Protein AF-A0A423XD20-F1 (afdb_monomer)

Nearest PDB structures (foldseek):
  5c1c-assembly1_A  TM=8.821E-01  e=1.487E-12  Aspergillus niger ATCC 1015
  5c1e-assembly1_A  TM=8.858E-01  e=1.806E-12  Aspergillus niger ATCC 1015
  8tne-assembly3_C  TM=7.401E-01  e=1.393E-09  Butyrivibrio proteoclasticus
  3uw0-assembly1_A  TM=7.466E-01  e=2.561E-08  Yersinia enterocolitica subsp. enterocolitica 8081

InterPro domains:
  IPR000070 Pectinesterase, catalytic [PF01095] (293-476)
  IPR011050 Pectin lyase fold/virulence factor [SSF51126] (157-495)
  IPR012334 Pectin lyase fold [G3DSA:2.160.20.10] (116-481)
  IPR019194 Transcription elongation factor Eaf, N-terminal [PF09816] (19-104)

Organism: NCBI:txid1230097

Sequence (523 aa):
MAASSAVPGVVDSTKPKSYPVILSDALLGKAPKEAITAIRYNHRPTLSSDTAPNSAELKPTSSSDGSFDMSFYENGGKYAFNGTRSTKENQYVLLFDPERKAFMMMFGPTTALMGTALSMLSLTSAVLADAHTAAPHPATTFAECQKKTADPLQGCPEGTIYVSANDTRADFTKIQDAILYIGNDTEAHYILIGAGFYYEQLNVTRSGPLYLLGQSDLPSQNRTYAGRVGYNATARNDVQVRYDSANEANNKLADNVYTGVLTVGPTLDATLTGSGTTGYPVPAGTPFGSVDFRVYNVDFRNEFAPYSDGPAHALGVSRANAGFYGSGFYSWQDTVYIGKLGNAYFYDTVVAGETDFLYGFGTLYITKSTLSLRHCGGGITAWKGLNTTAFANKYGAYVDSSRVTADNSSTAAEVVGRCALGRPWNAQHRSVFMGSYLDASVRPGGYVDWSATERRVDSRTFMATWDNYGPGWNVTAERASNVTIVLDDEGVEPYRWPVDVFLTSTGEPNNTWWIDQSVLVPF

Foldseek 3Di:
DDDDDDDPQDDDPQDDDDADADAFPVVVVHDTPDAFGDDDDPDDDDDDDRDDPPDDDFDADDDDPFKGWDWDDDPNDIDIDIDGDDDDDPFKDWDADSVRRYITIHGDDDDPDDDDDDDDDDPPDPQVVCQQVDDAWFQQPQLQQLEDDPPNRGSPDPQEAEEDCPDPPHPYPAPQVVLPVVPADQDAYHYEYEQDEHADAHEHQHAHEYEYHYRDNQNVVRHFQQVQADQAGDGDFSAEQEYADACFVVPPDPFLLVLENYEFWNDSLQQGQADALPGRDDDPPRAQHYAFYEYERHEFDHANDVADRHRHESYTFGSYEYEYTSYEFDYEAQHYEYEYNGHYEAGSYEYEYAHQPAEYEAEYEHAQHEDEHQAHDAAPHEYNYDPDPQEDALGAAEAGHYEYYHRHPVRLVVQFQNHANHEYSAQQHAYEYENYEYERNAHALRHAARDPVHRRHDPNHHAEYENYDYNNYHPVNVVVNVRYHYDDPVRCVCPHDPQSRDAHPSGHTRSCPSYSPSSRSDD

pLDDT: mean 79.95, std 25.84, range [23.33, 98.94]

Secondary structure (DSSP, 8-state):
----PPPTT---TTS-----EE--GGGGTS--SS----------PPP-SS---S-------SSSTTEEEEEEEETTEEEEEEEE-S-----EEEEEETTTTEEEEEE--TTS-------S---SSSSHHHHHHSPP----TTHHHHS--SSTTTTPPTTPEEE-SS-TT-SBSSHHHHHHHT-S-SS-EEEEE-SEEEES-EEE--SS-EEEEE--STTTTT--SGGG-BTTB----SEEEE-----GGGTSSSSGGGG-SEEESSSTGGG---STTT-PPPPTTPPP--SSEEEESEEEE--SSSS--SB--SEEE-SSEEEEES-EEE-SBS-EEE-TT-EEEEES-EEEEEES-EEESSEEEEES-EEEEEEEES-SEEE-----SSS----EEEEES-EEEESSHHHHHH-TTTB-SB--SSTT-EEEEES-EE-TTB-TT----SBTTB----TT-EEEEES-BSTT--HHHHHHTSS-EE--HHHHGGGSSHHHH---TT--S---TTS-TTTSPP-

Structure (mmCIF, N/CA/C/O backbone):
data_AF-A0A423XD20-F1
#
_entry.id   AF-A0A423XD20-F1
#
loop_
_atom_site.group_PDB
_atom_site.id
_atom_site.type_symbol
_atom_site.label_atom_id
_atom_site.label_alt_id
_atom_site.label_comp_id
_atom_site.label_asym_id
_atom_site.label_entity_id
_atom_site.label_seq_id
_atom_site.pdbx_PDB_ins_code
_atom_site.Cartn_x
_atom_site.Cartn_y
_atom_site.Cartn_z
_atom_site.occupancy
_atom_site.B_iso_or_equiv
_atom_site.auth_seq_id
_atom_site.auth_comp_id
_atom_site.auth_asym_id
_atom_site.auth_atom_id
_atom_site.pdbx_PDB_model_num
ATOM 1 N N . MET A 1 1 ? 30.697 -23.277 46.496 1.00 35.56 1 MET A N 1
ATOM 2 C CA . MET A 1 1 ? 30.877 -23.970 45.204 1.00 35.56 1 MET A CA 1
ATOM 3 C C . MET A 1 1 ? 29.533 -23.966 44.507 1.00 35.56 1 MET A C 1
ATOM 5 O O . MET A 1 1 ? 28.636 -24.672 44.941 1.00 35.56 1 MET A O 1
ATOM 9 N N . ALA A 1 2 ? 29.353 -23.056 43.552 1.00 27.55 2 ALA A N 1
ATOM 10 C CA . ALA A 1 2 ? 28.093 -22.885 42.840 1.00 27.55 2 ALA A CA 1
ATOM 11 C C . ALA A 1 2 ? 28.018 -23.900 41.692 1.00 27.55 2 ALA A C 1
ATOM 13 O O . ALA A 1 2 ? 28.941 -23.989 40.883 1.00 27.55 2 ALA A O 1
ATOM 14 N N . ALA A 1 3 ? 26.936 -24.675 41.657 1.00 28.52 3 ALA A N 1
ATOM 15 C CA . ALA A 1 3 ? 26.595 -25.531 40.535 1.00 28.52 3 ALA A CA 1
ATOM 16 C C . ALA A 1 3 ? 26.108 -24.653 39.372 1.00 28.52 3 ALA A C 1
ATOM 18 O O . ALA A 1 3 ? 25.139 -23.911 39.514 1.00 28.52 3 ALA A O 1
ATOM 19 N N . SER A 1 4 ? 26.806 -24.731 38.240 1.00 31.14 4 SER A N 1
ATOM 20 C CA . SER A 1 4 ? 26.376 -24.164 36.962 1.00 31.14 4 SER A CA 1
ATOM 21 C C . SER A 1 4 ? 25.221 -25.005 36.414 1.00 31.14 4 SER A C 1
ATOM 23 O O . SER A 1 4 ? 25.391 -26.182 36.091 1.00 31.14 4 SER A O 1
ATOM 25 N N . SER A 1 5 ? 24.029 -24.413 36.362 1.00 32.16 5 SER A N 1
ATOM 26 C CA . SER A 1 5 ? 22.864 -24.949 35.665 1.00 32.16 5 SER A CA 1
ATOM 27 C C . SER A 1 5 ? 23.063 -24.790 34.157 1.00 32.16 5 SER A C 1
ATOM 29 O O . SER A 1 5 ? 23.152 -23.670 33.656 1.00 32.16 5 SER A O 1
ATOM 31 N N . ALA A 1 6 ? 23.135 -25.908 33.435 1.00 31.94 6 ALA A N 1
ATOM 32 C CA . ALA A 1 6 ? 23.222 -25.927 31.981 1.00 31.94 6 ALA A CA 1
ATOM 33 C C . ALA A 1 6 ? 21.971 -25.298 31.341 1.00 31.94 6 ALA A C 1
ATOM 35 O O . ALA A 1 6 ? 20.844 -25.658 31.680 1.00 31.94 6 ALA A O 1
ATOM 36 N N . VAL A 1 7 ? 22.188 -24.384 30.393 1.00 30.00 7 VAL A N 1
ATOM 37 C CA . VAL A 1 7 ? 21.147 -23.826 29.521 1.00 30.00 7 VAL A CA 1
ATOM 38 C C . VAL A 1 7 ? 20.629 -24.945 28.603 1.00 30.00 7 VAL A C 1
ATOM 40 O O . VAL A 1 7 ? 21.440 -25.589 27.928 1.00 30.00 7 VAL A O 1
ATOM 43 N N . PRO A 1 8 ? 19.313 -25.216 28.543 1.00 27.84 8 PRO A N 1
ATOM 44 C CA . PRO A 1 8 ? 18.765 -26.174 27.589 1.00 27.84 8 PRO A CA 1
ATOM 45 C C . PRO A 1 8 ? 18.974 -25.644 26.164 1.00 27.84 8 PRO A C 1
ATOM 47 O O . PRO A 1 8 ? 18.397 -24.627 25.799 1.00 27.84 8 PRO A O 1
ATOM 50 N N . GLY A 1 9 ? 19.820 -26.309 25.371 1.00 36.22 9 GLY A N 1
ATOM 51 C CA . GLY A 1 9 ? 20.039 -25.978 23.954 1.00 36.22 9 GLY A CA 1
ATOM 52 C C . GLY A 1 9 ? 21.499 -25.998 23.494 1.00 36.22 9 GLY A C 1
ATOM 53 O O . GLY A 1 9 ? 21.753 -26.200 22.312 1.00 36.22 9 GLY A O 1
ATOM 54 N N . VAL A 1 10 ? 22.472 -25.877 24.402 1.00 33.12 10 VAL A N 1
ATOM 55 C CA . VAL A 1 10 ? 23.896 -25.894 24.022 1.00 33.12 10 VAL A CA 1
ATOM 56 C C . VAL A 1 10 ? 24.424 -27.330 24.022 1.00 33.12 10 VAL A C 1
ATOM 58 O O . VAL A 1 10 ? 24.446 -28.006 25.053 1.00 33.12 10 VAL A O 1
ATOM 61 N N . VAL A 1 11 ? 24.834 -27.821 22.850 1.00 38.25 11 VAL A N 1
ATOM 62 C CA . VAL A 1 11 ? 25.497 -29.123 22.714 1.00 38.25 11 VAL A CA 1
ATOM 63 C C . VAL A 1 11 ? 26.941 -29.005 23.199 1.00 38.25 11 VAL A C 1
ATOM 65 O O . VAL A 1 11 ? 27.726 -28.223 22.676 1.00 38.25 11 VAL A O 1
ATOM 68 N N . ASP A 1 12 ? 27.290 -29.810 24.198 1.00 41.91 12 ASP A N 1
ATOM 69 C CA . ASP A 1 12 ? 28.638 -29.900 24.755 1.00 41.91 12 ASP A CA 1
ATOM 70 C C . ASP A 1 12 ? 29.527 -30.779 23.856 1.00 41.91 12 ASP A C 1
ATOM 72 O O . ASP A 1 12 ? 29.432 -32.010 23.886 1.00 41.91 12 ASP A O 1
ATOM 76 N N . SER A 1 13 ? 30.368 -30.145 23.034 1.00 36.97 13 SER A N 1
ATOM 77 C CA . SER A 1 13 ? 31.276 -30.810 22.088 1.00 36.97 13 SER A CA 1
ATOM 78 C C . SER A 1 13 ? 32.417 -31.583 22.757 1.00 36.97 13 SER A C 1
ATOM 80 O O . SER A 1 13 ? 33.141 -32.300 22.073 1.00 36.97 13 SER A O 1
ATOM 82 N N . THR A 1 14 ? 32.576 -31.467 24.080 1.00 37.50 14 THR A N 1
ATOM 83 C CA . THR A 1 14 ? 33.598 -32.191 24.851 1.00 37.50 14 THR A CA 1
ATOM 84 C C . THR A 1 14 ? 33.100 -33.534 25.387 1.00 37.50 14 THR A C 1
ATOM 86 O O . THR A 1 14 ? 33.876 -34.298 25.955 1.00 37.50 14 THR A O 1
ATOM 89 N N . LYS A 1 15 ? 31.812 -33.858 25.189 1.00 37.97 15 LYS A N 1
ATOM 90 C CA . LYS A 1 15 ? 31.201 -35.103 25.670 1.00 37.97 15 LYS A CA 1
ATOM 91 C C . LYS A 1 15 ? 30.962 -36.105 24.537 1.00 37.97 15 LYS A C 1
ATOM 93 O O . LYS A 1 15 ? 30.356 -35.745 23.525 1.00 37.97 15 LYS A O 1
ATOM 98 N N . PRO A 1 16 ? 31.341 -37.384 24.714 1.00 37.16 16 PRO A N 1
ATOM 99 C CA . PRO A 1 16 ? 31.160 -38.402 23.687 1.00 37.16 16 PRO A CA 1
ATOM 100 C C . PRO A 1 16 ? 29.670 -38.661 23.415 1.00 37.16 16 PRO A C 1
ATOM 102 O O . PRO A 1 16 ? 28.934 -39.161 24.266 1.00 37.16 16 PRO A O 1
ATOM 105 N N . LYS A 1 17 ? 29.220 -38.329 22.200 1.00 44.12 17 LYS A N 1
ATOM 106 C CA . LYS A 1 17 ? 27.883 -38.633 21.664 1.00 44.12 17 LYS A CA 1
ATOM 107 C C . LYS A 1 17 ? 27.986 -38.996 20.183 1.00 44.12 17 LYS A C 1
ATOM 109 O O . LYS A 1 17 ? 28.808 -38.448 19.456 1.00 44.12 17 LYS A O 1
ATOM 114 N N . SER A 1 18 ? 27.155 -39.935 19.733 1.00 40.62 18 SER A N 1
ATOM 115 C CA . SER A 1 18 ? 27.075 -40.322 18.320 1.00 40.62 18 SER A CA 1
ATOM 116 C C . SER A 1 18 ? 26.092 -39.419 17.580 1.00 40.62 18 SER A C 1
ATOM 118 O O . SER A 1 18 ? 24.920 -39.368 17.948 1.00 40.62 18 SER A O 1
ATOM 120 N N . TYR A 1 19 ? 26.561 -38.759 16.524 1.00 43.31 19 TYR A N 1
ATOM 121 C CA . TYR A 1 19 ? 25.754 -37.877 15.683 1.00 43.31 19 TYR A CA 1
ATOM 122 C C . TYR A 1 19 ? 25.736 -38.387 14.236 1.00 43.31 19 TYR A C 1
ATOM 124 O O . TYR A 1 19 ? 26.768 -38.866 13.754 1.00 43.31 19 TYR A O 1
ATOM 132 N N . PRO A 1 20 ? 24.589 -38.331 13.538 1.00 34.59 20 PRO A N 1
ATOM 133 C CA . PRO A 1 20 ? 24.533 -38.671 12.124 1.00 34.59 20 PRO A CA 1
ATOM 134 C C . PRO A 1 20 ? 25.335 -37.654 11.297 1.00 34.59 20 PRO A C 1
ATOM 136 O O . PRO A 1 20 ? 25.349 -36.463 11.598 1.00 34.59 20 PRO A O 1
ATOM 139 N N . VAL A 1 21 ? 25.997 -38.130 10.242 1.00 40.22 21 VAL A N 1
ATOM 140 C CA . VAL A 1 21 ? 26.643 -37.282 9.227 1.00 40.22 21 VAL A CA 1
ATOM 141 C C . VAL A 1 21 ? 25.754 -37.303 7.989 1.00 40.22 21 VAL A C 1
ATOM 143 O O . VAL A 1 21 ? 25.429 -38.381 7.488 1.00 40.22 21 VAL A O 1
ATOM 146 N N . ILE A 1 22 ? 25.328 -36.131 7.516 1.00 40.09 22 ILE A N 1
ATOM 147 C CA . ILE A 1 22 ? 24.371 -35.999 6.406 1.00 40.09 22 ILE A CA 1
ATOM 148 C C . ILE A 1 22 ? 25.122 -35.612 5.127 1.00 40.09 22 ILE A C 1
ATOM 150 O O . ILE A 1 22 ? 25.918 -34.675 5.143 1.00 40.09 22 ILE A O 1
ATOM 154 N N . LEU A 1 23 ? 24.878 -36.341 4.026 1.00 40.31 23 LEU A N 1
ATOM 155 C CA . LEU A 1 23 ? 25.537 -36.137 2.727 1.00 40.31 23 LEU A CA 1
ATOM 156 C C . LEU A 1 23 ? 24.557 -35.663 1.652 1.00 40.31 23 LEU A C 1
ATOM 158 O O . LEU A 1 23 ? 23.472 -36.221 1.537 1.00 40.31 23 LEU A O 1
ATOM 162 N N . SER A 1 24 ? 24.979 -34.711 0.813 1.00 41.66 24 SER A N 1
ATOM 163 C CA . SER A 1 24 ? 24.272 -34.319 -0.422 1.00 41.66 24 SER A CA 1
ATOM 164 C C . SER A 1 24 ? 23.908 -35.456 -1.355 1.00 41.66 24 SER A C 1
ATOM 166 O O . SER A 1 24 ? 24.705 -36.366 -1.600 1.00 41.66 24 SER A O 1
ATOM 168 N N . ASP A 1 25 ? 22.866 -35.160 -2.131 1.00 40.06 25 ASP A N 1
ATOM 169 C CA . ASP A 1 25 ? 22.497 -35.788 -3.399 1.00 40.06 25 ASP A CA 1
ATOM 170 C C . ASP A 1 25 ? 23.597 -35.800 -4.479 1.00 40.06 25 ASP A C 1
ATOM 172 O O . ASP A 1 25 ? 23.753 -36.808 -5.172 1.00 40.06 25 ASP A O 1
ATOM 176 N N . ALA A 1 26 ? 24.414 -34.746 -4.594 1.00 37.09 26 ALA A N 1
ATOM 177 C CA . ALA A 1 26 ? 25.548 -34.706 -5.527 1.00 37.09 26 ALA A CA 1
ATOM 178 C C . ALA A 1 26 ? 26.606 -35.796 -5.260 1.00 37.09 26 ALA A C 1
ATOM 180 O O . ALA A 1 26 ? 27.227 -36.286 -6.202 1.00 37.09 26 ALA A O 1
ATOM 181 N N . LEU A 1 27 ? 26.776 -36.252 -4.012 1.00 36.84 27 LEU A N 1
ATOM 182 C CA . LEU A 1 27 ? 27.660 -37.387 -3.694 1.00 36.84 27 LEU A CA 1
ATOM 183 C C . LEU A 1 27 ? 26.970 -38.753 -3.786 1.00 36.84 27 LEU A C 1
ATOM 185 O O . LEU A 1 27 ? 27.614 -39.787 -3.616 1.00 36.84 27 LEU A O 1
ATOM 189 N N . LEU A 1 28 ? 25.674 -38.775 -4.101 1.00 40.34 28 LEU A N 1
ATOM 190 C CA . LEU A 1 28 ? 24.895 -39.982 -4.380 1.00 40.34 28 LEU A CA 1
ATOM 191 C C . LEU A 1 28 ? 24.646 -40.189 -5.887 1.00 40.34 28 LEU A C 1
ATOM 193 O O . LEU A 1 28 ? 23.867 -41.066 -6.255 1.00 40.34 28 LEU A O 1
ATOM 197 N N . GLY A 1 29 ? 25.299 -39.404 -6.756 1.00 36.66 29 GLY A N 1
ATOM 198 C CA . GLY A 1 29 ? 25.170 -39.501 -8.216 1.00 36.66 29 GLY A CA 1
ATOM 199 C C . GLY A 1 29 ? 23.855 -38.947 -8.776 1.00 36.66 29 GLY A C 1
ATOM 200 O O . GLY A 1 29 ? 23.496 -39.261 -9.909 1.00 36.66 29 GLY A O 1
ATOM 201 N N . LYS A 1 30 ? 23.122 -38.146 -7.992 1.00 39.78 30 LYS A N 1
ATOM 202 C CA . LYS A 1 30 ? 21.884 -37.471 -8.407 1.00 39.78 30 LYS A CA 1
ATOM 203 C C . LYS A 1 30 ? 22.158 -35.988 -8.663 1.00 39.78 30 LYS A C 1
ATOM 205 O O . LYS A 1 30 ? 23.064 -35.415 -8.062 1.00 39.78 30 LYS A O 1
ATOM 210 N N . ALA A 1 31 ? 21.369 -35.361 -9.538 1.00 41.50 31 ALA A N 1
ATOM 211 C CA . ALA A 1 31 ? 21.433 -33.914 -9.737 1.00 41.50 31 ALA A CA 1
ATOM 212 C C . ALA A 1 31 ? 21.083 -33.207 -8.408 1.00 41.50 31 ALA A C 1
ATOM 214 O O . ALA A 1 31 ? 19.996 -33.461 -7.878 1.00 41.50 31 ALA A O 1
ATOM 215 N N . PRO A 1 32 ? 21.987 -32.392 -7.834 1.00 40.97 32 PRO A N 1
ATOM 216 C CA . PRO A 1 32 ? 21.767 -31.777 -6.531 1.00 40.97 32 PRO A CA 1
ATOM 217 C C . PRO A 1 32 ? 20.615 -30.778 -6.616 1.00 40.97 32 PRO A C 1
ATOM 219 O O . PRO A 1 32 ? 20.599 -29.936 -7.511 1.00 40.97 32 PRO A O 1
ATOM 222 N N . LYS A 1 33 ? 19.654 -30.872 -5.693 1.00 40.47 33 LYS A N 1
ATOM 223 C CA . LYS A 1 33 ? 18.598 -29.857 -5.558 1.00 40.47 33 LYS A CA 1
ATOM 224 C C . LYS A 1 33 ? 19.005 -28.704 -4.635 1.00 40.47 33 LYS A C 1
ATOM 226 O O . LYS A 1 33 ? 18.490 -27.613 -4.812 1.00 40.47 33 LYS A O 1
ATOM 231 N N . GLU A 1 34 ? 19.983 -28.931 -3.755 1.00 35.53 34 GLU A N 1
ATOM 232 C CA . GLU A 1 34 ? 20.690 -27.950 -2.915 1.00 35.53 34 GLU A CA 1
ATOM 233 C C . GLU A 1 34 ? 22.128 -28.476 -2.670 1.00 35.53 34 GLU A C 1
ATOM 235 O O . GLU A 1 34 ? 22.343 -29.692 -2.613 1.00 35.53 34 GLU A O 1
ATOM 240 N N . ALA A 1 35 ? 23.141 -27.603 -2.591 1.00 32.09 35 ALA A N 1
ATOM 241 C CA . ALA A 1 35 ? 24.562 -27.986 -2.574 1.00 32.09 35 ALA A CA 1
ATOM 242 C C . ALA A 1 35 ? 25.143 -28.093 -1.149 1.00 32.09 35 ALA A C 1
ATOM 244 O O . ALA A 1 35 ? 25.566 -27.094 -0.580 1.00 32.09 35 ALA A O 1
ATOM 245 N N . ILE A 1 36 ? 25.207 -29.304 -0.575 1.00 38.78 36 ILE A N 1
ATOM 246 C CA . ILE A 1 36 ? 25.798 -29.569 0.764 1.00 38.78 36 ILE A CA 1
ATOM 247 C C . ILE A 1 36 ? 26.356 -31.015 0.846 1.00 38.78 36 ILE A C 1
ATOM 249 O O . ILE A 1 36 ? 25.592 -31.931 1.146 1.00 38.78 36 ILE A O 1
ATOM 253 N N . THR A 1 37 ? 27.613 -31.323 0.482 1.00 34.25 37 THR A N 1
ATOM 254 C CA . THR A 1 37 ? 28.064 -32.715 0.164 1.00 34.25 37 THR A CA 1
ATOM 255 C C . THR A 1 37 ? 29.033 -33.398 1.160 1.00 34.25 37 THR A C 1
ATOM 257 O O . THR A 1 37 ? 30.067 -32.812 1.456 1.00 34.25 37 THR A O 1
ATOM 260 N N . ALA A 1 38 ? 28.790 -34.673 1.571 1.00 30.91 38 ALA A N 1
ATOM 261 C CA . ALA A 1 38 ? 29.583 -35.437 2.573 1.00 30.91 38 ALA A CA 1
ATOM 262 C C . ALA A 1 38 ? 30.068 -36.920 2.331 1.00 30.91 38 ALA A C 1
ATOM 264 O O . ALA A 1 38 ? 29.759 -37.575 1.343 1.00 30.91 38 ALA A O 1
ATOM 265 N N . ILE A 1 39 ? 30.836 -37.455 3.307 1.00 29.27 39 ILE A N 1
ATOM 266 C CA . ILE A 1 39 ? 31.614 -38.729 3.384 1.00 29.27 39 ILE A CA 1
ATOM 267 C C . ILE A 1 39 ? 30.824 -39.964 3.905 1.00 29.27 39 ILE A C 1
ATOM 269 O O . ILE A 1 39 ? 30.043 -39.845 4.844 1.00 29.27 39 ILE A O 1
ATOM 273 N N . ARG A 1 40 ? 31.098 -41.192 3.408 1.00 29.94 40 ARG A N 1
ATOM 274 C CA . ARG A 1 40 ? 30.545 -42.466 3.951 1.00 29.94 40 ARG A CA 1
ATOM 275 C C . ARG A 1 40 ? 31.462 -43.157 4.978 1.00 29.94 40 ARG A C 1
ATOM 277 O O . ARG A 1 40 ? 32.643 -43.356 4.722 1.00 29.94 40 ARG A O 1
ATOM 284 N N . TYR A 1 41 ? 30.877 -43.599 6.096 1.00 28.39 41 TYR A N 1
ATOM 285 C CA . TYR A 1 41 ? 31.536 -44.270 7.226 1.00 28.39 41 TYR A CA 1
ATOM 286 C C . TYR A 1 41 ? 31.198 -45.770 7.251 1.00 28.39 41 TYR A C 1
ATOM 288 O O . TYR A 1 41 ? 30.046 -46.132 7.473 1.00 28.39 41 TYR A O 1
ATOM 296 N N . ASN A 1 42 ? 32.192 -46.643 7.076 1.00 30.53 42 ASN A N 1
ATOM 297 C CA . ASN A 1 42 ? 32.061 -48.092 7.261 1.00 30.53 42 ASN A CA 1
ATOM 298 C C . ASN A 1 42 ? 33.161 -48.577 8.212 1.00 30.53 42 ASN A C 1
ATOM 300 O O . ASN A 1 42 ? 34.172 -49.061 7.729 1.00 30.53 42 ASN A O 1
ATOM 304 N N . HIS A 1 43 ? 32.985 -48.400 9.527 1.00 32.94 43 HIS A N 1
ATOM 305 C CA . HIS A 1 43 ? 33.443 -49.286 10.619 1.00 32.94 43 HIS A CA 1
ATOM 306 C C . HIS A 1 43 ? 33.376 -48.516 11.948 1.00 32.94 43 HIS A C 1
ATOM 308 O O . HIS A 1 43 ? 33.923 -47.425 12.024 1.00 32.94 43 HIS A O 1
ATOM 314 N N . ARG A 1 44 ? 32.728 -49.055 12.991 1.00 32.34 44 ARG A N 1
ATOM 315 C CA . ARG A 1 44 ? 32.735 -48.478 14.352 1.00 32.34 44 ARG A CA 1
ATOM 316 C C . ARG A 1 44 ? 33.844 -49.135 15.188 1.00 32.34 44 ARG A C 1
ATOM 318 O O . ARG A 1 44 ? 33.645 -50.285 15.576 1.00 32.34 44 ARG A O 1
ATOM 325 N N . PRO A 1 45 ? 34.941 -48.451 15.553 1.00 32.66 45 PRO A N 1
ATOM 326 C CA . PRO A 1 45 ? 35.738 -48.848 16.702 1.00 32.66 45 PRO A CA 1
ATOM 327 C C . PRO A 1 45 ? 35.176 -48.190 17.969 1.00 32.66 45 PRO A C 1
ATOM 329 O O . PRO A 1 45 ? 34.782 -47.022 17.967 1.00 32.66 45 PRO A O 1
ATOM 332 N N . THR A 1 46 ? 35.129 -48.942 19.062 1.00 34.06 46 THR A N 1
ATOM 333 C CA . THR A 1 46 ? 34.784 -48.424 20.389 1.00 34.06 46 THR A CA 1
ATOM 334 C C . THR A 1 46 ? 35.945 -47.564 20.897 1.00 34.06 46 THR A C 1
ATOM 336 O O . THR A 1 46 ? 37.042 -48.080 21.089 1.00 34.06 46 THR A O 1
ATOM 339 N N . LEU A 1 47 ? 35.720 -46.262 21.094 1.00 35.84 47 LEU A N 1
ATOM 340 C CA . LEU A 1 47 ? 36.716 -45.334 21.643 1.00 35.84 47 LEU A CA 1
ATOM 341 C C . LEU A 1 47 ? 36.803 -45.494 23.167 1.00 35.84 47 LEU A C 1
ATOM 343 O O . LEU A 1 47 ? 35.771 -45.545 23.839 1.00 35.84 47 LEU A O 1
ATOM 347 N N . SER A 1 48 ? 38.018 -45.545 23.718 1.00 34.84 48 SER A N 1
ATOM 348 C CA . SER A 1 48 ? 38.245 -45.467 25.162 1.00 34.84 48 SER A CA 1
ATOM 349 C C . SER A 1 48 ? 38.782 -44.085 25.552 1.00 34.84 48 SER A C 1
ATOM 351 O O . SER A 1 48 ? 39.920 -43.759 25.234 1.00 34.84 48 SER A O 1
ATOM 353 N N . SER A 1 49 ? 37.993 -43.360 26.347 1.00 40.62 49 SER A N 1
ATOM 354 C CA . SER A 1 49 ? 38.348 -42.182 27.163 1.00 40.62 49 SER A CA 1
ATOM 355 C C . SER A 1 49 ? 38.471 -40.794 26.503 1.00 40.62 49 SER A C 1
ATOM 357 O O . SER A 1 49 ? 38.596 -40.638 25.293 1.00 40.62 49 SER A O 1
ATOM 359 N N . ASP A 1 50 ? 38.340 -39.790 27.377 1.00 38.72 50 ASP A N 1
ATOM 360 C CA . ASP A 1 50 ? 37.819 -38.427 27.196 1.00 38.72 50 ASP A CA 1
ATOM 361 C C . ASP A 1 50 ? 38.759 -37.400 26.533 1.00 38.72 50 ASP A C 1
ATOM 363 O O . ASP A 1 50 ? 38.773 -36.228 26.911 1.00 38.72 50 ASP A O 1
ATOM 367 N N . THR A 1 51 ? 39.539 -37.786 25.526 1.00 40.53 51 THR A N 1
ATOM 368 C CA . THR A 1 51 ? 40.421 -36.835 24.824 1.00 40.53 51 THR A CA 1
ATOM 369 C C . THR A 1 51 ? 40.377 -37.008 23.312 1.00 40.53 51 THR A C 1
ATOM 371 O O . THR A 1 51 ? 41.310 -37.514 22.701 1.00 40.53 51 THR A O 1
ATOM 374 N N . ALA A 1 52 ? 39.304 -36.523 22.684 1.00 35.88 52 ALA A N 1
ATOM 375 C CA . ALA A 1 52 ? 39.321 -36.242 21.248 1.00 35.88 52 ALA A CA 1
ATOM 376 C C . ALA A 1 52 ? 40.044 -34.899 20.989 1.00 35.88 52 ALA A C 1
ATOM 378 O O . ALA A 1 52 ? 39.832 -33.948 21.745 1.00 35.88 52 ALA A O 1
ATOM 379 N N . PRO A 1 53 ? 40.890 -34.769 19.950 1.00 38.22 53 PRO A N 1
ATOM 380 C CA . PRO A 1 53 ? 41.549 -33.502 19.639 1.00 38.22 53 PRO A CA 1
ATOM 381 C C . PRO A 1 53 ? 40.556 -32.461 19.091 1.00 38.22 53 PRO A C 1
ATOM 383 O O . PRO A 1 53 ? 39.633 -32.797 18.352 1.00 38.22 53 PRO A O 1
ATOM 386 N N . ASN A 1 54 ? 40.789 -31.178 19.399 1.00 34.72 54 ASN A N 1
ATOM 387 C CA . ASN A 1 54 ? 39.934 -30.048 18.988 1.00 34.72 54 ASN A CA 1
ATOM 388 C C . ASN A 1 54 ? 39.881 -29.805 17.463 1.00 34.72 54 ASN A C 1
ATOM 390 O O . ASN A 1 54 ? 39.069 -29.010 17.000 1.00 34.72 54 ASN A O 1
ATOM 394 N N . SER A 1 55 ? 40.751 -30.446 16.677 1.00 33.44 55 SER A N 1
ATOM 395 C CA . SER A 1 55 ? 40.681 -30.480 15.210 1.00 33.44 55 SER A CA 1
ATOM 396 C C . SER A 1 55 ? 41.503 -31.650 14.652 1.00 33.44 55 SER A C 1
ATOM 398 O O . SER A 1 55 ? 42.470 -32.090 15.279 1.00 33.44 55 SER A O 1
ATOM 400 N N . ALA A 1 56 ? 41.119 -32.156 13.477 1.00 38.28 56 ALA A N 1
ATOM 401 C CA . ALA A 1 56 ? 41.869 -33.145 12.705 1.00 38.28 56 ALA A CA 1
ATOM 402 C C . ALA A 1 56 ? 41.900 -32.723 11.228 1.00 38.28 56 ALA A C 1
ATOM 404 O O . ALA A 1 56 ? 40.874 -32.337 10.671 1.00 38.28 56 ALA A O 1
ATOM 405 N N . GLU A 1 57 ? 43.073 -32.795 10.600 1.00 36.59 57 GLU A N 1
ATOM 406 C CA . GLU A 1 57 ? 43.296 -32.403 9.203 1.00 36.59 57 GLU A CA 1
ATOM 407 C C . GLU A 1 57 ? 43.438 -33.628 8.286 1.00 36.59 57 GLU A C 1
ATOM 409 O O . GLU A 1 57 ? 44.099 -34.612 8.628 1.00 36.59 57 GLU A O 1
ATOM 414 N N . LEU A 1 58 ? 42.860 -33.545 7.085 1.00 36.75 58 LEU A N 1
ATOM 415 C CA . LEU A 1 58 ? 42.999 -34.549 6.026 1.00 36.75 58 LEU A CA 1
ATOM 416 C C . LEU A 1 58 ? 44.347 -34.390 5.307 1.00 36.75 58 LEU A C 1
ATOM 418 O O . LEU A 1 58 ? 44.683 -33.296 4.856 1.00 36.75 58 LEU A O 1
ATOM 422 N N . LYS A 1 59 ? 45.098 -35.489 5.132 1.00 40.41 59 LYS A N 1
ATOM 423 C CA . LYS A 1 59 ? 46.334 -35.509 4.328 1.00 40.41 59 LYS A CA 1
ATOM 424 C C . LYS A 1 59 ? 46.231 -36.505 3.160 1.00 40.41 59 LYS A C 1
ATOM 426 O O . LYS A 1 59 ? 45.735 -37.611 3.364 1.00 40.41 59 LYS A O 1
ATOM 431 N N . PRO A 1 60 ? 46.704 -36.154 1.948 1.00 40.84 60 PRO A N 1
ATOM 432 C CA . PRO A 1 60 ? 46.777 -37.085 0.823 1.00 40.84 60 PRO A CA 1
ATOM 433 C C . PRO A 1 60 ? 47.795 -38.197 1.094 1.00 40.84 60 PRO A C 1
ATOM 435 O O . PRO A 1 60 ? 48.878 -37.935 1.618 1.00 40.84 60 PRO A O 1
ATOM 438 N N . THR A 1 61 ? 47.455 -39.438 0.739 1.00 46.09 61 THR A N 1
ATOM 439 C CA . THR A 1 61 ? 48.202 -40.613 1.215 1.00 46.09 61 THR A CA 1
ATOM 440 C C . THR A 1 61 ? 49.327 -41.075 0.297 1.00 46.09 61 THR A C 1
ATOM 442 O O . THR A 1 61 ? 50.227 -41.758 0.767 1.00 46.09 61 THR A O 1
ATOM 445 N N . SER A 1 62 ? 49.321 -40.729 -0.988 1.00 46.38 62 SER A N 1
ATOM 446 C CA . SER A 1 62 ? 50.457 -40.838 -1.924 1.00 46.38 62 SER A CA 1
ATOM 447 C C . SER A 1 62 ? 49.954 -40.630 -3.354 1.00 46.38 62 SER A C 1
ATOM 449 O O . SER A 1 62 ? 48.760 -40.482 -3.599 1.00 46.38 62 SER A O 1
ATOM 451 N N . SER A 1 63 ? 50.892 -40.560 -4.292 1.00 48.16 63 SER A N 1
ATOM 452 C CA . SER A 1 63 ? 50.782 -40.131 -5.689 1.00 48.16 63 SER A CA 1
ATOM 453 C C . SER A 1 63 ? 49.945 -41.015 -6.634 1.00 48.16 63 SER A C 1
ATOM 455 O O . SER A 1 63 ? 50.274 -41.096 -7.815 1.00 48.16 63 SER A O 1
ATOM 457 N N . SER A 1 64 ? 48.885 -41.681 -6.173 1.00 43.09 64 SER A N 1
ATOM 458 C CA . SER A 1 64 ? 47.961 -42.403 -7.059 1.00 43.09 64 SER A CA 1
ATOM 459 C C . SER A 1 64 ? 46.528 -41.917 -6.895 1.00 43.09 64 SER A C 1
ATOM 461 O O . SER A 1 64 ? 46.012 -41.781 -5.788 1.00 43.09 64 SER A O 1
ATOM 463 N N . ASP A 1 65 ? 45.916 -41.644 -8.042 1.00 47.44 65 ASP A N 1
ATOM 464 C CA . ASP A 1 65 ? 44.670 -40.911 -8.196 1.00 47.44 65 ASP A CA 1
ATOM 465 C C . ASP A 1 65 ? 43.485 -41.527 -7.434 1.00 47.44 65 ASP A C 1
ATOM 467 O O . ASP A 1 65 ? 43.068 -42.654 -7.689 1.00 47.44 65 ASP A O 1
ATOM 471 N N . GLY A 1 66 ? 42.883 -40.718 -6.558 1.00 45.00 66 GLY A N 1
ATOM 472 C CA . GLY A 1 66 ? 41.483 -40.872 -6.155 1.00 45.00 66 GLY A CA 1
ATOM 473 C C . GLY A 1 66 ? 41.194 -41.617 -4.850 1.00 45.00 66 GLY A C 1
ATOM 474 O O . GLY A 1 66 ? 40.019 -41.717 -4.506 1.00 45.00 66 GLY A O 1
ATOM 475 N N . SER A 1 67 ? 42.184 -42.090 -4.089 1.00 40.88 67 SER A N 1
ATOM 476 C CA . SER A 1 67 ? 41.964 -42.671 -2.749 1.00 40.88 67 SER A CA 1
ATOM 477 C C . SER A 1 67 ? 42.594 -41.820 -1.649 1.00 40.88 67 SER A C 1
ATOM 479 O O . SER A 1 67 ? 43.757 -41.436 -1.760 1.00 40.88 67 SER A O 1
ATOM 481 N N . PHE A 1 68 ? 41.845 -41.560 -0.577 1.00 42.03 68 PHE A N 1
ATOM 482 C CA . PHE A 1 68 ? 42.362 -40.909 0.626 1.00 42.03 68 PHE A CA 1
ATOM 483 C C . PHE A 1 68 ? 42.184 -41.844 1.822 1.00 42.03 68 PHE A C 1
ATOM 485 O O . PHE A 1 68 ? 41.064 -42.276 2.106 1.00 42.03 68 PHE A O 1
ATOM 492 N N . ASP A 1 69 ? 43.279 -42.093 2.537 1.00 40.75 69 ASP A N 1
ATOM 493 C CA . ASP A 1 69 ? 43.256 -42.684 3.871 1.00 40.75 69 ASP A CA 1
ATOM 494 C C . ASP A 1 69 ? 43.389 -41.584 4.924 1.00 40.75 69 ASP A C 1
ATOM 496 O O . ASP A 1 69 ? 44.312 -40.766 4.885 1.00 40.75 69 ASP A O 1
ATOM 500 N N . MET A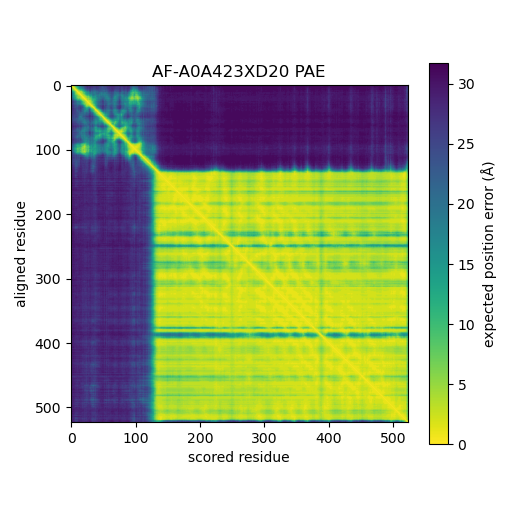 1 70 ? 42.495 -41.588 5.905 1.00 43.03 70 MET A N 1
ATOM 501 C CA . MET A 1 70 ? 42.612 -40.754 7.095 1.00 43.03 70 MET A CA 1
ATOM 502 C C . MET A 1 70 ? 42.980 -41.669 8.256 1.00 43.03 70 MET A C 1
ATOM 504 O O . MET A 1 70 ? 42.181 -42.515 8.655 1.00 43.03 70 MET A O 1
ATOM 508 N N . SER A 1 71 ? 44.200 -41.535 8.780 1.00 38.53 71 SER A N 1
ATOM 509 C CA . SER A 1 71 ? 44.646 -42.327 9.924 1.00 38.53 71 SER A CA 1
ATOM 510 C C . SER A 1 71 ? 45.187 -41.461 11.042 1.00 38.53 71 SER A C 1
ATOM 512 O O . SER A 1 71 ? 46.009 -40.581 10.791 1.00 38.53 71 SER A O 1
ATOM 514 N N . PHE A 1 72 ? 44.787 -41.764 12.269 1.00 40.25 72 PHE A N 1
ATOM 515 C CA . PHE A 1 72 ? 45.393 -41.199 13.466 1.00 40.25 72 PHE A CA 1
ATOM 516 C C . PHE A 1 72 ? 45.830 -42.324 14.404 1.00 40.25 72 PHE A C 1
ATOM 518 O O . PHE A 1 72 ? 45.349 -43.459 14.321 1.00 40.25 72 PHE A O 1
ATOM 525 N N . TYR A 1 73 ? 46.803 -42.007 15.252 1.00 37.81 73 TYR A N 1
ATOM 526 C CA . TYR A 1 73 ? 47.388 -42.940 16.204 1.00 37.81 73 TYR A CA 1
ATOM 527 C C . TYR A 1 73 ? 47.060 -42.472 17.610 1.00 37.81 73 TYR A C 1
ATOM 529 O O . TYR A 1 73 ? 47.263 -41.305 17.937 1.00 37.81 73 TYR A O 1
ATOM 537 N N . GLU A 1 74 ? 46.598 -43.395 18.440 1.00 38.50 74 GLU A N 1
ATOM 538 C CA . GLU A 1 74 ? 46.317 -43.136 19.846 1.00 38.50 74 GLU A CA 1
ATOM 539 C C . GLU A 1 74 ? 46.769 -44.349 20.663 1.00 38.50 74 GLU A C 1
ATOM 541 O O . GLU A 1 74 ? 46.433 -45.487 20.332 1.00 38.50 74 GLU A O 1
ATOM 546 N N . ASN A 1 75 ? 47.595 -44.117 21.689 1.00 32.34 75 ASN A N 1
ATOM 547 C CA . ASN A 1 75 ? 48.131 -45.145 22.596 1.00 32.34 75 ASN A CA 1
ATOM 548 C C . ASN A 1 75 ? 48.693 -46.404 21.902 1.00 32.34 75 ASN A C 1
ATOM 550 O O . ASN A 1 75 ? 48.491 -47.528 22.353 1.00 32.34 75 ASN A O 1
ATOM 554 N N . GLY A 1 76 ? 49.407 -46.224 20.787 1.00 43.25 76 GLY A N 1
ATOM 555 C CA . GLY A 1 76 ? 50.032 -47.321 20.035 1.00 43.25 76 GLY A CA 1
ATOM 556 C C . GLY A 1 76 ? 49.088 -48.100 19.108 1.00 43.25 76 GLY A C 1
ATOM 557 O O . GLY A 1 76 ? 49.557 -48.961 18.367 1.00 43.25 76 GLY A O 1
ATOM 558 N N . GLY A 1 77 ? 47.790 -47.780 19.090 1.00 36.88 77 GLY A N 1
ATOM 559 C CA . GLY A 1 77 ? 46.818 -48.297 18.127 1.00 36.88 77 GLY A CA 1
ATOM 560 C C . GLY A 1 77 ? 46.666 -47.375 16.915 1.00 36.88 77 GLY A C 1
ATOM 561 O O . GLY A 1 77 ? 46.610 -46.152 17.057 1.00 36.88 77 GLY A O 1
ATOM 562 N N . LYS A 1 78 ? 46.599 -47.960 15.713 1.00 42.47 78 LYS A N 1
ATOM 563 C CA . LYS A 1 78 ? 46.349 -47.242 14.454 1.00 42.47 78 LYS A CA 1
ATOM 564 C C . LYS A 1 78 ? 44.876 -47.354 14.072 1.00 42.47 78 LYS A C 1
ATOM 566 O O . LYS A 1 78 ? 44.378 -48.464 13.903 1.00 42.47 78 LYS A O 1
ATOM 571 N N . TYR A 1 79 ? 44.227 -46.219 13.840 1.00 40.31 79 TYR A N 1
ATOM 572 C CA . TYR A 1 79 ? 42.855 -46.150 13.337 1.00 40.31 79 TYR A CA 1
ATOM 573 C C . TYR A 1 79 ? 42.872 -45.577 11.923 1.00 40.31 79 TYR A C 1
ATOM 575 O O . TYR A 1 79 ? 43.587 -44.609 11.681 1.00 40.31 79 TYR A O 1
ATOM 583 N N . ALA A 1 80 ? 42.141 -46.184 10.984 1.00 38.75 80 ALA A N 1
ATOM 584 C CA . ALA A 1 80 ? 42.164 -45.805 9.571 1.00 38.75 80 ALA A CA 1
ATOM 585 C C . ALA A 1 80 ? 40.753 -45.760 8.963 1.00 38.75 80 ALA A C 1
ATOM 587 O O . ALA A 1 80 ? 39.940 -46.653 9.203 1.00 38.75 80 ALA A O 1
ATOM 588 N N . PHE A 1 81 ? 40.494 -44.728 8.160 1.00 40.47 81 PHE A N 1
ATOM 589 C CA . PHE A 1 81 ? 39.320 -44.573 7.302 1.00 40.47 81 PHE A CA 1
ATOM 590 C C . PHE A 1 81 ? 39.741 -44.596 5.842 1.00 40.47 81 PHE A C 1
ATOM 592 O O . PHE A 1 81 ? 40.621 -43.824 5.472 1.00 40.47 81 PHE A O 1
ATOM 599 N N . ASN A 1 82 ? 39.047 -45.392 5.026 1.00 39.09 82 ASN A N 1
ATOM 600 C CA . ASN A 1 82 ? 39.314 -45.499 3.593 1.00 39.09 82 ASN A CA 1
ATOM 601 C C . ASN A 1 82 ? 38.107 -45.008 2.787 1.00 39.09 82 ASN A C 1
ATOM 603 O O . ASN A 1 82 ? 36.977 -45.446 3.022 1.00 39.09 82 ASN A O 1
ATOM 607 N N . GLY A 1 83 ? 38.350 -44.143 1.801 1.00 41.62 83 GLY A N 1
ATOM 608 C CA . GLY A 1 83 ? 37.331 -43.692 0.854 1.00 41.62 83 GLY A CA 1
ATOM 609 C C . GLY A 1 83 ? 37.910 -43.266 -0.498 1.00 41.62 83 GLY A C 1
ATOM 610 O O . GLY A 1 83 ? 39.075 -42.885 -0.604 1.00 41.62 83 GLY A O 1
ATOM 611 N N . THR A 1 84 ? 37.080 -43.329 -1.542 1.00 38.47 84 THR A N 1
ATOM 612 C CA . THR A 1 84 ? 37.416 -42.896 -2.911 1.00 38.47 84 THR A CA 1
ATOM 613 C C . THR A 1 84 ? 36.749 -41.568 -3.271 1.00 38.47 84 THR A C 1
ATOM 615 O O . THR A 1 84 ? 35.590 -41.342 -2.921 1.00 38.47 84 THR A O 1
ATOM 618 N N . ARG A 1 85 ? 37.455 -40.713 -4.018 1.00 41.09 85 ARG A N 1
ATOM 619 C CA . ARG A 1 85 ? 37.002 -39.402 -4.507 1.00 41.09 85 ARG A CA 1
ATOM 620 C C . ARG A 1 85 ? 36.975 -39.364 -6.042 1.00 41.09 85 ARG A C 1
ATOM 622 O O . ARG A 1 85 ? 37.816 -39.980 -6.685 1.00 41.09 85 ARG A O 1
ATOM 629 N N . SER A 1 86 ? 36.044 -38.601 -6.625 1.00 36.56 86 SER A N 1
ATOM 630 C CA . SER A 1 86 ? 35.907 -38.414 -8.082 1.00 36.56 86 SER A CA 1
ATOM 631 C C . SER A 1 86 ? 36.548 -37.133 -8.650 1.00 36.56 86 SER A C 1
ATOM 633 O O . SER A 1 86 ? 36.582 -36.981 -9.867 1.00 36.56 86 SER A O 1
ATOM 635 N N . THR A 1 87 ? 37.075 -36.213 -7.827 1.00 38.88 87 THR A N 1
ATOM 636 C CA . THR A 1 87 ? 37.689 -34.940 -8.281 1.00 38.88 87 THR A CA 1
ATOM 637 C C . THR A 1 87 ? 38.920 -34.540 -7.445 1.00 38.88 87 THR A C 1
ATOM 639 O O . THR A 1 87 ? 39.079 -35.013 -6.324 1.00 38.88 87 THR A O 1
ATOM 642 N N . LYS A 1 88 ? 39.835 -33.716 -7.989 1.00 37.94 88 LYS A N 1
ATOM 643 C CA . LYS A 1 88 ? 41.218 -33.510 -7.482 1.00 37.94 88 LYS A CA 1
ATOM 644 C C . LYS A 1 88 ? 41.471 -32.249 -6.611 1.00 37.94 88 LYS A C 1
ATOM 646 O O . LYS A 1 88 ? 42.621 -31.999 -6.274 1.00 37.94 88 LYS A O 1
ATOM 651 N N . GLU A 1 89 ? 40.470 -31.460 -6.203 1.00 42.00 89 GLU A N 1
ATOM 652 C CA . GLU A 1 89 ? 40.710 -30.112 -5.612 1.00 42.00 89 GLU A CA 1
ATOM 653 C C . GLU A 1 89 ? 40.485 -30.011 -4.080 1.00 42.00 89 GLU A C 1
ATOM 655 O O . GLU A 1 89 ? 39.487 -30.499 -3.559 1.00 42.00 89 GLU A O 1
ATOM 660 N N . ASN A 1 90 ? 41.394 -29.402 -3.308 1.00 44.47 90 ASN A N 1
ATOM 661 C CA . ASN A 1 90 ? 41.312 -29.293 -1.832 1.00 44.47 90 ASN A CA 1
ATOM 662 C C . ASN A 1 90 ? 40.298 -28.229 -1.354 1.00 44.47 90 ASN A C 1
ATOM 664 O O . ASN A 1 90 ? 40.700 -27.170 -0.893 1.00 44.47 90 ASN A O 1
ATOM 668 N N . GLN A 1 91 ? 38.994 -28.486 -1.454 1.00 44.72 91 GLN A N 1
ATOM 669 C CA . GLN A 1 91 ? 37.965 -27.445 -1.276 1.00 44.72 91 GLN A CA 1
ATOM 670 C C . GLN A 1 91 ? 36.914 -27.748 -0.190 1.00 44.72 91 GLN A C 1
ATOM 672 O O . GLN A 1 91 ? 35.814 -27.223 -0.291 1.00 44.72 91 GLN A O 1
ATOM 677 N N . TYR A 1 92 ? 37.184 -28.578 0.835 1.00 45.62 92 TYR A N 1
ATOM 678 C CA . TYR A 1 92 ? 36.142 -28.965 1.813 1.00 45.62 92 TYR A CA 1
ATOM 679 C C . TYR A 1 92 ? 36.457 -28.669 3.287 1.00 45.62 92 TYR A C 1
ATOM 681 O O . TYR A 1 92 ? 37.581 -28.885 3.737 1.00 45.62 92 TYR A O 1
ATOM 689 N N . VAL A 1 93 ? 35.426 -28.264 4.046 1.00 40.69 93 VAL A N 1
ATOM 690 C CA . VAL A 1 93 ? 35.449 -27.998 5.503 1.00 40.69 93 VAL A CA 1
ATOM 691 C C . VAL A 1 93 ? 34.287 -28.731 6.197 1.00 40.69 93 VAL A C 1
ATOM 693 O O . VAL A 1 93 ? 33.198 -28.828 5.631 1.00 40.69 93 VAL A O 1
ATOM 696 N N . LEU A 1 94 ? 34.505 -29.256 7.412 1.00 41.84 94 LEU A N 1
ATOM 697 C CA . LEU A 1 94 ? 33.480 -29.894 8.254 1.00 41.84 94 LEU A CA 1
ATOM 698 C C . LEU A 1 94 ? 32.978 -28.908 9.330 1.00 41.84 94 LEU A C 1
ATOM 700 O O . LEU A 1 94 ? 33.784 -28.336 10.058 1.00 41.84 94 LEU A O 1
ATOM 704 N N . LEU A 1 95 ? 31.663 -28.734 9.450 1.00 40.09 95 LEU A N 1
ATOM 705 C CA . LEU A 1 95 ? 30.974 -27.815 10.364 1.00 40.09 95 LEU A CA 1
ATOM 706 C C . LEU A 1 95 ? 29.942 -28.577 11.208 1.00 40.09 95 LEU A C 1
ATOM 708 O O . LEU A 1 95 ? 29.369 -29.552 10.738 1.00 40.09 95 LEU A O 1
ATOM 712 N N . PHE A 1 96 ? 29.694 -28.168 12.452 1.00 43.34 96 PHE A N 1
ATOM 713 C CA . PHE A 1 96 ? 28.677 -28.787 13.316 1.00 43.34 96 PHE A CA 1
ATOM 714 C C . PHE A 1 96 ? 27.391 -27.955 13.322 1.00 43.34 96 PHE A C 1
ATOM 716 O O . PHE A 1 96 ? 27.438 -26.769 13.633 1.00 43.34 96 PHE A O 1
ATOM 723 N N . ASP A 1 97 ? 26.259 -28.589 13.021 1.00 43.12 97 ASP A N 1
ATOM 724 C CA . ASP A 1 97 ? 24.918 -28.013 13.109 1.00 43.12 97 ASP A CA 1
ATOM 725 C C . ASP A 1 97 ? 24.288 -28.385 14.469 1.00 43.12 97 ASP A C 1
ATOM 727 O O . ASP A 1 97 ? 23.998 -29.568 14.720 1.00 43.12 97 ASP A O 1
ATOM 731 N N . PRO A 1 98 ? 24.087 -27.404 15.369 1.00 38.47 98 PRO A N 1
ATOM 732 C CA . PRO A 1 98 ? 23.565 -27.650 16.707 1.00 38.47 98 PRO A CA 1
ATOM 733 C C . PRO A 1 98 ? 22.059 -27.943 16.737 1.00 38.47 98 PRO A C 1
ATOM 735 O O . PRO A 1 98 ? 21.617 -28.664 17.637 1.00 38.47 98 PRO A O 1
ATOM 738 N N . GLU A 1 99 ? 21.276 -27.455 15.770 1.00 40.66 99 GLU A N 1
ATOM 739 C CA . GLU A 1 99 ? 19.831 -27.705 15.701 1.00 40.66 99 GLU A CA 1
ATOM 740 C C . GLU A 1 99 ? 19.550 -29.141 15.266 1.00 40.66 99 GLU A C 1
ATOM 742 O O . GLU A 1 99 ? 18.762 -29.860 15.889 1.00 40.66 99 GLU A O 1
ATOM 747 N N . ARG A 1 100 ? 20.263 -29.598 14.233 1.00 43.22 100 ARG A N 1
ATOM 748 C CA . ARG A 1 100 ? 20.132 -30.961 13.700 1.00 43.22 100 ARG A CA 1
ATOM 749 C C . ARG A 1 100 ? 20.958 -31.982 14.471 1.00 43.22 100 ARG A C 1
ATOM 751 O O . ARG A 1 100 ? 20.774 -33.185 14.276 1.00 43.22 100 ARG A O 1
ATOM 758 N N . LYS A 1 101 ? 21.847 -31.516 15.356 1.00 44.25 101 LYS A N 1
ATOM 759 C CA . LYS A 1 101 ? 22.809 -32.335 16.107 1.00 44.25 101 LYS A CA 1
ATOM 760 C C . LYS A 1 101 ? 23.607 -33.230 15.153 1.00 44.25 101 LYS A C 1
ATOM 762 O O . LYS A 1 101 ? 23.648 -34.446 15.331 1.00 44.25 101 LYS A O 1
ATOM 767 N N . ALA A 1 102 ? 24.189 -32.640 14.112 1.00 42.28 102 ALA A N 1
ATOM 768 C CA . ALA A 1 102 ? 24.864 -33.358 13.029 1.00 42.28 102 ALA A CA 1
ATOM 769 C C . ALA A 1 102 ? 26.102 -32.594 12.533 1.00 42.28 102 ALA A C 1
ATOM 771 O O . ALA A 1 102 ? 26.133 -31.370 12.573 1.00 42.28 102 ALA A O 1
ATOM 772 N N . PHE A 1 103 ? 27.122 -33.304 12.038 1.00 44.12 103 PHE A N 1
ATOM 773 C CA . PHE A 1 103 ? 28.247 -32.675 11.330 1.00 44.12 103 PHE A CA 1
ATOM 774 C C . PHE A 1 103 ? 27.963 -32.631 9.821 1.00 44.12 103 PHE A C 1
ATOM 776 O O . PHE A 1 103 ? 27.548 -33.629 9.226 1.00 44.12 103 PHE A O 1
ATOM 783 N N . MET A 1 104 ? 28.207 -31.475 9.212 1.00 41.03 104 MET A N 1
ATOM 784 C CA . MET A 1 104 ? 27.961 -31.130 7.815 1.00 41.03 104 MET A CA 1
ATOM 785 C C . MET A 1 104 ? 29.286 -30.846 7.105 1.00 41.03 104 MET A C 1
ATOM 787 O O . MET A 1 104 ? 30.175 -30.225 7.674 1.00 41.03 104 MET A O 1
ATOM 791 N N . MET A 1 105 ? 29.440 -31.283 5.858 1.00 41.94 105 MET A N 1
ATOM 792 C CA . MET A 1 105 ? 30.636 -31.016 5.052 1.00 41.94 105 MET A CA 1
ATOM 793 C C . MET A 1 105 ? 30.281 -30.080 3.894 1.00 41.94 105 MET A C 1
ATOM 795 O O . MET A 1 105 ? 29.303 -30.326 3.188 1.00 41.94 105 MET A O 1
ATOM 799 N N . MET A 1 106 ? 31.052 -29.004 3.714 1.00 36.84 106 MET A N 1
ATOM 800 C CA . MET A 1 106 ? 30.783 -27.948 2.727 1.00 36.84 106 MET A CA 1
ATOM 801 C C . MET A 1 106 ? 31.963 -27.716 1.783 1.00 36.84 106 MET A C 1
ATOM 803 O O . MET A 1 106 ? 33.103 -27.992 2.149 1.00 36.84 106 MET A O 1
ATOM 807 N N . PHE A 1 107 ? 31.677 -27.190 0.586 1.00 38.22 107 PHE A N 1
ATOM 808 C CA . PHE A 1 107 ? 32.642 -26.841 -0.462 1.00 38.22 107 PHE A CA 1
ATOM 809 C C . PHE A 1 107 ? 32.938 -25.329 -0.495 1.00 38.22 107 PHE A C 1
ATOM 811 O O . PHE A 1 107 ? 31.997 -24.544 -0.418 1.00 38.22 107 PHE A O 1
ATOM 818 N N . GLY A 1 108 ? 34.197 -24.909 -0.678 1.00 41.91 108 GLY A N 1
ATOM 819 C CA . GLY A 1 108 ? 34.557 -23.498 -0.887 1.00 41.91 108 GLY A CA 1
ATOM 820 C C . GLY A 1 108 ? 35.964 -23.276 -1.482 1.00 41.91 108 GLY A C 1
ATOM 821 O O . GLY A 1 108 ? 36.858 -24.094 -1.255 1.00 41.91 108 GLY A O 1
ATOM 822 N N . PRO A 1 109 ? 36.185 -22.192 -2.259 1.00 32.16 109 PRO A N 1
ATOM 823 C CA . PRO A 1 109 ? 37.472 -21.888 -2.890 1.00 32.16 109 PRO A CA 1
ATOM 824 C C . PRO A 1 109 ? 38.540 -21.432 -1.878 1.00 32.16 109 PRO A C 1
ATOM 826 O O . PRO A 1 109 ? 38.289 -20.648 -0.967 1.00 32.16 109 PRO A O 1
ATOM 829 N N . THR A 1 110 ? 39.768 -21.905 -2.081 1.00 32.06 110 THR A N 1
ATOM 830 C CA . THR A 1 110 ? 40.925 -21.854 -1.166 1.00 32.06 110 THR A CA 1
ATOM 831 C C . THR A 1 110 ? 41.624 -20.496 -0.995 1.00 32.06 110 THR A C 1
ATOM 833 O O . THR A 1 110 ? 42.776 -20.469 -0.573 1.00 32.06 110 THR A O 1
ATOM 836 N N . THR A 1 111 ? 41.003 -19.355 -1.308 1.00 33.19 111 THR A N 1
ATOM 837 C CA . THR A 1 111 ? 41.722 -18.056 -1.309 1.00 33.19 111 THR A CA 1
ATOM 838 C C . THR A 1 111 ? 41.263 -17.022 -0.289 1.00 33.19 111 THR A C 1
ATOM 840 O O . THR A 1 111 ? 41.849 -15.946 -0.236 1.00 33.19 111 THR A O 1
ATOM 843 N N . ALA A 1 112 ? 40.298 -17.320 0.574 1.00 31.58 112 ALA A N 1
ATOM 844 C CA . ALA A 1 112 ? 39.915 -16.409 1.649 1.00 31.58 112 ALA A CA 1
ATOM 845 C C . ALA A 1 112 ? 40.136 -17.083 3.000 1.00 31.58 112 ALA A C 1
ATOM 847 O O . ALA A 1 112 ? 39.192 -17.642 3.531 1.00 31.58 112 ALA A O 1
ATOM 848 N N . LEU A 1 113 ? 41.379 -17.088 3.505 1.00 28.11 113 LEU A N 1
ATOM 849 C CA . LEU A 1 113 ? 41.723 -17.171 4.938 1.00 28.11 113 LEU A CA 1
ATOM 850 C C . LEU A 1 113 ? 43.236 -17.365 5.121 1.00 28.11 113 LEU A C 1
ATOM 852 O O . LEU A 1 113 ? 43.743 -18.481 5.087 1.00 28.11 113 LEU A O 1
ATOM 856 N N . MET A 1 114 ? 43.955 -16.278 5.397 1.00 24.34 114 MET A N 1
ATOM 857 C CA . MET A 1 114 ? 45.152 -16.321 6.240 1.00 24.34 114 MET A CA 1
ATOM 858 C C . MET A 1 114 ? 45.383 -14.940 6.867 1.00 24.34 114 MET A C 1
ATOM 860 O O . MET A 1 114 ? 45.656 -13.977 6.159 1.00 24.34 114 MET A O 1
ATOM 864 N N . GLY A 1 115 ? 45.311 -14.867 8.202 1.00 24.34 115 GLY A N 1
ATOM 865 C CA . GLY A 1 115 ? 46.090 -13.889 8.975 1.00 24.34 115 GLY A CA 1
ATOM 866 C C . GLY A 1 115 ? 45.373 -12.685 9.595 1.00 24.34 115 GLY A C 1
ATOM 867 O O . GLY A 1 115 ? 45.709 -11.553 9.286 1.00 24.34 115 GLY A O 1
ATOM 868 N N . THR A 1 116 ? 44.453 -12.944 10.526 1.00 26.06 116 THR A N 1
ATOM 869 C CA . THR A 1 116 ? 44.349 -12.299 11.859 1.00 26.06 116 THR A CA 1
ATOM 870 C C . THR A 1 116 ? 44.673 -10.801 12.038 1.00 26.06 116 THR A C 1
ATOM 872 O O . THR A 1 116 ? 45.834 -10.418 12.167 1.00 26.06 116 THR A O 1
ATOM 875 N N . ALA A 1 117 ? 43.626 -10.031 12.352 1.00 23.33 117 ALA A N 1
ATOM 876 C CA . ALA A 1 117 ? 43.585 -9.187 13.551 1.00 23.33 117 ALA A CA 1
ATOM 877 C C . ALA A 1 117 ? 42.161 -9.228 14.153 1.00 23.33 117 ALA A C 1
ATOM 879 O O . ALA A 1 117 ? 41.263 -8.518 13.714 1.00 23.33 117 ALA A O 1
ATOM 880 N N . LEU A 1 118 ? 41.962 -10.109 15.144 1.00 25.12 118 LEU A N 1
ATOM 881 C CA . LEU A 1 118 ? 40.940 -9.963 16.194 1.00 25.12 118 LEU A CA 1
ATOM 882 C C . LEU A 1 118 ? 41.195 -8.605 16.892 1.00 25.12 118 LEU A C 1
ATOM 884 O O . LEU A 1 118 ? 42.351 -8.256 17.098 1.00 25.12 118 LEU A O 1
ATOM 888 N N . SER A 1 119 ? 40.223 -7.793 17.302 1.00 25.98 119 SER A N 1
ATOM 889 C CA . SER A 1 119 ? 39.021 -8.143 18.055 1.00 25.98 119 SER A CA 1
ATOM 890 C C . SER A 1 119 ? 37.940 -7.060 17.948 1.00 25.98 119 SER A C 1
ATOM 892 O O . SER A 1 119 ? 38.271 -5.877 17.926 1.00 25.98 119 SER A O 1
ATOM 894 N N . MET A 1 120 ? 36.682 -7.493 18.088 1.00 25.06 120 MET A N 1
ATOM 895 C CA . MET A 1 120 ? 35.422 -6.728 18.072 1.00 25.06 120 MET A CA 1
ATOM 896 C C . MET A 1 120 ? 34.887 -6.443 16.660 1.00 25.06 120 MET A C 1
ATOM 898 O O . MET A 1 120 ? 35.624 -5.986 15.804 1.00 25.06 120 MET A O 1
ATOM 902 N N . LEU A 1 121 ? 33.588 -6.699 16.455 1.00 30.38 121 LEU A N 1
ATOM 903 C CA . LEU A 1 121 ? 32.822 -6.675 15.193 1.00 30.38 121 LEU A CA 1
ATOM 904 C C . LEU A 1 121 ? 32.890 -7.952 14.333 1.00 30.38 121 LEU A C 1
ATOM 906 O O . LEU A 1 121 ? 33.569 -8.023 13.317 1.00 30.38 121 LEU A O 1
ATOM 910 N N . SER A 1 122 ? 32.117 -8.969 14.714 1.00 26.69 122 SER A N 1
ATOM 911 C CA . SER A 1 122 ? 31.522 -9.926 13.763 1.00 26.69 122 SER A CA 1
ATOM 912 C C . SER A 1 122 ? 30.381 -10.683 14.444 1.00 26.69 122 SER A C 1
ATOM 914 O O . SER A 1 122 ? 30.567 -11.742 15.033 1.00 26.69 122 SER A O 1
ATOM 916 N N . LEU A 1 123 ? 29.187 -10.097 14.383 1.00 28.89 123 LEU A N 1
ATOM 917 C CA . LEU A 1 123 ? 27.918 -10.757 14.712 1.00 28.89 123 LEU A CA 1
ATOM 918 C C . LEU A 1 123 ? 26.846 -10.495 13.634 1.00 28.89 123 LEU A C 1
ATOM 920 O O . LEU A 1 123 ? 25.671 -10.691 13.890 1.00 28.89 123 LEU A O 1
ATOM 924 N N . THR A 1 124 ? 27.223 -10.070 12.422 1.00 31.47 124 THR A N 1
ATOM 925 C CA . THR A 1 124 ? 26.272 -9.470 11.462 1.00 31.47 124 THR A CA 1
ATOM 926 C C . THR A 1 124 ? 26.168 -10.172 10.104 1.00 31.47 124 THR A C 1
ATOM 928 O O . THR A 1 124 ? 25.763 -9.538 9.142 1.00 31.47 124 THR A O 1
ATOM 931 N N . SER A 1 125 ? 26.520 -11.457 9.955 1.00 34.31 125 SER A N 1
ATOM 932 C CA . SER A 1 125 ? 26.430 -12.101 8.619 1.00 34.31 125 SER A CA 1
ATOM 933 C C . SER A 1 125 ? 25.727 -13.458 8.557 1.00 34.31 125 SER A C 1
ATOM 935 O O . SER A 1 125 ? 25.355 -13.870 7.467 1.00 34.31 125 SER A O 1
ATOM 937 N N . ALA A 1 126 ? 25.480 -14.139 9.679 1.00 28.42 126 ALA A N 1
ATOM 938 C CA . ALA A 1 126 ? 24.720 -15.399 9.674 1.00 28.42 126 ALA A CA 1
ATOM 939 C C . ALA A 1 126 ? 23.214 -15.206 9.939 1.00 28.42 126 ALA A C 1
ATOM 941 O O . ALA A 1 126 ? 22.426 -16.059 9.562 1.00 28.42 126 ALA A O 1
ATOM 942 N N . VAL A 1 127 ? 22.809 -14.077 10.532 1.00 29.95 127 VAL A N 1
ATOM 943 C CA . VAL A 1 127 ? 21.398 -13.780 10.853 1.00 29.95 127 VAL A CA 1
ATOM 944 C C . VAL A 1 127 ? 20.619 -13.279 9.620 1.00 29.95 127 VAL A C 1
ATOM 946 O O . VAL A 1 127 ? 19.420 -13.505 9.500 1.00 29.95 127 VAL A O 1
ATOM 949 N N . LEU A 1 128 ? 21.303 -12.676 8.639 1.00 29.72 128 LEU A N 1
ATOM 950 C CA . LEU A 1 128 ? 20.666 -12.038 7.475 1.00 29.72 128 LEU A CA 1
ATOM 951 C C . LEU A 1 128 ? 20.126 -13.021 6.416 1.00 29.72 128 LEU A C 1
ATOM 953 O O . LEU A 1 128 ? 19.245 -12.651 5.641 1.00 29.72 128 LEU A O 1
ATOM 957 N N . ALA A 1 129 ? 20.617 -14.265 6.368 1.00 29.62 129 ALA A N 1
ATOM 958 C CA . ALA A 1 129 ? 20.150 -15.261 5.394 1.00 29.62 129 ALA A CA 1
ATOM 959 C C . ALA A 1 129 ? 18.793 -15.895 5.774 1.00 29.62 129 ALA A C 1
ATOM 961 O O . ALA A 1 129 ? 18.031 -16.300 4.892 1.00 29.62 129 ALA A O 1
ATOM 962 N N . ASP A 1 130 ? 18.457 -15.931 7.067 1.00 35.97 130 ASP A N 1
ATOM 963 C CA . ASP A 1 130 ? 17.234 -16.577 7.568 1.00 35.97 130 ASP A CA 1
ATOM 964 C C . ASP A 1 130 ? 15.988 -15.678 7.467 1.00 35.97 130 ASP A C 1
ATOM 966 O O . ASP A 1 130 ? 14.860 -16.169 7.405 1.00 35.97 130 ASP A O 1
ATOM 970 N N . ALA A 1 131 ? 16.159 -14.356 7.372 1.00 40.69 131 ALA A N 1
ATOM 971 C CA . ALA A 1 131 ? 15.042 -13.412 7.361 1.00 40.69 131 ALA A CA 1
ATOM 972 C C . ALA A 1 131 ? 14.229 -13.407 6.051 1.00 40.69 131 ALA A C 1
ATOM 974 O O . ALA A 1 131 ? 12.997 -13.393 6.079 1.00 40.69 131 ALA A O 1
ATOM 975 N N . HIS A 1 132 ? 14.891 -13.475 4.890 1.00 45.47 132 HIS A N 1
ATOM 976 C CA . HIS A 1 132 ? 14.198 -13.510 3.593 1.00 45.47 132 HIS A CA 1
ATOM 977 C C . HIS A 1 132 ? 13.490 -14.847 3.337 1.00 45.47 132 HIS A C 1
ATOM 979 O O . HIS A 1 132 ? 12.432 -14.879 2.704 1.00 45.47 132 HIS A O 1
ATOM 985 N N . THR A 1 133 ? 14.041 -15.953 3.840 1.00 55.50 133 THR A N 1
ATOM 986 C CA . THR A 1 133 ? 13.530 -17.312 3.601 1.00 55.50 133 THR A CA 1
ATOM 987 C C . THR A 1 133 ? 12.482 -17.753 4.622 1.00 55.50 133 THR A C 1
ATOM 989 O O . THR A 1 133 ? 11.759 -18.720 4.365 1.00 55.50 133 THR A O 1
ATOM 992 N N . ALA A 1 134 ? 12.334 -17.024 5.735 1.00 64.19 134 ALA A N 1
ATOM 993 C CA . ALA A 1 134 ? 11.315 -17.290 6.739 1.00 64.19 134 ALA A CA 1
ATOM 994 C C . ALA A 1 134 ? 9.915 -17.393 6.111 1.00 64.19 134 ALA A C 1
ATOM 996 O O . ALA A 1 134 ? 9.496 -16.567 5.281 1.00 64.19 134 ALA A O 1
ATOM 997 N N . ALA A 1 135 ? 9.191 -18.439 6.514 1.00 77.56 135 ALA A N 1
ATOM 998 C CA . ALA A 1 135 ? 7.817 -18.650 6.094 1.00 77.56 135 ALA A CA 1
ATOM 999 C C . ALA A 1 135 ? 6.941 -17.480 6.579 1.00 77.56 135 ALA A C 1
ATOM 1001 O O . ALA A 1 135 ? 7.110 -17.022 7.711 1.00 77.56 135 ALA A O 1
ATOM 1002 N N . PRO A 1 136 ? 6.003 -16.994 5.750 1.00 86.88 136 PRO A N 1
ATOM 1003 C CA . PRO A 1 136 ? 5.101 -15.930 6.165 1.00 86.88 136 PRO A CA 1
ATOM 1004 C C . PRO A 1 136 ? 4.223 -16.406 7.331 1.00 86.88 136 PRO A C 1
ATOM 1006 O O . PRO A 1 136 ? 3.721 -17.532 7.322 1.00 86.88 136 PRO A O 1
ATOM 1009 N N . HIS A 1 137 ? 4.013 -15.536 8.313 1.00 92.88 137 HIS A N 1
ATOM 1010 C CA . HIS A 1 137 ? 3.125 -15.742 9.460 1.00 92.88 137 HIS A CA 1
ATOM 1011 C C . HIS A 1 137 ? 2.245 -14.494 9.624 1.00 92.88 137 HIS A C 1
ATOM 1013 O O . HIS A 1 137 ? 2.566 -13.476 9.036 1.00 92.88 137 HIS A O 1
ATOM 1019 N N . PRO A 1 138 ? 1.123 -14.513 10.355 1.00 95.50 138 PRO A N 1
ATOM 1020 C CA . PRO A 1 138 ? 0.373 -13.288 10.636 1.00 95.50 138 PRO A CA 1
ATOM 1021 C C . PRO A 1 138 ? 1.095 -12.409 11.672 1.00 95.50 138 PRO A C 1
ATOM 1023 O O . PRO A 1 138 ? 1.865 -12.914 12.491 1.00 95.50 138 PRO A O 1
ATOM 1026 N N . ALA A 1 139 ? 0.813 -11.103 11.684 1.00 96.06 139 ALA A N 1
ATOM 1027 C CA . ALA A 1 139 ? 1.206 -10.230 12.794 1.00 96.06 139 ALA A CA 1
ATOM 1028 C C . ALA A 1 139 ? 0.493 -10.660 14.086 1.00 96.06 139 ALA A C 1
ATOM 1030 O O . ALA A 1 139 ? -0.714 -10.925 14.071 1.00 96.06 139 ALA A O 1
ATOM 1031 N N . THR A 1 140 ? 1.223 -10.736 15.200 1.00 95.88 140 THR A N 1
ATOM 1032 C CA . THR A 1 140 ? 0.724 -11.371 16.434 1.00 95.88 140 THR A CA 1
ATOM 1033 C C . THR A 1 140 ? 0.467 -10.404 17.586 1.00 95.88 140 THR A C 1
ATOM 1035 O O . THR A 1 140 ? -0.228 -10.781 18.528 1.00 95.88 140 THR A O 1
ATOM 1038 N N . THR A 1 141 ? 0.931 -9.151 17.499 1.00 97.19 141 THR A N 1
ATOM 1039 C CA . THR A 1 141 ? 0.850 -8.158 18.590 1.00 97.19 141 THR A CA 1
ATOM 1040 C C . THR A 1 141 ? -0.564 -7.977 19.148 1.00 97.19 141 THR A C 1
ATOM 1042 O O . THR A 1 141 ? -0.744 -7.941 20.362 1.00 97.19 141 THR A O 1
ATOM 1045 N N . PHE A 1 142 ? -1.580 -7.930 18.281 1.00 98.06 142 PHE A N 1
ATOM 1046 C CA . PHE A 1 142 ? -2.988 -7.786 18.681 1.00 98.06 142 PHE A CA 1
ATOM 1047 C C . PHE A 1 142 ? -3.829 -9.030 18.363 1.00 98.06 142 PHE A C 1
ATOM 1049 O O . PHE A 1 142 ? -5.032 -8.917 18.130 1.00 98.06 142 PHE A O 1
ATOM 1056 N N . ALA A 1 143 ? -3.219 -10.219 18.288 1.00 97.81 143 ALA A N 1
ATOM 1057 C CA . ALA A 1 143 ? -3.926 -11.444 17.901 1.00 97.81 143 ALA A CA 1
ATOM 1058 C C . ALA A 1 143 ? -5.073 -11.806 18.860 1.00 97.81 143 ALA A C 1
ATOM 1060 O O . ALA A 1 143 ? -6.136 -12.215 18.400 1.00 97.81 143 ALA A O 1
ATOM 1061 N N . GLU A 1 144 ? -4.881 -11.621 20.170 1.00 97.94 144 GLU A N 1
ATOM 1062 C CA . GLU A 1 144 ? -5.917 -11.926 21.166 1.00 97.94 144 GLU A CA 1
ATOM 1063 C C . GLU A 1 144 ? -7.098 -10.951 21.088 1.00 97.94 144 GLU A C 1
ATOM 1065 O O . GLU A 1 144 ? -8.235 -11.403 21.073 1.00 97.94 144 GLU A O 1
ATOM 1070 N N . CYS A 1 145 ? -6.845 -9.645 20.937 1.00 98.50 145 CYS A N 1
ATOM 1071 C CA . CYS A 1 145 ? -7.902 -8.635 20.787 1.00 98.50 145 CYS A CA 1
ATOM 1072 C C . CYS A 1 145 ? -8.755 -8.831 19.525 1.00 98.50 145 CYS A C 1
ATOM 1074 O O . CYS A 1 145 ? -9.950 -8.558 19.516 1.00 98.50 145 CYS A O 1
ATOM 1076 N N . GLN A 1 146 ? -8.144 -9.290 18.430 1.00 98.44 146 GLN A N 1
ATOM 1077 C CA . GLN A 1 146 ? -8.855 -9.496 17.165 1.00 98.44 146 GLN A CA 1
ATOM 1078 C C . GLN A 1 146 ? -9.728 -10.755 17.172 1.00 98.44 146 GLN A C 1
ATOM 1080 O O . GLN A 1 146 ? -10.614 -10.892 16.328 1.00 98.44 146 GLN A O 1
ATOM 1085 N N . LYS A 1 147 ? -9.483 -11.689 18.092 1.00 97.81 147 LYS A N 1
ATOM 1086 C CA . LYS A 1 147 ? -10.168 -12.979 18.132 1.00 97.81 147 LYS A CA 1
ATOM 1087 C C . LYS A 1 147 ? -11.666 -12.800 18.363 1.00 97.81 147 LYS A C 1
ATOM 1089 O O . LYS A 1 147 ? -12.095 -12.003 19.191 1.00 97.81 147 LYS A O 1
ATOM 1094 N N . LYS A 1 148 ? -12.486 -13.597 17.677 1.00 96.50 148 LYS A N 1
ATOM 1095 C CA . LYS A 1 148 ? -13.939 -13.554 17.876 1.00 96.50 148 LYS A CA 1
ATOM 1096 C C . LYS A 1 148 ? -14.314 -14.328 19.136 1.00 96.50 148 LYS A C 1
ATOM 1098 O O . LYS A 1 148 ? -14.212 -15.554 19.199 1.00 96.50 148 LYS A O 1
ATOM 1103 N N . THR A 1 149 ? -14.773 -13.605 20.144 1.00 96.38 149 THR A N 1
ATOM 1104 C CA . THR A 1 149 ? -15.113 -14.118 21.478 1.00 96.38 149 THR A CA 1
ATOM 1105 C C . THR A 1 149 ? -16.528 -13.700 21.879 1.00 96.38 149 THR A C 1
ATOM 1107 O O . THR A 1 149 ? -17.181 -12.889 21.221 1.00 96.38 149 THR A O 1
ATOM 1110 N N . ALA A 1 150 ? -17.038 -14.281 22.971 1.00 95.44 150 ALA A N 1
ATOM 1111 C CA . ALA A 1 150 ? -18.337 -13.888 23.514 1.00 95.44 150 ALA A CA 1
ATOM 1112 C C . ALA A 1 150 ? -18.321 -12.444 24.038 1.00 95.44 150 ALA A C 1
ATOM 1114 O O . ALA A 1 150 ? -19.306 -11.738 23.853 1.00 95.44 150 ALA A O 1
ATOM 1115 N N . ASP A 1 151 ? -17.221 -12.012 24.657 1.00 96.69 151 ASP A N 1
ATOM 1116 C CA . ASP A 1 151 ? -16.938 -10.615 24.998 1.00 96.69 151 ASP A CA 1
ATOM 1117 C C . ASP A 1 151 ? -16.005 -10.014 23.932 1.00 96.69 151 ASP A C 1
ATOM 1119 O O . ASP A 1 151 ? -14.836 -10.399 23.914 1.00 96.69 151 ASP A O 1
ATOM 1123 N N . PRO A 1 152 ? -16.484 -9.111 23.052 1.00 96.12 152 PRO A N 1
ATOM 1124 C CA . PRO A 1 152 ? -15.710 -8.593 21.927 1.00 96.12 152 PRO A CA 1
ATOM 1125 C C . PRO A 1 152 ? -14.381 -7.952 22.322 1.00 96.12 152 PRO A C 1
ATOM 1127 O O . PRO A 1 152 ? -13.439 -8.036 21.549 1.00 96.12 152 PRO A O 1
ATOM 1130 N N . LEU A 1 153 ? -14.296 -7.331 23.502 1.00 98.25 153 LEU A N 1
ATOM 1131 C CA . LEU A 1 153 ? -13.095 -6.626 23.960 1.00 98.25 153 LEU A CA 1
ATOM 1132 C C . LEU A 1 153 ? -12.123 -7.532 24.730 1.00 98.25 153 LEU A C 1
ATOM 1134 O O . LEU A 1 153 ? -11.108 -7.068 25.257 1.00 98.25 153 LEU A O 1
ATOM 1138 N N . GLN A 1 154 ? -12.404 -8.834 24.808 1.00 98.00 154 GLN A N 1
ATOM 1139 C CA . GLN A 1 154 ? -11.527 -9.786 25.473 1.00 98.00 154 GLN A CA 1
ATOM 1140 C C . GLN A 1 154 ? -10.137 -9.801 24.816 1.00 98.00 154 GLN A C 1
ATOM 1142 O O . GLN A 1 154 ? -9.998 -10.077 23.632 1.00 98.00 154 GLN A O 1
ATOM 1147 N N . GLY A 1 155 ? -9.090 -9.556 25.610 1.00 97.44 155 GLY A N 1
ATOM 1148 C CA . GLY A 1 155 ? -7.707 -9.531 25.118 1.00 97.44 155 GLY A CA 1
ATOM 1149 C C . GLY A 1 155 ? -7.303 -8.217 24.442 1.00 97.44 155 GLY A C 1
ATOM 1150 O O . GLY A 1 155 ? -6.182 -8.120 23.941 1.00 97.44 155 GLY A O 1
ATOM 1151 N N . CYS A 1 156 ? -8.180 -7.210 24.441 1.00 98.44 156 CYS A N 1
ATOM 1152 C CA . CYS A 1 156 ? -7.870 -5.880 23.939 1.00 98.44 156 CYS A CA 1
ATOM 1153 C C . CYS A 1 156 ? -7.129 -5.010 24.959 1.00 98.44 156 CYS A C 1
ATOM 1155 O O . CYS A 1 156 ? -7.315 -5.180 26.168 1.00 98.44 156 CYS A O 1
ATOM 1157 N N . PRO A 1 157 ? -6.297 -4.059 24.489 1.00 98.38 157 PRO A N 1
ATOM 1158 C CA . PRO A 1 157 ? -5.752 -3.009 25.340 1.00 98.38 157 PRO A CA 1
ATOM 1159 C C . PRO A 1 157 ? -6.852 -2.260 26.102 1.00 98.38 157 PRO A C 1
ATOM 1161 O O . PRO A 1 157 ? -7.966 -2.076 25.600 1.00 98.38 157 PRO A O 1
ATOM 1164 N N . GLU A 1 158 ? -6.538 -1.805 27.312 1.00 97.06 158 GLU A N 1
ATOM 1165 C CA . GLU A 1 158 ? -7.464 -1.001 28.110 1.00 97.06 158 GLU A CA 1
ATOM 1166 C C . GLU A 1 158 ? -7.862 0.280 27.357 1.00 97.06 158 GLU A C 1
ATOM 1168 O O . GLU A 1 158 ? -7.033 0.910 26.702 1.00 97.06 158 GLU A O 1
ATOM 1173 N N . GLY A 1 159 ? -9.145 0.648 27.423 1.00 96.81 159 GLY A N 1
ATOM 1174 C CA . GLY A 1 159 ? -9.678 1.816 26.715 1.00 96.81 159 GLY A CA 1
ATOM 1175 C C . GLY A 1 159 ? -9.951 1.603 25.221 1.00 96.81 159 GLY A C 1
ATOM 1176 O O . GLY A 1 159 ? -10.238 2.574 24.525 1.00 96.81 159 GLY A O 1
ATOM 1177 N N . THR A 1 160 ? -9.884 0.364 24.715 1.00 98.75 160 THR A N 1
ATOM 1178 C CA . THR A 1 160 ? -10.266 0.053 23.327 1.00 98.75 160 THR A CA 1
ATOM 1179 C C . THR A 1 160 ? -11.739 0.380 23.075 1.00 98.75 160 THR A C 1
ATOM 1181 O O . THR A 1 160 ? -12.613 -0.099 23.795 1.00 98.75 160 THR A O 1
ATOM 1184 N N . ILE A 1 161 ? -12.004 1.149 22.018 1.00 98.81 161 ILE A N 1
ATOM 1185 C CA . ILE A 1 161 ? -13.353 1.461 21.533 1.00 98.81 161 ILE A CA 1
ATOM 1186 C C . ILE A 1 161 ? -13.830 0.319 20.638 1.00 98.81 161 ILE A C 1
ATOM 1188 O O . ILE A 1 161 ? -13.108 -0.092 19.726 1.00 98.81 161 ILE A O 1
ATOM 1192 N N . TYR A 1 162 ? -15.050 -0.170 20.852 1.00 98.81 162 TYR A N 1
ATOM 1193 C CA . TYR A 1 162 ? -15.651 -1.196 20.006 1.00 98.81 162 TYR A CA 1
ATOM 1194 C C . TYR A 1 162 ? -16.628 -0.585 18.999 1.00 98.81 162 TYR A C 1
ATOM 1196 O O . TYR A 1 162 ? -17.585 0.097 19.361 1.00 98.81 162 TYR A O 1
ATOM 1204 N N . VAL A 1 163 ? -16.415 -0.868 17.714 1.00 98.88 163 VAL A N 1
ATOM 1205 C CA . VAL A 1 163 ? -17.267 -0.418 16.609 1.00 98.88 163 VAL A CA 1
ATOM 1206 C C . VAL A 1 163 ? -17.927 -1.617 15.953 1.00 98.88 163 VAL A C 1
ATOM 1208 O O . VAL A 1 163 ? -17.247 -2.509 15.456 1.00 98.88 163 VAL A O 1
ATOM 1211 N N . SER A 1 164 ? -19.252 -1.633 15.859 1.00 98.38 164 SER A N 1
ATOM 1212 C CA . SER A 1 164 ? -19.986 -2.689 15.160 1.00 98.38 164 SER A CA 1
ATOM 1213 C C . SER A 1 164 ? -21.271 -2.160 14.553 1.00 98.38 164 SER A C 1
ATOM 1215 O O . SER A 1 164 ? -22.057 -1.501 15.227 1.00 98.38 164 SER A O 1
ATOM 1217 N N . ALA A 1 165 ? -21.527 -2.502 13.291 1.00 94.00 165 ALA A N 1
ATOM 1218 C CA . ALA A 1 165 ? -22.780 -2.139 12.632 1.00 94.00 165 ALA A CA 1
ATOM 1219 C C . ALA A 1 165 ? -24.003 -2.860 13.238 1.00 94.00 165 ALA A C 1
ATOM 1221 O O . ALA A 1 165 ? -25.118 -2.352 13.147 1.00 94.00 165 ALA A O 1
ATOM 1222 N N . ASN A 1 166 ? -23.798 -4.038 13.848 1.00 93.62 166 ASN A N 1
ATOM 1223 C CA . ASN A 1 166 ? -24.881 -4.959 14.219 1.00 93.62 166 ASN A CA 1
ATOM 1224 C C . ASN A 1 166 ? -24.862 -5.410 15.692 1.00 93.62 166 ASN A C 1
ATOM 1226 O O . ASN A 1 166 ? -25.788 -6.099 16.121 1.00 93.62 166 ASN A O 1
ATOM 1230 N N . ASP A 1 167 ? -23.826 -5.076 16.465 1.00 96.19 167 ASP A N 1
ATOM 1231 C CA . ASP A 1 167 ? -23.710 -5.466 17.875 1.00 96.19 167 ASP A CA 1
ATOM 1232 C C . ASP A 1 167 ? -24.143 -4.316 18.789 1.00 96.19 167 ASP A C 1
ATOM 1234 O O . ASP A 1 167 ? -23.538 -3.247 18.788 1.00 96.19 167 ASP A O 1
ATOM 1238 N N . THR A 1 168 ? -25.167 -4.540 19.613 1.00 96.19 168 THR A N 1
ATOM 1239 C CA . THR A 1 168 ? -25.710 -3.522 20.528 1.00 96.19 168 THR A CA 1
ATOM 1240 C C . THR A 1 168 ? -24.756 -3.133 21.657 1.00 96.19 168 THR A C 1
ATOM 1242 O O . THR A 1 168 ? -25.055 -2.209 22.406 1.00 96.19 168 THR A O 1
ATOM 1245 N N . ARG A 1 169 ? -23.651 -3.866 21.831 1.00 96.69 169 ARG A N 1
ATOM 1246 C CA . ARG A 1 169 ? -22.599 -3.559 22.810 1.00 96.69 169 ARG A CA 1
ATOM 1247 C C . ARG A 1 169 ? -21.545 -2.594 22.269 1.00 96.69 169 ARG A C 1
ATOM 1249 O O . ARG A 1 169 ? -20.674 -2.204 23.033 1.00 96.69 169 ARG A O 1
ATOM 1256 N N . ALA A 1 170 ? -21.576 -2.276 20.974 1.00 98.12 170 ALA A N 1
ATOM 1257 C CA . ALA A 1 170 ? -20.621 -1.358 20.372 1.00 98.12 170 ALA A CA 1
ATOM 1258 C C . ALA A 1 170 ? -20.867 0.090 20.805 1.00 98.12 170 ALA A C 1
ATOM 1260 O O . ALA A 1 170 ? -22.010 0.532 20.921 1.00 98.12 170 ALA A O 1
ATOM 1261 N N . ASP A 1 171 ? -19.775 0.827 20.978 1.00 98.50 171 ASP A N 1
ATOM 1262 C CA . ASP A 1 171 ? -19.780 2.254 21.292 1.00 98.50 171 ASP A CA 1
ATOM 1263 C C . ASP A 1 171 ? -20.232 3.081 20.079 1.00 98.50 171 ASP A C 1
ATOM 1265 O O . ASP A 1 171 ? -20.926 4.089 20.220 1.00 98.50 171 ASP A O 1
ATOM 1269 N N . PHE A 1 172 ? -19.873 2.628 18.872 1.00 98.62 172 PHE A N 1
ATOM 1270 C CA . PHE A 1 172 ? -20.249 3.259 17.607 1.00 98.62 172 PHE A CA 1
ATOM 1271 C C . PHE A 1 172 ? -20.689 2.231 16.565 1.00 98.62 172 PHE A C 1
ATOM 1273 O O . PHE A 1 172 ? -20.225 1.091 16.534 1.00 98.62 172 PHE A O 1
ATOM 1280 N N . THR A 1 173 ? -21.548 2.669 15.645 1.00 98.19 173 THR A N 1
ATOM 1281 C CA . THR A 1 173 ? -21.961 1.873 14.475 1.00 98.19 173 THR A CA 1
ATOM 1282 C C . THR A 1 173 ? -21.119 2.155 13.231 1.00 98.19 173 THR A C 1
ATOM 1284 O O . THR A 1 173 ? -21.127 1.361 12.291 1.00 98.19 173 THR A O 1
ATOM 1287 N N . LYS A 1 174 ? -20.372 3.264 13.239 1.00 98.50 174 LYS A N 1
ATOM 1288 C CA . LYS A 1 174 ? -19.496 3.732 12.162 1.00 98.50 174 LYS A CA 1
ATOM 1289 C C . LYS A 1 174 ? -18.071 3.885 12.662 1.00 98.50 174 LYS A C 1
ATOM 1291 O O . LYS A 1 174 ? -17.850 4.397 13.760 1.00 98.50 174 LYS A O 1
ATOM 1296 N N . ILE A 1 175 ? -17.107 3.485 11.842 1.00 98.75 175 ILE A N 1
ATOM 1297 C CA . ILE A 1 175 ? -15.684 3.570 12.176 1.00 98.75 175 ILE A CA 1
ATOM 1298 C C . ILE A 1 175 ? -15.250 5.035 12.168 1.00 98.75 175 ILE A C 1
ATOM 1300 O O . ILE A 1 175 ? -14.514 5.461 13.058 1.00 98.75 175 ILE A O 1
ATOM 1304 N N . GLN A 1 176 ? -15.747 5.833 11.215 1.00 98.50 176 GLN A N 1
ATOM 1305 C CA . GLN A 1 176 ? -15.379 7.246 11.142 1.00 98.50 176 GLN A CA 1
ATOM 1306 C C . GLN A 1 176 ? -15.860 8.039 12.365 1.00 98.50 176 GLN A C 1
ATOM 1308 O O . GLN A 1 176 ? -15.144 8.927 12.824 1.00 98.50 176 GLN A O 1
ATOM 1313 N N . ASP A 1 177 ? -17.018 7.702 12.938 1.00 98.69 177 ASP A N 1
ATOM 1314 C CA . ASP A 1 177 ? -17.516 8.367 14.150 1.00 98.69 177 ASP A CA 1
ATOM 1315 C C . ASP A 1 177 ? -16.592 8.096 15.352 1.00 98.69 177 ASP A C 1
ATOM 1317 O O . ASP A 1 177 ? -16.287 9.018 16.110 1.00 98.69 177 ASP A O 1
ATOM 1321 N N . ALA A 1 178 ? -16.059 6.874 15.478 1.00 98.69 178 ALA A N 1
ATOM 1322 C CA . ALA A 1 178 ? -15.065 6.537 16.499 1.00 98.69 178 ALA A CA 1
ATOM 1323 C C . ALA A 1 178 ? -13.729 7.277 16.285 1.00 98.69 178 ALA A C 1
ATOM 1325 O O . ALA A 1 178 ? -13.141 7.779 17.243 1.00 98.69 178 ALA A O 1
ATOM 1326 N N . ILE A 1 179 ? -13.275 7.412 15.031 1.00 98.44 179 ILE A N 1
ATOM 1327 C CA . ILE A 1 179 ? -12.078 8.199 14.674 1.00 98.44 179 ILE A CA 1
ATOM 1328 C C . ILE A 1 179 ? -12.263 9.684 15.030 1.00 98.44 179 ILE A C 1
ATOM 1330 O O . ILE A 1 179 ? -11.329 10.329 15.504 1.00 98.44 179 ILE A O 1
ATOM 1334 N N . LEU A 1 180 ? -13.458 10.241 14.818 1.00 98.06 180 LEU A N 1
ATOM 1335 C CA . LEU A 1 180 ? -13.764 11.624 15.193 1.00 98.06 180 LEU A CA 1
ATOM 1336 C C . LEU A 1 180 ? -13.851 11.799 16.713 1.00 98.06 180 LEU A C 1
ATOM 1338 O O . LEU A 1 180 ? -13.403 12.822 17.229 1.00 98.06 180 LEU A O 1
ATOM 1342 N N . TYR A 1 181 ? -14.393 10.807 17.425 1.00 97.88 181 TYR A N 1
ATOM 1343 C CA . TYR A 1 181 ? -14.552 10.840 18.878 1.00 97.88 181 TYR A CA 1
ATOM 1344 C C . TYR A 1 181 ? -13.217 10.928 19.626 1.00 97.88 181 TYR A C 1
ATOM 1346 O O . TYR A 1 181 ? -13.085 11.746 20.535 1.00 97.88 181 TYR A O 1
ATOM 1354 N N . ILE A 1 182 ? -12.211 10.144 19.222 1.00 96.88 182 ILE A N 1
ATOM 1355 C CA . ILE A 1 182 ? -10.875 10.170 19.848 1.00 96.88 182 ILE A CA 1
ATOM 1356 C C . ILE A 1 182 ? -10.112 11.481 19.601 1.00 96.88 182 ILE A C 1
ATOM 1358 O O . ILE A 1 182 ? -9.109 11.745 20.258 1.00 96.88 182 ILE A O 1
ATOM 1362 N N . GLY A 1 183 ? -10.556 12.301 18.644 1.00 94.31 183 GLY A N 1
ATOM 1363 C CA . GLY A 1 183 ? -9.955 13.595 18.341 1.00 94.31 183 GLY A CA 1
ATOM 1364 C C . GLY A 1 183 ? -8.499 13.525 17.860 1.00 94.31 183 GLY A C 1
ATOM 1365 O O . GLY A 1 183 ? -8.010 12.504 17.366 1.00 94.31 183 GLY A O 1
ATOM 1366 N N . ASN A 1 184 ? -7.810 14.664 17.973 1.00 94.06 184 ASN A N 1
ATOM 1367 C CA . ASN A 1 184 ? -6.405 14.823 17.606 1.00 94.06 184 ASN A CA 1
ATOM 1368 C C . ASN A 1 184 ? -5.573 15.143 18.853 1.00 94.06 184 ASN A C 1
ATOM 1370 O O . ASN A 1 184 ? -5.398 16.308 19.211 1.00 94.06 184 ASN A O 1
ATOM 1374 N N . ASP A 1 185 ? -5.088 14.092 19.503 1.00 93.94 185 ASP A N 1
ATOM 1375 C CA . ASP A 1 185 ? -4.155 14.152 20.623 1.00 93.94 185 ASP A CA 1
ATOM 1376 C C . ASP A 1 185 ? -2.877 13.348 20.307 1.00 93.94 185 ASP A C 1
ATOM 1378 O O . ASP A 1 185 ? -2.687 12.845 19.194 1.00 93.94 185 ASP A O 1
ATOM 1382 N N . THR A 1 186 ? -1.974 13.268 21.283 1.00 93.62 186 THR A N 1
ATOM 1383 C CA . THR A 1 186 ? -0.715 12.514 21.190 1.00 93.62 186 THR A CA 1
ATOM 1384 C C . THR A 1 186 ? -0.800 11.113 21.790 1.00 93.62 186 THR A C 1
ATOM 1386 O O . THR A 1 186 ? 0.176 10.369 21.708 1.00 93.62 186 THR A O 1
ATOM 1389 N N . GLU A 1 187 ? -1.930 10.758 22.401 1.00 95.75 187 GLU A N 1
ATOM 1390 C CA . GLU A 1 187 ? -2.109 9.480 23.082 1.00 95.75 187 GLU A CA 1
ATOM 1391 C C . GLU A 1 187 ? -2.351 8.350 22.075 1.00 95.75 187 GLU A C 1
ATOM 1393 O O . GLU A 1 187 ? -2.707 8.569 20.912 1.00 95.75 187 GLU A O 1
ATOM 1398 N N . ALA A 1 188 ? -2.125 7.118 22.520 1.00 97.56 188 ALA A N 1
ATOM 1399 C CA . ALA A 1 188 ? -2.395 5.925 21.731 1.00 97.56 188 ALA A CA 1
ATOM 1400 C C . ALA A 1 188 ? -3.866 5.516 21.869 1.00 97.56 188 ALA A C 1
ATOM 1402 O O . ALA A 1 188 ? -4.348 5.326 22.984 1.00 97.56 188 ALA A O 1
ATOM 1403 N N . HIS A 1 189 ? -4.559 5.322 20.743 1.00 98.56 189 HIS A N 1
ATOM 1404 C CA . HIS A 1 189 ? -5.958 4.874 20.730 1.00 98.56 189 HIS A CA 1
ATOM 1405 C C . HIS A 1 189 ? -6.137 3.583 19.936 1.00 98.56 189 HIS A C 1
ATOM 1407 O O . HIS A 1 189 ? -5.517 3.391 18.888 1.00 98.56 189 HIS A O 1
ATOM 1413 N N . TYR A 1 190 ? -7.028 2.721 20.419 1.00 98.81 190 TYR A N 1
ATOM 1414 C CA . TYR A 1 190 ? -7.324 1.414 19.838 1.00 98.81 190 TYR A CA 1
ATOM 1415 C C . TYR A 1 190 ? -8.806 1.344 19.480 1.00 98.81 190 TYR A C 1
ATOM 1417 O O . TYR A 1 190 ? -9.663 1.650 20.310 1.00 98.81 190 TYR A O 1
ATOM 1425 N N . ILE A 1 191 ? -9.107 0.931 18.251 1.00 98.88 191 ILE A N 1
ATOM 1426 C CA . ILE A 1 191 ? -10.475 0.731 17.773 1.00 98.88 191 ILE A CA 1
ATOM 1427 C C . ILE A 1 191 ? -10.597 -0.712 17.290 1.00 98.88 191 ILE A C 1
ATOM 1429 O O . ILE A 1 191 ? -10.018 -1.069 16.263 1.00 98.88 191 ILE A O 1
ATOM 1433 N N . LEU A 1 192 ? -11.358 -1.534 18.013 1.00 98.94 192 LEU A N 1
ATOM 1434 C CA . LEU A 1 192 ? -11.761 -2.857 17.549 1.00 98.94 192 LEU A CA 1
ATOM 1435 C C . LEU A 1 192 ? -12.983 -2.718 16.640 1.00 98.94 192 LEU A C 1
ATOM 1437 O O . LEU A 1 192 ? -14.014 -2.185 17.045 1.00 98.94 192 LEU A O 1
ATOM 1441 N N . ILE A 1 193 ? -12.885 -3.240 15.424 1.00 98.94 193 ILE A N 1
ATOM 1442 C CA . ILE A 1 193 ? -13.937 -3.203 14.416 1.00 98.94 193 ILE A CA 1
ATOM 1443 C C . ILE A 1 193 ? -14.529 -4.606 14.295 1.00 98.94 193 ILE A C 1
ATOM 1445 O O . ILE A 1 193 ? -13.844 -5.566 13.937 1.00 98.94 193 ILE A O 1
ATOM 1449 N N . GLY A 1 194 ? -15.813 -4.720 14.615 1.00 98.62 194 GLY A N 1
ATOM 1450 C CA . GLY A 1 194 ? -16.581 -5.947 14.503 1.00 98.62 194 GLY A CA 1
ATOM 1451 C C . GLY A 1 194 ? -16.679 -6.449 13.064 1.00 98.62 194 GLY A C 1
ATOM 1452 O O . GLY A 1 194 ? -16.648 -5.673 12.110 1.00 98.62 194 GLY A O 1
ATOM 1453 N N . ALA A 1 195 ? -16.821 -7.764 12.895 1.00 98.06 195 ALA A N 1
ATOM 1454 C CA . ALA A 1 195 ? -17.065 -8.355 11.579 1.00 98.06 195 ALA A CA 1
ATOM 1455 C C . ALA A 1 195 ? -18.307 -7.727 10.914 1.00 98.06 195 ALA A C 1
ATOM 1457 O O . ALA A 1 195 ? -19.387 -7.682 11.510 1.00 98.06 195 ALA A O 1
ATOM 1458 N N . GLY A 1 196 ? -18.175 -7.267 9.669 1.00 97.75 196 GLY A N 1
ATOM 1459 C CA . GLY A 1 196 ? -19.253 -6.551 8.996 1.00 97.75 196 GLY A CA 1
ATOM 1460 C C . GLY A 1 196 ? -18.834 -5.770 7.754 1.00 97.75 196 GLY A C 1
ATOM 1461 O O . GLY A 1 196 ? -17.661 -5.703 7.385 1.00 97.75 196 GLY A O 1
ATOM 1462 N N . PHE A 1 197 ? -19.845 -5.177 7.116 1.00 97.75 197 PHE A N 1
ATOM 1463 C CA . PHE A 1 197 ? -19.706 -4.282 5.970 1.00 97.75 197 PHE A CA 1
ATOM 1464 C C . PHE A 1 197 ? -19.967 -2.845 6.400 1.00 97.75 197 PHE A C 1
ATOM 1466 O O . PHE A 1 197 ? -21.045 -2.535 6.903 1.00 97.75 197 PHE A O 1
ATOM 1473 N N . TYR A 1 198 ? -18.997 -1.980 6.144 1.00 98.50 198 TYR A N 1
ATOM 1474 C CA . TYR A 1 198 ? -19.012 -0.570 6.495 1.00 98.50 198 TYR A CA 1
ATOM 1475 C C . TYR A 1 198 ? -18.942 0.241 5.205 1.00 98.50 198 TYR A C 1
ATOM 1477 O O . TYR A 1 198 ? -17.954 0.174 4.480 1.00 98.50 198 TYR A O 1
ATOM 1485 N N . TYR A 1 199 ? -20.015 0.967 4.890 1.00 97.75 199 TYR A N 1
ATOM 1486 C CA . TYR A 1 199 ? -20.108 1.785 3.680 1.00 97.75 199 TYR A CA 1
ATOM 1487 C C . TYR A 1 199 ? -19.825 3.247 4.019 1.00 97.75 199 TYR A C 1
ATOM 1489 O O . TYR A 1 199 ? -20.745 4.021 4.289 1.00 97.75 199 TYR A O 1
ATOM 1497 N N . GLU A 1 200 ? -18.547 3.604 4.078 1.00 97.75 200 GLU A N 1
ATOM 1498 C CA . GLU A 1 200 ? -18.085 4.916 4.527 1.00 97.75 200 GLU A CA 1
ATOM 1499 C C . GLU A 1 200 ? -16.662 5.219 4.043 1.00 97.75 200 GLU A C 1
ATOM 1501 O O . GLU A 1 200 ? -15.920 4.323 3.643 1.00 97.75 200 GLU A O 1
ATOM 1506 N N . GLN A 1 201 ? -16.291 6.499 4.101 1.00 97.50 201 GLN A N 1
ATOM 1507 C CA . GLN A 1 201 ? -14.909 6.951 3.957 1.00 97.50 201 GLN A CA 1
ATOM 1508 C C . GLN A 1 201 ? -14.307 7.170 5.339 1.00 97.50 201 GLN A C 1
ATOM 1510 O O . GLN A 1 201 ? -14.938 7.778 6.206 1.00 97.50 201 GLN A O 1
ATOM 1515 N N . LEU A 1 202 ? -13.068 6.728 5.515 1.00 98.56 202 LEU A N 1
ATOM 1516 C CA . LEU A 1 202 ? -12.288 6.935 6.720 1.00 98.56 202 LEU A CA 1
ATOM 1517 C C . LEU A 1 202 ? -11.235 8.008 6.469 1.00 98.56 202 LEU A C 1
ATOM 1519 O O . LEU A 1 202 ? -10.397 7.869 5.580 1.00 98.56 202 LEU A O 1
ATOM 1523 N N . ASN A 1 203 ? -11.249 9.061 7.278 1.00 97.81 203 ASN A N 1
ATOM 1524 C CA . ASN A 1 203 ? -10.266 10.132 7.223 1.00 97.81 203 ASN A CA 1
ATOM 1525 C C . ASN A 1 203 ? -9.603 10.309 8.589 1.00 97.81 203 ASN A C 1
ATOM 1527 O O . ASN A 1 203 ? -10.234 10.752 9.552 1.00 97.81 203 ASN A O 1
ATOM 1531 N N . VAL A 1 204 ? -8.317 9.968 8.653 1.00 98.19 204 VAL A N 1
ATOM 1532 C CA . VAL A 1 204 ? -7.490 10.001 9.857 1.00 98.19 204 VAL A CA 1
ATOM 1533 C C . VAL A 1 204 ? -6.562 11.207 9.788 1.00 98.19 204 VAL A C 1
ATOM 1535 O O . VAL A 1 204 ? -5.542 11.178 9.096 1.00 98.19 204 VAL A O 1
ATOM 1538 N N . THR A 1 205 ? -6.905 12.255 10.545 1.00 97.00 205 THR A N 1
ATOM 1539 C CA . THR A 1 205 ? -6.152 13.524 10.590 1.00 97.00 205 THR A CA 1
ATOM 1540 C C . THR A 1 205 ? -5.429 13.805 11.904 1.00 97.00 205 THR A C 1
ATOM 1542 O O . THR A 1 205 ? -5.078 14.947 12.196 1.00 97.00 205 THR A O 1
ATOM 1545 N N . ARG A 1 206 ? -5.224 12.770 12.722 1.00 94.88 206 ARG A N 1
ATOM 1546 C CA . ARG A 1 206 ? -4.548 12.874 14.022 1.00 94.88 206 ARG A CA 1
ATOM 1547 C C . ARG A 1 206 ? -3.041 12.641 13.925 1.00 94.88 206 ARG A C 1
ATOM 1549 O O . ARG A 1 206 ? -2.583 11.956 13.011 1.00 94.88 206 ARG A O 1
ATOM 1556 N N . SER A 1 207 ? -2.280 13.198 14.867 1.00 95.38 207 SER A N 1
ATOM 1557 C CA . SER A 1 207 ? -0.819 13.036 14.948 1.00 95.38 207 SER A CA 1
ATOM 1558 C C . SER A 1 207 ? -0.373 11.879 15.849 1.00 95.38 207 SER A C 1
ATOM 1560 O O . SER A 1 207 ? 0.647 11.250 15.566 1.00 95.38 207 SER A O 1
ATOM 1562 N N . GLY A 1 208 ? -1.122 11.576 16.914 1.00 96.50 208 GLY A N 1
ATOM 1563 C CA . GLY A 1 208 ? -0.827 10.461 17.814 1.00 96.50 208 GLY A CA 1
ATOM 1564 C C . GLY A 1 208 ? -1.079 9.078 17.194 1.00 96.50 208 GLY A C 1
ATOM 1565 O O . GLY A 1 208 ? -1.717 8.981 16.132 1.00 96.50 208 GLY A O 1
ATOM 1566 N N . PRO A 1 209 ? -0.606 8.002 17.852 1.00 98.38 209 PRO A N 1
ATOM 1567 C CA . PRO A 1 209 ? -0.825 6.634 17.398 1.00 98.38 209 PRO A CA 1
ATOM 1568 C C . PRO A 1 209 ? -2.308 6.256 17.319 1.00 98.38 209 PRO A C 1
ATOM 1570 O O . PRO A 1 209 ? -3.110 6.653 18.168 1.00 98.38 209 PRO A O 1
ATOM 1573 N N . LEU A 1 210 ? -2.668 5.463 16.312 1.00 98.75 210 LEU A N 1
ATOM 1574 C CA . LEU A 1 210 ? -4.010 4.898 16.161 1.00 98.75 210 LEU A CA 1
ATOM 1575 C C . LEU A 1 210 ? -3.930 3.494 15.565 1.00 98.75 210 LEU A C 1
ATOM 1577 O O . LEU A 1 210 ? -3.349 3.297 14.498 1.00 98.75 210 LEU A O 1
ATOM 1581 N N . TYR A 1 211 ? -4.578 2.543 16.233 1.00 98.88 211 TYR A N 1
ATOM 1582 C CA . TYR A 1 211 ? -4.625 1.140 15.842 1.00 98.88 211 TYR A CA 1
ATOM 1583 C C . TYR A 1 211 ? -6.063 0.740 15.493 1.00 98.88 211 TYR A C 1
ATOM 1585 O O . TYR A 1 211 ? -6.928 0.701 16.369 1.00 98.88 211 TYR A O 1
ATOM 1593 N N . LEU A 1 212 ? -6.321 0.433 14.220 1.00 98.94 212 LEU A N 1
ATOM 1594 C CA . LEU A 1 212 ? -7.582 -0.152 13.759 1.00 98.94 212 LEU A CA 1
ATOM 1595 C C . LEU A 1 212 ? -7.442 -1.677 13.718 1.00 98.94 212 LEU A C 1
ATOM 1597 O O . LEU A 1 212 ? -6.643 -2.219 12.952 1.00 98.94 212 LEU A O 1
ATOM 1601 N N . LEU A 1 213 ? -8.205 -2.370 14.554 1.00 98.88 213 LEU A N 1
ATOM 1602 C CA . LEU A 1 213 ? -8.112 -3.812 14.762 1.00 98.88 213 LEU A CA 1
ATOM 1603 C C . LEU A 1 213 ? -9.372 -4.468 14.194 1.00 98.88 213 LEU A C 1
ATOM 1605 O O . LEU A 1 213 ? -10.440 -4.355 14.780 1.00 98.88 213 LEU A O 1
ATOM 1609 N N . GLY A 1 214 ? -9.285 -5.134 13.047 1.00 98.81 214 GLY A N 1
ATOM 1610 C CA . GLY A 1 214 ? -10.408 -5.890 12.500 1.00 98.81 214 GLY A CA 1
ATOM 1611 C C . GLY A 1 214 ? -10.579 -7.226 13.219 1.00 98.81 214 GLY A C 1
ATOM 1612 O O . GLY A 1 214 ? -9.610 -7.966 13.388 1.00 98.81 214 GLY A O 1
ATOM 1613 N N . GLN A 1 215 ? -11.804 -7.571 13.621 1.00 98.38 215 GLN A N 1
ATOM 1614 C CA . GLN A 1 215 ? -12.083 -8.900 14.166 1.00 98.38 215 GLN A CA 1
ATOM 1615 C C . GLN A 1 215 ? -11.716 -9.995 13.155 1.00 98.38 215 GLN A C 1
ATOM 1617 O O . GLN A 1 215 ? -12.238 -10.037 12.040 1.00 98.38 215 GLN A O 1
ATOM 1622 N N . SER A 1 216 ? -10.837 -10.908 13.560 1.00 97.75 216 SER A N 1
ATOM 1623 C CA . SER A 1 216 ? -10.287 -11.977 12.735 1.00 97.75 216 SER A CA 1
ATOM 1624 C C . SER A 1 216 ? -9.737 -13.104 13.605 1.00 97.75 216 SER A C 1
ATOM 1626 O O . SER A 1 216 ? -8.983 -12.879 14.550 1.00 97.75 216 SER A O 1
ATOM 1628 N N . ASP A 1 217 ? -10.045 -14.347 13.233 1.00 97.25 217 ASP A N 1
ATOM 1629 C CA . ASP A 1 217 ? -9.460 -15.528 13.879 1.00 97.25 217 ASP A CA 1
ATOM 1630 C C . ASP A 1 217 ? -8.141 -15.965 13.222 1.00 97.25 217 ASP A C 1
ATOM 1632 O O . ASP A 1 217 ? -7.493 -16.894 13.701 1.00 97.25 217 ASP A O 1
ATOM 1636 N N . LEU A 1 218 ? -7.720 -15.323 12.125 1.00 96.19 218 LEU A N 1
ATOM 1637 C CA . LEU A 1 218 ? -6.539 -15.751 11.367 1.00 96.19 218 LEU A CA 1
ATOM 1638 C C . LEU A 1 218 ? -5.251 -15.685 12.191 1.00 96.19 218 LEU A C 1
ATOM 1640 O O . LEU A 1 218 ? -4.549 -16.702 12.219 1.00 96.19 218 LEU A O 1
ATOM 1644 N N . PRO A 1 219 ? -4.955 -14.586 12.919 1.00 96.50 219 PRO A N 1
ATOM 1645 C CA . PRO A 1 219 ? -3.738 -14.514 13.719 1.00 96.50 219 PRO A CA 1
ATOM 1646 C C . PRO A 1 219 ? -3.680 -15.598 14.800 1.00 96.50 219 PRO A C 1
ATOM 1648 O O . PRO A 1 219 ? -2.677 -16.298 14.915 1.00 96.50 219 PRO A O 1
ATOM 1651 N N . SER A 1 220 ? -4.782 -15.814 15.530 1.00 95.25 220 SER A N 1
ATOM 1652 C CA . SER A 1 220 ? -4.850 -16.830 16.596 1.00 95.25 220 SER A CA 1
ATOM 1653 C C . SER A 1 220 ? -4.790 -18.275 16.076 1.00 95.25 220 SER A C 1
ATOM 1655 O O . SER A 1 220 ? -4.418 -19.187 16.812 1.00 95.25 220 SER A O 1
ATOM 1657 N N . GLN A 1 221 ? -5.109 -18.493 14.796 1.00 95.44 221 GLN A N 1
ATOM 1658 C CA . GLN A 1 221 ? -4.959 -19.777 14.103 1.00 95.44 221 GLN A CA 1
ATOM 1659 C C . GLN A 1 221 ? -3.607 -19.923 13.385 1.00 95.44 221 GLN A C 1
ATOM 1661 O O . GLN A 1 221 ? -3.399 -20.927 12.703 1.00 95.44 221 GLN A O 1
ATOM 1666 N N . ASN A 1 222 ? -2.705 -18.941 13.508 1.00 94.50 222 ASN A N 1
ATOM 1667 C CA . ASN A 1 222 ? -1.443 -18.864 12.769 1.00 94.50 222 ASN A CA 1
ATOM 1668 C C . ASN A 1 222 ? -1.637 -18.989 11.243 1.00 94.50 222 ASN A C 1
ATOM 1670 O O . ASN A 1 222 ? -0.938 -19.738 10.558 1.00 94.50 222 ASN A O 1
ATOM 1674 N N . ARG A 1 223 ? -2.649 -18.299 10.706 1.00 95.00 223 ARG A N 1
ATOM 1675 C CA . ARG A 1 223 ? -2.984 -18.300 9.277 1.00 95.00 223 ARG A CA 1
ATOM 1676 C C . ARG A 1 223 ? -2.727 -16.931 8.675 1.00 95.00 223 ARG A C 1
ATOM 1678 O O . ARG A 1 223 ? -3.150 -15.923 9.227 1.00 95.00 223 ARG A O 1
ATOM 1685 N N . THR A 1 224 ? -2.095 -16.924 7.511 1.00 95.12 224 THR A N 1
ATOM 1686 C CA . THR A 1 224 ? -1.836 -15.709 6.740 1.00 95.12 224 THR A CA 1
ATOM 1687 C C . THR A 1 224 ? -3.051 -15.298 5.914 1.00 95.12 224 THR A C 1
ATOM 1689 O O . THR A 1 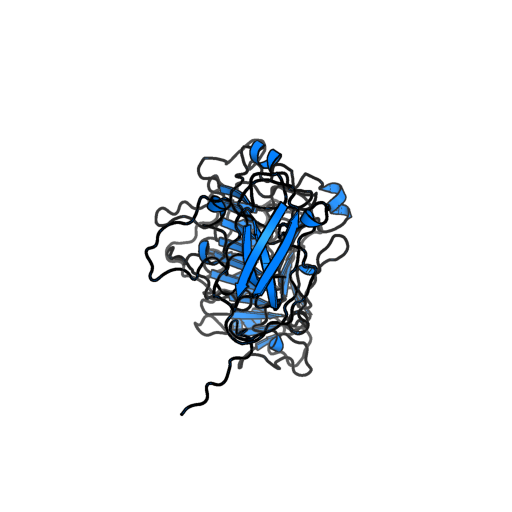224 ? -3.874 -16.125 5.495 1.00 95.12 224 THR A O 1
ATOM 1692 N N . TYR A 1 225 ? -3.176 -13.999 5.679 1.00 96.81 225 TYR A N 1
ATOM 1693 C CA . TYR A 1 225 ? -4.208 -13.400 4.855 1.00 96.81 225 TYR A CA 1
ATOM 1694 C C . TYR A 1 225 ? -3.889 -13.565 3.366 1.00 96.81 225 TYR A C 1
ATOM 1696 O O . TYR A 1 225 ? -4.658 -14.214 2.647 1.00 96.81 225 TYR A O 1
ATOM 1704 N N . ALA A 1 226 ? -2.741 -13.047 2.922 1.00 94.38 226 ALA A N 1
ATOM 1705 C CA . ALA A 1 226 ? -2.325 -12.981 1.523 1.00 94.38 226 ALA A CA 1
ATOM 1706 C C . ALA A 1 226 ? -2.062 -14.361 0.914 1.00 94.38 226 ALA A C 1
ATOM 1708 O O . ALA A 1 226 ? -2.329 -14.591 -0.266 1.00 94.38 226 ALA A O 1
ATOM 1709 N N . GLY A 1 227 ? -1.619 -15.321 1.733 1.00 87.69 227 GLY A N 1
ATOM 1710 C CA . GLY A 1 227 ? -1.407 -16.711 1.317 1.00 87.69 227 GLY A CA 1
ATOM 1711 C C . GLY A 1 227 ? -2.670 -17.420 0.806 1.00 87.69 227 GLY A C 1
ATOM 1712 O O . GLY A 1 227 ? -2.573 -18.489 0.209 1.00 87.69 227 GLY A O 1
ATOM 1713 N N . ARG A 1 228 ? -3.857 -16.832 1.013 1.00 88.31 228 ARG A N 1
ATOM 1714 C CA . ARG A 1 228 ? -5.151 -17.379 0.576 1.00 88.31 228 ARG A CA 1
ATOM 1715 C C . ARG A 1 228 ? -5.570 -16.924 -0.826 1.00 88.31 228 ARG A C 1
ATOM 1717 O O . ARG A 1 228 ? -6.616 -17.364 -1.296 1.00 88.31 228 ARG A O 1
ATOM 1724 N N . VAL A 1 229 ? -4.776 -16.078 -1.489 1.00 87.75 229 VAL A N 1
ATOM 1725 C CA . VAL A 1 229 ? -5.009 -15.666 -2.881 1.00 87.75 229 VAL A CA 1
ATOM 1726 C C . VAL A 1 229 ? -4.409 -16.674 -3.865 1.00 87.75 229 VAL A C 1
ATOM 1728 O O . VAL A 1 229 ? -3.249 -17.096 -3.751 1.00 87.75 229 VAL A O 1
ATOM 1731 N N . GLY A 1 230 ? -5.201 -17.028 -4.875 1.00 82.31 230 GLY A N 1
ATOM 1732 C CA . GLY A 1 230 ? -4.774 -17.776 -6.053 1.00 82.31 230 GLY A CA 1
ATOM 1733 C C . GLY A 1 230 ? -5.816 -17.695 -7.168 1.00 82.31 230 GLY A C 1
ATOM 1734 O O . GLY A 1 230 ? -6.897 -17.160 -6.968 1.00 82.31 230 GLY A O 1
ATOM 1735 N N . TYR A 1 231 ? -5.543 -18.297 -8.328 1.00 82.44 231 TYR A N 1
ATOM 1736 C CA . TYR A 1 231 ? -6.405 -18.159 -9.517 1.00 82.44 231 TYR A CA 1
ATOM 1737 C C . TYR A 1 231 ? -7.875 -18.580 -9.343 1.00 82.44 231 TYR A C 1
ATOM 1739 O O . TYR A 1 231 ? -8.712 -18.226 -10.170 1.00 82.44 231 TYR A O 1
ATOM 1747 N N . ASN A 1 232 ? -8.178 -19.358 -8.300 1.00 83.88 232 ASN A N 1
ATOM 1748 C CA . ASN A 1 232 ? -9.524 -19.830 -7.968 1.00 83.88 232 ASN A CA 1
ATOM 1749 C C . ASN A 1 232 ? -9.950 -19.435 -6.541 1.00 83.88 232 ASN A C 1
ATOM 1751 O O . ASN A 1 232 ? -10.890 -20.016 -6.002 1.00 83.88 232 ASN A O 1
ATOM 1755 N N . ALA A 1 233 ? -9.229 -18.517 -5.892 1.00 85.56 233 ALA A N 1
ATOM 1756 C CA . ALA A 1 233 ? -9.466 -18.137 -4.505 1.00 85.56 233 ALA A CA 1
ATOM 1757 C C . ALA A 1 233 ? -9.142 -16.657 -4.277 1.00 85.56 233 ALA A C 1
ATOM 1759 O O . ALA A 1 233 ? -8.015 -16.215 -4.481 1.00 85.56 233 ALA A O 1
ATOM 1760 N N . THR A 1 234 ? -10.123 -15.907 -3.784 1.00 83.69 234 THR A N 1
ATOM 1761 C CA . THR A 1 234 ? -9.947 -14.517 -3.353 1.00 83.69 234 THR A CA 1
ATOM 1762 C C . THR A 1 234 ? -9.833 -14.465 -1.835 1.00 83.69 234 THR A C 1
ATOM 1764 O O . THR A 1 234 ? -10.665 -15.049 -1.133 1.00 83.69 234 THR A O 1
ATOM 1767 N N . ALA A 1 235 ? -8.849 -13.736 -1.311 1.00 89.19 235 ALA A N 1
ATOM 1768 C CA . ALA A 1 235 ? -8.810 -13.435 0.113 1.00 89.19 235 ALA A CA 1
ATOM 1769 C C . ALA A 1 235 ? -9.914 -12.431 0.473 1.00 89.19 235 ALA A C 1
ATOM 1771 O O . ALA A 1 235 ? -10.304 -11.576 -0.326 1.00 89.19 235 ALA A O 1
ATOM 1772 N N . ARG A 1 236 ? -10.452 -12.576 1.683 1.00 95.06 236 ARG A N 1
ATOM 1773 C CA . ARG A 1 236 ? -11.487 -11.694 2.209 1.00 95.06 236 ARG A CA 1
ATOM 1774 C C . ARG A 1 236 ? -11.399 -11.661 3.727 1.00 95.06 236 ARG A C 1
ATOM 1776 O O . ARG A 1 236 ? -11.454 -12.721 4.354 1.00 95.06 236 ARG A O 1
ATOM 1783 N N . ASN A 1 237 ? -11.238 -10.473 4.301 1.00 97.81 237 ASN A N 1
ATOM 1784 C CA . ASN A 1 237 ? -11.361 -10.292 5.746 1.00 97.81 237 ASN A CA 1
ATOM 1785 C C . ASN A 1 237 ? -12.829 -10.197 6.157 1.00 97.81 237 ASN A C 1
ATOM 1787 O O . ASN A 1 237 ? -13.702 -9.888 5.343 1.00 97.81 237 ASN A O 1
ATOM 1791 N N . ASP A 1 238 ? -13.100 -10.468 7.429 1.00 97.50 238 ASP A N 1
ATOM 1792 C CA . ASP A 1 238 ? -14.446 -10.355 7.989 1.00 97.50 238 ASP A CA 1
ATOM 1793 C C . ASP A 1 238 ? -14.896 -8.895 8.139 1.00 97.50 238 ASP A C 1
ATOM 1795 O O . ASP A 1 238 ? -16.094 -8.616 8.117 1.00 97.50 238 ASP A O 1
ATOM 1799 N N . VAL A 1 239 ? -13.942 -7.966 8.255 1.00 98.69 239 VAL A N 1
ATOM 1800 C CA . VAL A 1 239 ? -14.183 -6.522 8.267 1.00 98.69 239 VAL A CA 1
ATOM 1801 C C . VAL A 1 239 ? -13.918 -5.946 6.883 1.00 98.69 239 VAL A C 1
ATOM 1803 O O . VAL A 1 239 ? -12.826 -6.087 6.329 1.00 98.69 239 VAL A O 1
ATOM 1806 N N . GLN A 1 240 ? -14.937 -5.301 6.325 1.00 98.38 240 GLN A N 1
ATOM 1807 C CA . GLN A 1 240 ? -14.948 -4.774 4.967 1.00 98.38 240 GLN A CA 1
ATOM 1808 C C . GLN A 1 240 ? -15.393 -3.318 4.989 1.00 98.38 240 GLN A C 1
ATOM 1810 O O . GLN A 1 240 ? -16.559 -3.043 5.265 1.00 98.38 240 GLN A O 1
ATOM 1815 N N . VAL A 1 241 ? -14.494 -2.397 4.663 1.00 98.75 241 VAL A N 1
ATOM 1816 C CA . VAL A 1 241 ? -14.800 -0.975 4.490 1.00 98.75 241 VAL A CA 1
ATOM 1817 C C . VAL A 1 241 ? -14.860 -0.679 3.000 1.00 98.75 241 VAL A C 1
ATOM 1819 O O . VAL A 1 241 ? -13.932 -0.997 2.255 1.00 98.75 241 VAL A O 1
ATOM 1822 N N . ARG A 1 242 ? -15.971 -0.108 2.545 1.00 97.62 242 ARG A N 1
ATOM 1823 C CA . ARG A 1 242 ? -16.251 0.098 1.129 1.00 97.62 242 ARG A CA 1
ATOM 1824 C C . ARG A 1 242 ? -16.744 1.509 0.862 1.00 97.62 242 ARG A C 1
ATOM 1826 O O . ARG A 1 242 ? -17.676 1.983 1.504 1.00 97.62 242 ARG A O 1
ATOM 1833 N N . TYR A 1 243 ? -16.172 2.133 -0.155 1.00 97.38 243 TYR A N 1
ATOM 1834 C CA . TYR A 1 243 ? -16.671 3.379 -0.712 1.00 97.38 243 TYR A CA 1
ATOM 1835 C C . TYR A 1 243 ? -16.455 3.360 -2.220 1.00 97.38 243 TYR A C 1
ATOM 1837 O O . TYR A 1 243 ? -15.322 3.333 -2.688 1.00 97.38 243 TYR A O 1
ATOM 1845 N N . ASP A 1 244 ? -17.552 3.322 -2.968 1.00 94.75 244 ASP A N 1
ATOM 1846 C CA . ASP A 1 244 ? -17.532 3.166 -4.419 1.00 94.75 244 ASP A CA 1
ATOM 1847 C C . ASP A 1 244 ? -17.618 4.536 -5.084 1.00 94.75 244 ASP A C 1
ATOM 1849 O O . ASP A 1 244 ? -18.694 5.130 -5.184 1.00 94.75 244 ASP A O 1
ATOM 1853 N N . SER A 1 245 ? -16.477 5.052 -5.528 1.00 95.00 245 SER A N 1
ATOM 1854 C CA . SER A 1 245 ? -16.391 6.352 -6.192 1.00 95.00 245 SER A CA 1
ATOM 1855 C C . SER A 1 245 ? -15.174 6.398 -7.106 1.00 95.00 245 SER A C 1
ATOM 1857 O O . SER A 1 245 ? -14.115 5.893 -6.743 1.00 95.00 245 SER A O 1
ATOM 1859 N N . ALA A 1 246 ? -15.300 7.029 -8.270 1.00 94.75 246 ALA A N 1
ATOM 1860 C CA . ALA A 1 246 ? -14.199 7.204 -9.209 1.00 94.75 246 ALA A CA 1
ATOM 1861 C C . ALA A 1 246 ? -14.144 8.640 -9.739 1.00 94.75 246 ALA A C 1
ATOM 1863 O O . ALA A 1 246 ? -15.167 9.308 -9.909 1.00 94.75 246 ALA A O 1
ATOM 1864 N N . ASN A 1 247 ? -12.936 9.113 -10.047 1.00 92.50 247 ASN A N 1
ATOM 1865 C CA . ASN A 1 247 ? -12.737 10.346 -10.800 1.00 92.50 247 ASN A CA 1
ATOM 1866 C C . ASN A 1 247 ? -12.751 10.028 -12.301 1.00 92.50 247 ASN A C 1
ATOM 1868 O O . ASN A 1 247 ? -11.726 10.115 -12.979 1.00 92.50 247 ASN A O 1
ATOM 1872 N N . GLU A 1 248 ? -13.907 9.589 -12.804 1.00 87.94 248 GLU A N 1
ATOM 1873 C CA . GLU A 1 248 ? -14.083 9.156 -14.197 1.00 87.94 248 GLU A CA 1
ATOM 1874 C C . GLU A 1 248 ? -13.494 10.184 -15.175 1.00 87.94 248 GLU A C 1
ATOM 1876 O O . GLU A 1 248 ? -13.671 11.395 -15.017 1.00 87.94 248 GLU A O 1
ATOM 1881 N N . ALA A 1 249 ? -12.745 9.699 -16.168 1.00 77.25 249 ALA A N 1
ATOM 1882 C CA . ALA A 1 249 ? -12.018 10.520 -17.143 1.00 77.25 249 ALA A CA 1
ATOM 1883 C C . ALA A 1 249 ? -11.130 11.643 -16.542 1.00 77.25 249 ALA A C 1
ATOM 1885 O O . ALA A 1 249 ? -10.754 12.571 -17.260 1.00 77.25 249 ALA A O 1
ATOM 1886 N N . ASN A 1 250 ? -10.768 11.559 -15.255 1.00 76.50 250 ASN A N 1
ATOM 1887 C CA . ASN A 1 250 ? -10.031 12.577 -14.497 1.00 76.50 250 ASN A CA 1
ATOM 1888 C C . ASN A 1 250 ? -10.689 13.970 -14.492 1.00 76.50 250 ASN A C 1
ATOM 1890 O O . ASN A 1 250 ? -9.983 14.980 -14.467 1.00 76.50 250 ASN A O 1
ATOM 1894 N N . ASN A 1 251 ? -12.021 14.054 -14.575 1.00 83.31 251 ASN A N 1
ATOM 1895 C CA . ASN A 1 251 ? -12.707 15.343 -14.724 1.00 83.31 251 ASN A CA 1
ATOM 1896 C C . ASN A 1 251 ? -13.937 15.549 -13.828 1.00 83.31 251 ASN A C 1
ATOM 1898 O O . ASN A 1 251 ? -14.478 16.657 -13.815 1.00 83.31 251 ASN A O 1
ATOM 1902 N N . LYS A 1 252 ? -14.384 14.526 -13.089 1.00 87.62 252 LYS A N 1
ATOM 1903 C CA . LYS A 1 252 ? -15.576 14.626 -12.233 1.00 87.62 252 LYS A CA 1
ATOM 1904 C C . LYS A 1 252 ? -15.286 15.272 -10.886 1.00 87.62 252 LYS A C 1
ATOM 1906 O O . LYS A 1 252 ? -16.141 15.969 -10.344 1.00 87.62 252 LYS A O 1
ATOM 1911 N N . LEU A 1 253 ? -14.096 15.032 -10.347 1.00 90.94 253 LEU A N 1
ATOM 1912 C CA . LEU A 1 253 ? -13.665 15.509 -9.040 1.00 90.94 253 LEU A CA 1
ATOM 1913 C C . LEU A 1 253 ? -12.419 16.378 -9.187 1.00 90.94 253 LEU A C 1
ATOM 1915 O O . LEU A 1 253 ? -11.595 16.170 -10.077 1.00 90.94 253 LEU A O 1
ATOM 1919 N N . ALA A 1 254 ? -12.279 17.347 -8.282 1.00 91.62 254 ALA A N 1
ATOM 1920 C CA . ALA A 1 254 ? -11.126 18.246 -8.268 1.00 91.62 254 ALA A CA 1
ATOM 1921 C C . ALA A 1 254 ? -9.802 17.500 -8.024 1.00 91.62 254 ALA A C 1
ATOM 1923 O O . ALA A 1 254 ? -8.756 17.936 -8.498 1.00 91.62 254 ALA A O 1
ATOM 1924 N N . ASP A 1 255 ? -9.857 16.381 -7.300 1.00 94.38 255 ASP A N 1
ATOM 1925 C CA . ASP A 1 255 ? -8.729 15.488 -7.073 1.00 94.38 255 ASP A CA 1
ATOM 1926 C C . ASP A 1 255 ? -9.220 14.063 -6.805 1.00 94.38 255 ASP A C 1
ATOM 1928 O O . ASP A 1 255 ? -10.348 13.825 -6.365 1.00 94.38 255 ASP A O 1
ATOM 1932 N N . ASN A 1 256 ? -8.333 13.113 -7.038 1.00 93.25 256 ASN A N 1
ATOM 1933 C CA . ASN A 1 256 ? -8.560 11.704 -6.813 1.00 93.25 256 ASN A CA 1
ATOM 1934 C C . ASN A 1 256 ? -8.774 11.336 -5.332 1.00 93.25 256 ASN A C 1
ATOM 1936 O O . ASN A 1 256 ? -9.480 10.365 -5.051 1.00 93.25 256 ASN A O 1
ATOM 1940 N N . VAL A 1 257 ? -8.241 12.115 -4.381 1.00 94.25 257 VAL A N 1
ATOM 1941 C CA . VAL A 1 257 ? -8.369 11.843 -2.934 1.00 94.25 257 VAL A CA 1
ATOM 1942 C C . VAL A 1 257 ? -9.823 11.679 -2.472 1.00 94.25 257 VAL A C 1
ATOM 1944 O O . VAL A 1 257 ? -10.106 10.886 -1.578 1.00 94.25 257 VAL A O 1
ATOM 1947 N N . TYR A 1 258 ? -10.769 12.375 -3.113 1.00 95.31 258 TYR A N 1
ATOM 1948 C CA . TYR A 1 258 ? -12.191 12.341 -2.751 1.00 95.31 258 TYR A CA 1
ATOM 1949 C C . TYR A 1 258 ? -12.865 10.993 -3.044 1.00 95.31 258 TYR A C 1
ATOM 1951 O O . TYR A 1 258 ? -13.983 10.750 -2.594 1.00 95.31 258 TYR A O 1
ATOM 1959 N N . THR A 1 259 ? -12.179 10.106 -3.766 1.00 95.56 259 THR A N 1
ATOM 1960 C CA . THR A 1 259 ? -12.604 8.720 -4.001 1.00 95.56 259 THR A CA 1
ATOM 1961 C C . THR A 1 259 ? -12.101 7.748 -2.928 1.00 95.56 259 THR A C 1
ATOM 1963 O O . THR A 1 259 ? -12.505 6.593 -2.929 1.00 95.56 259 THR A O 1
ATOM 1966 N N . GLY A 1 260 ? -11.219 8.182 -2.019 1.00 95.50 260 GLY A N 1
ATOM 1967 C CA . GLY A 1 260 ? -10.524 7.312 -1.067 1.00 95.50 260 GLY A CA 1
ATOM 1968 C C . GLY A 1 260 ? -11.433 6.641 -0.049 1.00 95.50 260 GLY A C 1
ATOM 1969 O O . GLY A 1 260 ? -12.240 7.312 0.591 1.00 95.50 260 GLY A O 1
ATOM 1970 N N . VAL A 1 261 ? -11.250 5.331 0.146 1.00 98.69 261 VAL A N 1
ATOM 1971 C CA . VAL A 1 261 ? -11.861 4.598 1.270 1.00 98.69 261 VAL A CA 1
ATOM 1972 C C . VAL A 1 261 ? -11.163 4.945 2.581 1.00 98.69 261 VAL A C 1
ATOM 1974 O O . VAL A 1 261 ? -11.838 5.213 3.565 1.00 98.69 261 VAL A O 1
ATOM 1977 N N . LEU A 1 262 ? -9.826 4.963 2.604 1.00 98.81 262 LEU A N 1
ATOM 1978 C CA . LEU A 1 262 ? -9.032 5.371 3.764 1.00 98.81 262 LEU A CA 1
ATOM 1979 C C . LEU A 1 262 ? -8.001 6.431 3.368 1.00 98.81 262 LEU A C 1
ATOM 1981 O O . LEU A 1 262 ? -7.172 6.198 2.488 1.00 98.81 262 LEU A O 1
ATOM 1985 N N . THR A 1 263 ? -8.005 7.566 4.065 1.00 98.44 263 THR A N 1
ATOM 1986 C CA . THR A 1 263 ? -6.979 8.609 3.961 1.00 98.44 263 THR A CA 1
ATOM 1987 C C . THR A 1 263 ? -6.309 8.855 5.307 1.00 98.44 263 THR A C 1
ATOM 1989 O O . THR A 1 263 ? -6.977 9.046 6.322 1.00 98.44 263 THR A O 1
ATOM 1992 N N . VAL A 1 264 ? -4.976 8.873 5.314 1.00 98.62 264 VAL A N 1
ATOM 1993 C CA . VAL A 1 264 ? -4.147 9.111 6.500 1.00 98.62 264 VAL A CA 1
ATOM 1994 C C . VAL A 1 264 ? -3.168 10.237 6.203 1.00 98.62 264 VAL A C 1
ATOM 1996 O O . VAL A 1 264 ? -2.305 10.126 5.331 1.00 98.62 264 VAL A O 1
ATOM 1999 N N . GLY A 1 265 ? -3.280 11.330 6.944 1.00 97.38 265 GLY A N 1
ATOM 2000 C CA . GLY A 1 265 ? -2.374 12.465 6.830 1.00 97.38 265 GLY A CA 1
ATOM 2001 C C . GLY A 1 265 ? -2.785 13.595 7.761 1.00 97.38 265 GLY A C 1
ATOM 2002 O O . GLY A 1 265 ? -3.873 13.558 8.305 1.00 97.38 265 GLY A O 1
ATOM 2003 N N . PRO A 1 266 ? -1.957 14.626 7.970 1.00 96.06 266 PRO A N 1
ATOM 2004 C CA . PRO A 1 266 ? -2.253 15.705 8.924 1.00 96.06 266 PRO A CA 1
ATOM 2005 C C . PRO A 1 266 ? -3.534 16.484 8.582 1.00 96.06 266 PRO A C 1
ATOM 2007 O O . PRO A 1 266 ? -4.161 17.071 9.458 1.00 96.06 266 PRO A O 1
ATOM 2010 N N . THR A 1 267 ? -3.909 16.501 7.304 1.00 95.31 267 THR A N 1
ATOM 2011 C CA . THR A 1 267 ? -5.167 17.020 6.765 1.00 95.31 267 THR A CA 1
ATOM 2012 C C . THR A 1 267 ? -5.516 16.232 5.502 1.00 95.31 267 THR A C 1
ATOM 2014 O O . THR A 1 267 ? -4.633 15.621 4.892 1.00 95.31 267 THR A O 1
ATOM 2017 N N . LEU A 1 268 ? -6.774 16.303 5.056 1.00 93.25 268 LEU A N 1
ATOM 2018 C CA . LEU A 1 268 ? -7.169 15.747 3.757 1.00 93.25 268 LEU A CA 1
ATOM 2019 C C . LEU A 1 268 ? -6.386 16.409 2.607 1.00 93.25 268 LEU A C 1
ATOM 2021 O O . LEU A 1 268 ? -5.870 15.721 1.732 1.00 93.25 268 LEU A O 1
ATOM 2025 N N . ASP A 1 269 ? -6.198 17.730 2.653 1.00 94.31 269 ASP A N 1
ATOM 2026 C CA . ASP A 1 269 ? -5.460 18.473 1.621 1.00 94.31 269 ASP A CA 1
ATOM 2027 C C . ASP A 1 269 ? -4.000 18.016 1.481 1.00 94.31 269 ASP A C 1
ATOM 2029 O O . ASP A 1 269 ? -3.442 18.000 0.385 1.00 94.31 269 ASP A O 1
ATOM 2033 N N . ALA A 1 270 ? -3.365 17.592 2.578 1.00 94.50 270 ALA A N 1
ATOM 2034 C CA . ALA A 1 270 ? -2.013 17.041 2.531 1.00 94.50 270 ALA A CA 1
ATOM 2035 C C . ALA A 1 270 ? -1.946 15.691 1.795 1.00 94.50 270 ALA A C 1
ATOM 2037 O O . ALA A 1 270 ? -0.861 15.284 1.371 1.00 94.50 270 ALA A O 1
ATOM 2038 N N . THR A 1 271 ? -3.084 15.008 1.642 1.00 95.38 271 THR A N 1
ATOM 2039 C CA . THR A 1 271 ? -3.233 13.740 0.914 1.00 95.38 271 THR A CA 1
ATOM 2040 C C . THR A 1 271 ? -3.709 13.919 -0.531 1.00 95.38 271 THR A C 1
ATOM 2042 O O . THR A 1 271 ? -3.861 12.924 -1.234 1.00 95.38 271 THR A O 1
ATOM 2045 N N . LEU A 1 272 ? -3.875 15.160 -1.011 1.00 95.19 272 LEU A N 1
ATOM 2046 C CA . LEU A 1 272 ? -4.160 15.429 -2.422 1.00 95.19 272 LEU A CA 1
ATOM 2047 C C . LEU A 1 272 ? -3.060 14.855 -3.326 1.00 95.19 272 LEU A C 1
ATOM 2049 O O . LEU A 1 272 ? -1.858 14.902 -3.029 1.00 95.19 272 LEU A O 1
ATOM 2053 N N . THR A 1 273 ? -3.493 14.304 -4.451 1.00 93.19 273 THR A N 1
ATOM 2054 C CA . THR A 1 273 ? -2.647 13.548 -5.382 1.00 93.19 273 THR A CA 1
ATOM 2055 C C . THR A 1 273 ? -2.039 14.480 -6.433 1.00 93.19 273 THR A C 1
ATOM 2057 O O . THR A 1 273 ? -0.822 14.503 -6.676 1.00 93.19 273 THR A O 1
ATOM 2060 N N . GLY A 1 274 ? -2.887 15.345 -6.989 1.00 90.50 274 GLY A N 1
ATOM 2061 C CA . GLY A 1 274 ? -2.641 16.213 -8.124 1.00 90.50 274 GLY A CA 1
ATOM 2062 C C . GLY A 1 274 ? -2.295 15.462 -9.407 1.00 90.50 274 GLY A C 1
ATOM 2063 O O . GLY A 1 274 ? -2.066 14.255 -9.447 1.00 90.50 274 GLY A O 1
ATOM 2064 N N . SER A 1 275 ? -2.178 16.220 -10.490 1.00 86.94 275 SER A N 1
ATOM 2065 C CA . SER A 1 275 ? -1.894 15.697 -11.826 1.00 86.94 275 SER A CA 1
ATOM 2066 C C . SER A 1 275 ? -0.477 16.047 -12.303 1.00 86.94 275 SER A C 1
ATOM 2068 O O . SER A 1 275 ? 0.335 16.631 -11.576 1.00 86.94 275 SER A O 1
ATOM 2070 N N . GLY A 1 276 ? -0.137 15.631 -13.527 1.00 87.25 276 GLY A N 1
ATOM 2071 C CA . GLY A 1 276 ? 1.158 15.926 -14.149 1.00 87.25 276 GLY A CA 1
ATOM 2072 C C . GLY A 1 276 ? 2.342 15.268 -13.438 1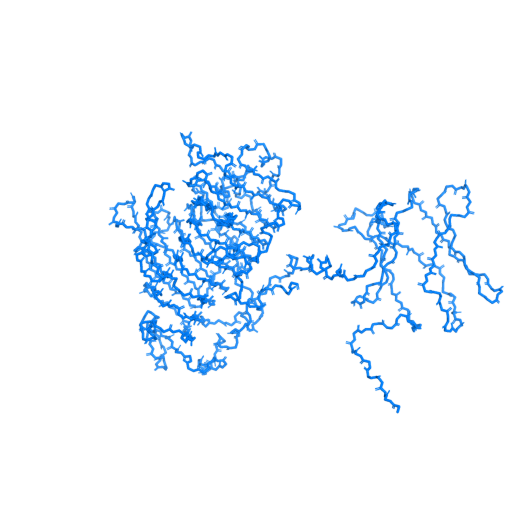.00 87.25 276 GLY A C 1
ATOM 2073 O O . GLY A 1 276 ? 2.162 14.371 -12.624 1.00 87.25 276 GLY A O 1
ATOM 2074 N N . THR A 1 277 ? 3.566 15.706 -13.737 1.00 87.06 277 THR A N 1
ATOM 2075 C CA . THR A 1 277 ? 4.819 15.109 -13.227 1.00 87.06 277 THR A CA 1
ATOM 2076 C C . THR A 1 277 ? 5.228 15.598 -11.830 1.00 87.06 277 THR A C 1
ATOM 2078 O O . THR A 1 277 ? 6.149 15.040 -11.231 1.00 87.06 277 THR A O 1
ATOM 2081 N N . THR A 1 278 ? 4.532 16.603 -11.286 1.00 88.31 278 THR A N 1
ATOM 2082 C CA . THR A 1 278 ? 4.818 17.246 -9.987 1.00 88.31 278 THR A CA 1
ATOM 2083 C C . THR A 1 278 ? 3.778 16.944 -8.901 1.00 88.31 278 THR A C 1
ATOM 2085 O O . THR A 1 278 ? 4.106 17.028 -7.713 1.00 88.31 278 THR A O 1
ATOM 2088 N N . GLY A 1 279 ? 2.548 16.577 -9.298 1.00 90.25 279 GLY A N 1
ATOM 2089 C CA . GLY A 1 279 ? 1.381 16.377 -8.425 1.00 90.25 279 GLY A CA 1
ATOM 2090 C C . GLY A 1 279 ? 1.039 17.587 -7.561 1.00 90.25 279 GLY A C 1
ATOM 2091 O O . GLY A 1 279 ? 1.487 18.703 -7.830 1.00 90.25 279 GLY A O 1
ATOM 2092 N N . TYR A 1 280 ? 0.240 17.369 -6.518 1.00 90.94 280 TYR A N 1
ATOM 2093 C CA . TYR A 1 280 ? -0.266 18.469 -5.701 1.00 90.94 280 TYR A CA 1
ATOM 2094 C C . TYR A 1 280 ? 0.829 19.025 -4.770 1.00 90.94 280 TYR A C 1
ATOM 2096 O O . TYR A 1 280 ? 1.510 18.254 -4.077 1.00 90.94 280 TYR A O 1
ATOM 2104 N N . PRO A 1 281 ? 1.087 20.345 -4.750 1.00 90.56 281 PRO A N 1
ATOM 2105 C CA . PRO A 1 281 ? 2.029 20.936 -3.808 1.00 90.56 281 PRO A CA 1
ATOM 2106 C C . PRO A 1 281 ? 1.455 20.897 -2.387 1.00 90.56 281 PRO A C 1
ATOM 2108 O O . PRO A 1 281 ? 0.344 21.349 -2.142 1.00 90.56 281 PRO A O 1
ATOM 2111 N N . VAL A 1 282 ? 2.238 20.397 -1.432 1.00 88.06 282 VAL A N 1
ATOM 2112 C CA . VAL A 1 282 ? 1.874 20.459 -0.012 1.00 88.06 282 VAL A CA 1
ATOM 2113 C C . VAL A 1 282 ? 2.441 21.761 0.562 1.00 88.06 282 VAL A C 1
ATOM 2115 O O . VAL A 1 282 ? 3.646 21.987 0.397 1.00 88.06 282 VAL A O 1
ATOM 2118 N N . PRO A 1 283 ? 1.632 22.617 1.216 1.00 91.00 283 PRO A N 1
ATOM 2119 C CA . PRO A 1 283 ? 2.110 23.878 1.775 1.00 91.00 283 PRO A CA 1
ATOM 2120 C C . PRO A 1 283 ? 3.309 23.696 2.712 1.00 91.00 283 PRO A C 1
ATOM 2122 O O . PRO A 1 283 ? 3.354 22.766 3.527 1.00 91.00 283 PRO A O 1
ATOM 2125 N N . ALA A 1 284 ? 4.279 24.607 2.619 1.00 88.44 284 ALA A N 1
ATOM 2126 C CA . ALA A 1 284 ? 5.398 24.648 3.553 1.00 88.44 284 ALA A CA 1
ATOM 2127 C C . ALA A 1 284 ? 4.879 24.836 4.989 1.00 88.44 284 ALA A C 1
ATOM 2129 O O . ALA A 1 284 ? 3.950 25.604 5.221 1.00 88.44 284 ALA A O 1
ATOM 2130 N N . GLY A 1 285 ? 5.463 24.115 5.948 1.00 88.31 285 GLY A N 1
ATOM 2131 C CA . GLY A 1 285 ? 5.019 24.140 7.346 1.00 88.31 285 GLY A CA 1
ATOM 2132 C C . GLY A 1 285 ? 3.834 23.224 7.675 1.00 88.31 285 GLY A C 1
ATOM 2133 O O . GLY A 1 285 ? 3.476 23.133 8.845 1.00 88.31 285 GLY A O 1
ATOM 2134 N N . THR A 1 286 ? 3.259 22.503 6.699 1.00 93.50 286 THR A N 1
ATOM 2135 C CA . THR A 1 286 ? 2.282 21.436 6.993 1.00 93.50 286 THR A CA 1
ATOM 2136 C C . THR A 1 286 ? 2.909 20.436 7.979 1.00 93.50 286 THR A C 1
ATOM 2138 O O . THR A 1 286 ? 4.012 19.948 7.697 1.00 93.50 286 THR A O 1
ATOM 2141 N N . PRO A 1 287 ? 2.258 20.125 9.117 1.00 93.38 287 PRO A N 1
ATOM 2142 C CA . PRO A 1 287 ? 2.832 19.245 10.131 1.00 93.38 287 PRO A CA 1
ATOM 2143 C C . PRO A 1 287 ? 2.969 17.805 9.621 1.00 93.38 287 PRO A C 1
ATOM 2145 O O . PRO A 1 287 ? 2.526 17.454 8.525 1.00 93.38 287 PRO A O 1
ATOM 2148 N N . PHE A 1 288 ? 3.639 16.958 10.394 1.00 94.75 288 PHE A N 1
ATOM 2149 C CA . PHE A 1 288 ? 3.535 15.514 10.200 1.00 94.75 288 PHE A CA 1
ATOM 2150 C C . PHE A 1 288 ? 2.220 15.036 10.838 1.00 94.75 288 PHE A C 1
ATOM 2152 O O . PHE A 1 288 ? 1.826 15.549 11.884 1.00 94.75 288 PHE A O 1
ATOM 2159 N N . GLY A 1 289 ? 1.513 14.137 10.157 1.00 95.94 289 GLY A N 1
ATOM 2160 C CA . GLY A 1 289 ? 0.314 13.461 10.643 1.00 95.94 289 GLY A CA 1
ATOM 2161 C C . GLY A 1 289 ? 0.680 12.329 11.595 1.00 95.94 289 GLY A C 1
ATOM 2162 O O . GLY A 1 289 ? 1.632 12.456 12.365 1.00 95.94 289 GLY A O 1
ATOM 2163 N N . SER A 1 290 ? -0.074 11.228 11.549 1.00 96.88 290 SER A N 1
ATOM 2164 C CA . SER A 1 290 ? 0.131 10.124 12.487 1.00 96.88 290 SER A CA 1
ATOM 2165 C C . SER A 1 290 ? 1.547 9.557 12.392 1.00 96.88 290 SER A C 1
ATOM 2167 O O . SER A 1 290 ? 2.018 9.187 11.312 1.00 96.88 290 SER A O 1
ATOM 2169 N N . VAL A 1 291 ? 2.233 9.515 13.533 1.00 96.56 291 VAL A N 1
ATOM 2170 C CA . VA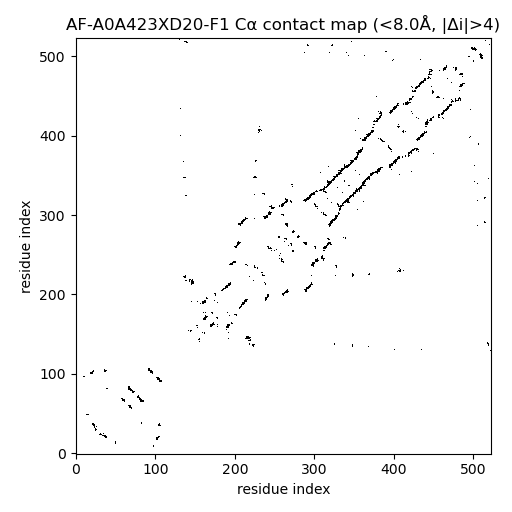L A 1 291 ? 3.588 8.957 13.646 1.00 96.56 291 VAL A CA 1
ATOM 2171 C C . VAL A 1 291 ? 3.596 7.433 13.758 1.00 96.56 291 VAL A C 1
ATOM 2173 O O . VAL A 1 291 ? 4.651 6.835 13.555 1.00 96.56 291 VAL A O 1
ATOM 2176 N N . ASP A 1 292 ? 2.441 6.830 14.059 1.00 98.06 292 ASP A N 1
ATOM 2177 C CA . ASP A 1 292 ? 2.250 5.387 14.226 1.00 98.06 292 ASP A CA 1
ATOM 2178 C C . ASP A 1 292 ? 0.775 4.998 13.997 1.00 98.06 292 ASP A C 1
ATOM 2180 O O . ASP A 1 292 ? 0.000 4.783 14.933 1.00 98.06 292 ASP A O 1
ATOM 2184 N N . PHE A 1 293 ? 0.356 4.972 12.733 1.00 98.88 293 PHE A N 1
ATOM 2185 C CA . PHE A 1 293 ? -0.956 4.458 12.347 1.00 98.88 293 PHE A CA 1
ATOM 2186 C C . PHE A 1 293 ? -0.836 2.989 11.944 1.00 98.88 293 PHE A C 1
ATOM 2188 O O . PHE A 1 293 ? 0.009 2.651 11.115 1.00 98.88 293 PHE A O 1
ATOM 2195 N N . ARG A 1 294 ? -1.684 2.104 12.476 1.00 98.81 294 ARG A N 1
ATOM 2196 C CA . ARG A 1 294 ? -1.667 0.682 12.104 1.00 98.81 294 ARG A CA 1
ATOM 2197 C C . ARG A 1 294 ? -3.057 0.121 11.872 1.00 98.81 294 ARG A C 1
ATOM 2199 O O . ARG A 1 294 ? -3.986 0.424 12.614 1.00 98.81 294 ARG A O 1
ATOM 2206 N N . VAL A 1 295 ? -3.174 -0.761 10.885 1.00 98.94 295 VAL A N 1
ATOM 2207 C CA . VAL A 1 295 ? -4.412 -1.489 10.591 1.00 98.94 295 VAL A CA 1
ATOM 2208 C C . VAL A 1 295 ? -4.148 -2.981 10.490 1.00 98.94 295 VAL A C 1
ATOM 2210 O O . VAL A 1 295 ? -3.230 -3.402 9.783 1.00 98.94 295 VAL A O 1
ATOM 2213 N N . TYR A 1 296 ? -4.997 -3.775 11.137 1.00 98.88 296 TYR A N 1
ATOM 2214 C CA . TYR A 1 296 ? -4.902 -5.229 11.147 1.00 98.88 296 TYR A CA 1
ATOM 2215 C C . TYR A 1 296 ? -6.189 -5.867 10.630 1.00 98.88 296 TYR A C 1
ATOM 2217 O O . TYR A 1 296 ? -7.265 -5.546 11.125 1.00 98.88 296 TYR A O 1
ATOM 2225 N N . ASN A 1 297 ? -6.075 -6.791 9.673 1.00 98.81 297 ASN A N 1
ATOM 2226 C CA . ASN A 1 297 ? -7.174 -7.636 9.183 1.00 98.81 297 ASN A CA 1
ATOM 2227 C C . ASN A 1 297 ? -8.443 -6.871 8.738 1.00 98.81 297 ASN A C 1
ATOM 2229 O O . ASN A 1 297 ? -9.567 -7.309 8.996 1.00 98.81 297 ASN A O 1
ATOM 2233 N N . VAL A 1 298 ? -8.270 -5.746 8.036 1.00 98.88 298 VAL A N 1
ATOM 2234 C CA . VAL A 1 298 ? -9.367 -4.978 7.418 1.00 98.88 298 VAL A CA 1
ATOM 2235 C C . VAL A 1 298 ? -9.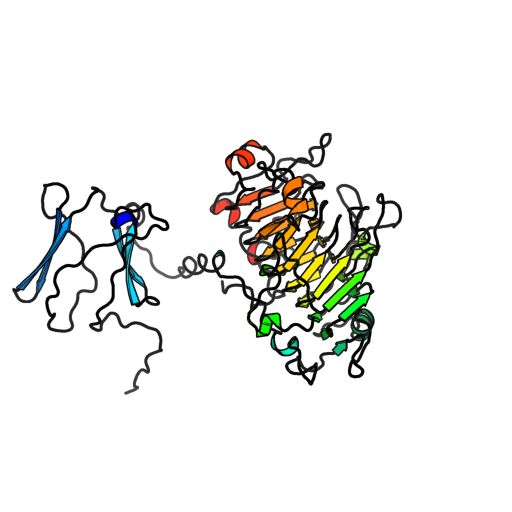172 -4.919 5.906 1.00 98.88 298 VAL A C 1
ATOM 2237 O O . VAL A 1 298 ? -8.064 -4.704 5.416 1.00 98.88 298 VAL A O 1
ATOM 2240 N N . ASP A 1 299 ? -10.253 -5.094 5.153 1.00 98.88 299 ASP A N 1
ATOM 2241 C CA . ASP A 1 299 ? -10.263 -4.868 3.708 1.00 98.88 299 ASP A CA 1
ATOM 2242 C C . ASP A 1 299 ? -10.843 -3.486 3.383 1.00 98.88 299 ASP A C 1
ATOM 2244 O O . ASP A 1 299 ? -11.945 -3.160 3.820 1.00 98.88 299 ASP A O 1
ATOM 2248 N N . PHE A 1 300 ? -10.142 -2.716 2.554 1.00 98.81 300 PHE A N 1
ATOM 2249 C CA . PHE A 1 300 ? -10.578 -1.440 1.990 1.00 98.81 300 PHE A CA 1
ATOM 2250 C C . PHE A 1 300 ? -10.880 -1.613 0.502 1.00 98.81 300 PHE A C 1
ATOM 2252 O O . PHE A 1 300 ? -10.014 -2.017 -0.280 1.00 98.81 300 PHE A O 1
ATOM 2259 N N . ARG A 1 301 ? -12.121 -1.336 0.102 1.00 98.31 301 ARG A N 1
ATOM 2260 C CA . ARG A 1 301 ? -12.627 -1.628 -1.244 1.00 98.31 301 ARG A CA 1
ATOM 2261 C C . ARG A 1 301 ? -13.210 -0.389 -1.904 1.00 98.31 301 ARG A C 1
ATOM 2263 O O . ARG A 1 301 ? -14.187 0.169 -1.413 1.00 98.31 301 ARG A O 1
ATOM 2270 N N . ASN A 1 302 ? -12.643 -0.015 -3.040 1.00 97.88 302 ASN A N 1
ATOM 2271 C CA . ASN A 1 302 ? -13.262 0.908 -3.976 1.00 97.88 302 ASN A CA 1
ATOM 2272 C C . ASN A 1 302 ? -13.433 0.179 -5.305 1.00 97.88 302 ASN A C 1
ATOM 2274 O O . ASN A 1 302 ? -12.574 0.206 -6.179 1.00 97.88 302 ASN A O 1
ATOM 2278 N N . GLU A 1 303 ? -14.539 -0.546 -5.424 1.00 93.88 303 GLU A N 1
ATOM 2279 C CA . GLU A 1 303 ? -14.844 -1.362 -6.598 1.00 93.88 303 GLU A CA 1
ATOM 2280 C C . GLU A 1 303 ? -15.986 -0.702 -7.374 1.00 93.88 303 GLU A C 1
ATOM 2282 O O . GLU A 1 303 ? -16.972 -1.358 -7.715 1.00 93.88 303 GLU A O 1
ATOM 2287 N N . PHE A 1 304 ? -15.845 0.615 -7.602 1.00 93.69 304 PHE A N 1
ATOM 2288 C CA . PHE A 1 304 ? -16.832 1.496 -8.238 1.00 93.69 304 PHE A CA 1
ATOM 2289 C C . PHE A 1 304 ? -17.505 0.869 -9.463 1.00 93.69 304 PHE A C 1
ATOM 2291 O O . PHE A 1 304 ? -18.729 0.897 -9.591 1.00 93.69 304 PHE A O 1
ATOM 2298 N N . ALA A 1 305 ? -16.701 0.248 -10.323 1.00 92.06 305 ALA A N 1
ATOM 2299 C CA . ALA A 1 305 ? -17.141 -0.541 -11.460 1.00 92.06 305 ALA A CA 1
ATOM 2300 C C . ALA A 1 305 ? -16.447 -1.918 -11.447 1.00 92.06 305 ALA A C 1
ATOM 2302 O O . ALA A 1 305 ? -15.406 -2.084 -10.804 1.00 92.06 305 ALA A O 1
ATOM 2303 N N . PRO A 1 306 ? -16.977 -2.927 -12.166 1.00 89.81 306 PRO A N 1
ATOM 2304 C CA . PRO A 1 306 ? -16.317 -4.223 -12.338 1.00 89.81 306 PRO A CA 1
ATOM 2305 C C . PRO A 1 306 ? -15.188 -4.190 -13.390 1.00 89.81 306 PRO A C 1
ATOM 2307 O O . PRO A 1 306 ? -14.799 -5.238 -13.896 1.00 89.81 306 PRO A O 1
ATOM 2310 N N . TYR A 1 307 ? -14.701 -3.000 -13.747 1.00 91.12 307 TYR A N 1
ATOM 2311 C CA . TYR A 1 307 ? -13.592 -2.729 -14.662 1.00 91.12 307 TYR A CA 1
ATOM 2312 C C . TYR A 1 307 ? -12.959 -1.372 -14.296 1.00 91.12 307 TYR A C 1
ATOM 2314 O O . TYR A 1 307 ? -13.534 -0.614 -13.512 1.00 91.12 307 TYR A O 1
ATOM 2322 N N . SER A 1 308 ? -11.793 -1.046 -14.863 1.00 91.38 308 SER A N 1
ATOM 2323 C CA . SER A 1 308 ? -11.176 0.276 -14.692 1.00 91.38 308 SER A CA 1
ATOM 2324 C C . SER A 1 308 ? -11.981 1.377 -15.393 1.00 91.38 308 SER A C 1
ATOM 2326 O O . SER A 1 308 ? -12.018 1.438 -16.621 1.00 91.38 308 SER A O 1
ATOM 2328 N N . ASP A 1 309 ? -12.607 2.258 -14.606 1.00 92.00 309 ASP A N 1
ATOM 2329 C CA . ASP A 1 309 ? -13.415 3.398 -15.074 1.00 92.00 309 ASP A CA 1
ATOM 2330 C C . ASP A 1 309 ? -12.874 4.739 -14.537 1.00 92.00 309 ASP A C 1
ATOM 2332 O O . ASP A 1 309 ? -13.593 5.612 -14.052 1.00 92.00 309 ASP A O 1
ATOM 2336 N N . GLY A 1 310 ? -11.548 4.883 -14.572 1.00 91.56 310 GLY A N 1
ATOM 2337 C CA . GLY A 1 310 ? -10.820 6.011 -13.991 1.00 91.56 310 GLY A CA 1
ATOM 2338 C C . GLY A 1 310 ? -10.328 5.756 -12.558 1.00 91.56 310 GLY A C 1
ATOM 2339 O O . GLY A 1 310 ? -10.608 4.704 -11.978 1.00 91.56 310 GLY A O 1
ATOM 2340 N N . PRO A 1 311 ? -9.566 6.703 -11.977 1.00 94.31 311 PRO A N 1
ATOM 2341 C CA . PRO A 1 311 ? -8.978 6.550 -10.648 1.00 94.31 311 PRO A CA 1
ATOM 2342 C C . PRO A 1 311 ? -10.001 6.338 -9.536 1.00 94.31 311 PRO A C 1
ATOM 2344 O O . PRO A 1 311 ? -10.937 7.127 -9.392 1.00 94.31 311 PRO A O 1
ATOM 2347 N N . ALA A 1 312 ? -9.761 5.324 -8.708 1.00 94.75 312 ALA A N 1
ATOM 2348 C CA . ALA A 1 312 ? -10.624 4.923 -7.606 1.00 94.75 312 ALA A CA 1
ATOM 2349 C C . ALA A 1 312 ? -9.759 4.491 -6.406 1.00 94.75 312 ALA A C 1
ATOM 2351 O O . ALA A 1 312 ? -9.183 3.407 -6.380 1.00 94.75 312 ALA A O 1
ATOM 2352 N N . HIS A 1 313 ? -9.624 5.347 -5.398 1.00 92.94 313 HIS A N 1
ATOM 2353 C CA . HIS A 1 313 ? -8.676 5.129 -4.301 1.00 92.94 313 HIS A CA 1
ATOM 2354 C C . HIS A 1 313 ? -9.195 4.131 -3.276 1.00 92.94 313 HIS A C 1
ATOM 2356 O O . HIS A 1 313 ? -10.261 4.338 -2.700 1.00 92.94 313 HIS A O 1
ATOM 2362 N N . ALA A 1 314 ? -8.395 3.115 -2.950 1.00 98.12 314 ALA A N 1
ATOM 2363 C CA . ALA A 1 314 ? -8.593 2.334 -1.731 1.00 98.12 314 ALA A CA 1
ATOM 2364 C C . ALA A 1 314 ? -7.844 2.968 -0.547 1.00 98.12 314 ALA A C 1
ATOM 2366 O O . ALA A 1 314 ? -8.395 3.058 0.549 1.00 98.12 314 ALA A O 1
ATOM 2367 N N . LEU A 1 315 ? -6.617 3.456 -0.772 1.00 98.69 315 LEU A N 1
ATOM 2368 C CA . LEU A 1 315 ? -5.770 4.045 0.268 1.00 98.69 315 LEU A CA 1
ATOM 2369 C C . LEU A 1 315 ? -5.049 5.311 -0.207 1.00 98.69 315 LEU A C 1
ATOM 2371 O O . LEU A 1 315 ? -4.471 5.329 -1.293 1.00 98.69 315 LEU A O 1
ATOM 2375 N N . GLY A 1 316 ? -4.990 6.320 0.663 1.00 98.44 316 GLY A N 1
ATOM 2376 C CA . GLY A 1 316 ? -4.064 7.448 0.578 1.00 98.44 316 GLY A CA 1
ATOM 2377 C C . GLY A 1 316 ? -3.295 7.653 1.885 1.00 98.44 316 GLY A C 1
ATOM 2378 O O . GLY A 1 316 ? -3.909 7.830 2.932 1.00 98.44 316 GLY A O 1
ATOM 2379 N N . VAL A 1 317 ? -1.961 7.680 1.844 1.00 98.56 317 VAL A N 1
ATOM 2380 C CA . VAL A 1 317 ? -1.108 7.999 3.008 1.00 98.56 317 VAL A CA 1
ATOM 2381 C C . VAL A 1 317 ? -0.168 9.138 2.649 1.00 98.56 317 VAL A C 1
ATOM 2383 O O . VAL A 1 317 ? 0.597 9.015 1.702 1.00 98.56 317 VAL A O 1
ATOM 2386 N N . SER A 1 318 ? -0.166 10.239 3.396 1.00 97.31 318 SER A N 1
ATOM 2387 C CA . SER A 1 318 ? 0.738 11.371 3.150 1.00 97.31 318 SER A CA 1
ATOM 2388 C C . SER A 1 318 ? 1.192 12.006 4.456 1.00 97.31 318 SER A C 1
ATOM 2390 O O . SER A 1 318 ? 0.390 12.201 5.366 1.00 97.31 318 SER A O 1
ATOM 2392 N N . ARG A 1 319 ? 2.480 12.360 4.546 1.00 96.56 319 ARG A N 1
ATOM 2393 C CA . ARG A 1 319 ? 3.114 12.909 5.759 1.00 96.56 319 ARG A CA 1
ATOM 2394 C C . ARG A 1 319 ? 2.778 12.118 7.031 1.00 96.56 319 ARG A C 1
ATOM 2396 O O . ARG A 1 319 ? 2.506 12.726 8.058 1.00 96.56 319 ARG A O 1
ATOM 2403 N N . ALA A 1 320 ? 2.742 10.797 6.951 1.00 98.06 320 ALA A N 1
ATOM 2404 C CA . ALA A 1 320 ? 2.382 9.913 8.052 1.00 98.06 320 ALA A CA 1
ATOM 2405 C C . ALA A 1 320 ? 3.156 8.598 7.931 1.00 98.06 320 ALA A C 1
ATOM 2407 O O . ALA A 1 320 ? 3.615 8.249 6.841 1.00 98.06 320 ALA A O 1
ATOM 2408 N N . ASN A 1 321 ? 3.267 7.879 9.040 1.00 98.69 321 ASN A N 1
ATOM 2409 C CA . ASN A 1 321 ? 3.781 6.518 9.100 1.00 98.69 321 ASN A CA 1
ATOM 2410 C C . ASN A 1 321 ? 2.596 5.556 9.274 1.00 98.69 321 ASN A C 1
ATOM 2412 O O . ASN A 1 321 ? 1.849 5.683 10.246 1.00 98.69 321 ASN A O 1
ATOM 2416 N N . ALA A 1 322 ? 2.410 4.623 8.340 1.00 98.88 322 ALA A N 1
ATOM 2417 C CA . ALA A 1 322 ? 1.238 3.753 8.292 1.00 98.88 322 ALA A CA 1
ATOM 2418 C C . ALA A 1 322 ? 1.604 2.278 8.034 1.00 98.88 322 ALA A C 1
ATOM 2420 O O . ALA A 1 322 ? 2.130 1.932 6.978 1.00 98.88 322 ALA A O 1
ATOM 2421 N N . GLY A 1 323 ? 1.315 1.394 8.989 1.00 98.81 323 GLY A N 1
ATOM 2422 C CA . GLY A 1 323 ? 1.523 -0.052 8.883 1.00 98.81 323 GLY A CA 1
ATOM 2423 C C . GLY A 1 323 ? 0.225 -0.816 8.611 1.00 98.81 323 GLY A C 1
ATOM 2424 O O . GLY A 1 323 ? -0.801 -0.542 9.230 1.00 98.81 323 GLY A O 1
ATOM 2425 N N . PHE A 1 324 ? 0.262 -1.805 7.724 1.00 98.94 324 PHE A N 1
ATOM 2426 C CA . PHE A 1 324 ? -0.906 -2.607 7.358 1.00 98.94 324 PHE A CA 1
ATOM 2427 C C . PHE A 1 324 ? -0.561 -4.095 7.382 1.00 98.94 324 PHE A C 1
ATOM 2429 O O . PHE A 1 324 ? 0.348 -4.533 6.677 1.00 98.94 324 PHE A O 1
ATOM 2436 N N . TYR A 1 325 ? -1.305 -4.864 8.180 1.00 98.75 325 TYR A N 1
ATOM 2437 C CA . TYR A 1 325 ? -0.988 -6.257 8.500 1.00 98.75 325 TYR A CA 1
ATOM 2438 C C . TYR A 1 325 ? -2.197 -7.154 8.257 1.00 98.75 325 TYR A C 1
ATOM 2440 O O . TYR A 1 325 ? -3.248 -6.965 8.870 1.00 98.75 325 TYR A O 1
ATOM 2448 N N . GLY A 1 326 ? -2.081 -8.130 7.358 1.00 98.44 326 GLY A N 1
ATOM 2449 C CA . GLY A 1 326 ? -3.222 -8.995 7.041 1.00 98.44 326 GLY A CA 1
ATOM 2450 C C . GLY A 1 326 ? -4.376 -8.262 6.342 1.00 98.44 326 GLY A C 1
ATOM 2451 O O . GLY A 1 326 ? -5.502 -8.745 6.364 1.00 98.44 326 GLY A O 1
ATOM 2452 N N . SER A 1 327 ? -4.131 -7.072 5.786 1.00 98.75 327 SER A N 1
ATOM 2453 C CA . SER A 1 327 ? -5.158 -6.170 5.243 1.00 98.75 327 SER A CA 1
ATOM 2454 C C . SER A 1 327 ? -5.249 -6.250 3.718 1.00 98.75 327 SER A C 1
ATOM 2456 O O . SER A 1 327 ? -4.290 -6.624 3.038 1.00 98.75 327 SER A O 1
ATOM 2458 N N . GLY A 1 328 ? -6.406 -5.889 3.167 1.00 98.69 328 GLY A N 1
ATOM 2459 C CA . GLY A 1 328 ? -6.656 -5.909 1.726 1.00 98.69 328 GLY A CA 1
ATOM 2460 C C . GLY A 1 328 ? -6.977 -4.529 1.155 1.00 98.69 328 GLY A C 1
ATOM 2461 O O . GLY A 1 328 ? -7.689 -3.755 1.785 1.00 98.69 328 GLY A O 1
ATOM 2462 N N . PHE A 1 329 ? -6.509 -4.238 -0.056 1.00 98.81 329 PHE A N 1
ATOM 2463 C CA . PHE A 1 329 ? -6.822 -3.027 -0.816 1.00 98.81 329 PHE A CA 1
ATOM 2464 C C . PHE A 1 329 ? -7.285 -3.424 -2.210 1.00 98.81 329 PHE A C 1
ATOM 2466 O O . PHE A 1 329 ? -6.517 -4.015 -2.966 1.00 98.81 329 PHE A O 1
ATOM 2473 N N . TYR A 1 330 ? -8.534 -3.125 -2.550 1.00 98.25 330 TYR A N 1
ATOM 2474 C CA . TYR A 1 330 ? -9.145 -3.593 -3.791 1.00 98.25 330 TYR A CA 1
ATOM 2475 C C . TYR A 1 330 ? -9.708 -2.421 -4.582 1.00 98.25 330 TYR A C 1
ATOM 2477 O O . TYR A 1 330 ? -10.628 -1.750 -4.115 1.00 98.25 330 TYR A O 1
ATOM 2485 N N . SER A 1 331 ? -9.160 -2.194 -5.773 1.00 97.69 331 SER A N 1
ATOM 2486 C CA . SER A 1 331 ? -9.681 -1.249 -6.762 1.00 97.69 331 SER A CA 1
ATOM 2487 C C . SER A 1 331 ? -9.177 -1.637 -8.164 1.00 97.69 331 SER A C 1
ATOM 2489 O O . SER A 1 331 ? -8.925 -2.813 -8.419 1.00 97.69 331 SER A O 1
ATOM 2491 N N . TRP A 1 332 ? -9.076 -0.683 -9.089 1.00 96.06 332 TRP A N 1
ATOM 2492 C CA . TRP A 1 332 ? -8.652 -0.859 -10.475 1.00 96.06 332 TRP A CA 1
ATOM 2493 C C . TRP A 1 332 ? -7.528 0.111 -10.829 1.00 96.06 332 TRP A C 1
ATOM 2495 O O . TRP A 1 332 ? -6.364 -0.282 -10.856 1.00 96.06 332 TRP A O 1
ATOM 2505 N N . GLN A 1 333 ? -7.851 1.377 -11.080 1.00 96.62 333 GLN A N 1
ATOM 2506 C CA . GLN A 1 333 ? -6.859 2.416 -11.323 1.00 96.62 333 GLN A CA 1
ATOM 2507 C C . GLN A 1 333 ? -6.558 3.181 -10.030 1.00 96.62 333 GLN A C 1
ATOM 2509 O O . GLN A 1 333 ? -7.483 3.526 -9.295 1.00 96.62 333 GLN A O 1
ATOM 2514 N N . ASP A 1 334 ? -5.277 3.467 -9.777 1.00 96.44 334 ASP A N 1
ATOM 2515 C CA . ASP A 1 334 ? -4.810 4.307 -8.663 1.00 96.44 334 ASP A CA 1
ATOM 2516 C C . ASP A 1 334 ? -5.250 3.776 -7.272 1.00 96.44 334 ASP A C 1
ATOM 2518 O O . ASP A 1 334 ? -5.754 4.508 -6.423 1.00 96.44 334 ASP A O 1
ATOM 2522 N N . THR A 1 335 ? -5.083 2.471 -7.019 1.00 98.38 335 THR A N 1
ATOM 2523 C CA . THR A 1 335 ? -5.571 1.810 -5.786 1.00 98.38 335 THR A CA 1
ATOM 2524 C C . THR A 1 335 ? -4.903 2.329 -4.507 1.00 98.38 335 THR A C 1
ATOM 2526 O O . THR A 1 335 ? -5.597 2.614 -3.527 1.00 98.38 335 THR A O 1
ATOM 2529 N N . VAL A 1 336 ? -3.572 2.439 -4.496 1.00 98.75 336 VAL A N 1
ATOM 2530 C CA . VAL A 1 336 ? -2.770 2.850 -3.334 1.00 98.75 336 VAL A CA 1
ATOM 2531 C C . VAL A 1 336 ? -1.927 4.068 -3.687 1.00 98.75 336 VAL A C 1
ATOM 2533 O O . VAL A 1 336 ? -0.984 3.971 -4.474 1.00 98.75 336 VAL A O 1
ATOM 2536 N N . TYR A 1 337 ? -2.232 5.193 -3.042 1.00 98.44 337 TYR A N 1
ATOM 2537 C CA . TYR A 1 337 ? -1.465 6.430 -3.127 1.00 98.44 337 TYR A CA 1
ATOM 2538 C C . TYR A 1 337 ? -0.585 6.636 -1.894 1.00 98.44 337 TYR A C 1
ATOM 2540 O O . TYR A 1 337 ? -1.094 6.813 -0.785 1.00 98.44 337 TYR A O 1
ATOM 2548 N N . ILE A 1 338 ? 0.733 6.716 -2.083 1.00 98.19 338 ILE A N 1
ATOM 2549 C CA . ILE A 1 338 ? 1.660 7.147 -1.027 1.00 98.19 338 ILE A CA 1
ATOM 2550 C C . ILE A 1 338 ? 2.181 8.546 -1.348 1.00 98.19 338 ILE A C 1
ATOM 2552 O O . ILE A 1 338 ? 3.099 8.724 -2.140 1.00 98.19 338 ILE A O 1
ATOM 2556 N N . GLY A 1 339 ? 1.593 9.564 -0.734 1.00 95.50 339 GLY A N 1
ATOM 2557 C CA . GLY A 1 339 ? 1.931 10.971 -0.901 1.00 95.50 339 GLY A CA 1
ATOM 2558 C C . GLY A 1 339 ? 3.293 11.385 -0.334 1.00 95.50 339 GLY A C 1
ATOM 2559 O O . GLY A 1 339 ? 4.113 10.584 0.119 1.00 95.50 339 GLY A O 1
ATOM 2560 N N . LYS A 1 340 ? 3.563 12.691 -0.389 1.00 92.62 340 LYS A N 1
ATOM 2561 C CA . LYS A 1 340 ? 4.850 13.279 0.021 1.00 92.62 340 LYS A CA 1
ATOM 2562 C C . LYS A 1 340 ? 5.100 13.041 1.510 1.00 92.62 340 LYS A C 1
ATOM 2564 O O . LYS A 1 340 ? 4.233 13.318 2.334 1.00 92.62 340 LYS A O 1
ATOM 2569 N N . LEU A 1 341 ? 6.302 12.571 1.852 1.00 93.38 341 LEU A N 1
ATOM 2570 C CA . LEU A 1 341 ? 6.682 12.170 3.218 1.00 93.38 341 LEU A CA 1
ATOM 2571 C C . LEU A 1 341 ? 5.753 11.108 3.842 1.00 93.38 341 LEU A C 1
ATOM 2573 O O . LEU A 1 341 ? 5.724 10.970 5.061 1.00 93.38 341 LEU A O 1
ATOM 2577 N N . GLY A 1 342 ? 4.959 10.401 3.034 1.00 96.62 342 GLY A N 1
ATOM 2578 C CA . GLY A 1 342 ? 4.238 9.217 3.478 1.00 96.62 342 GLY A CA 1
ATOM 2579 C C . GLY A 1 342 ? 5.188 8.026 3.544 1.00 96.62 342 GLY A C 1
ATOM 2580 O O . GLY A 1 342 ? 5.930 7.781 2.593 1.00 96.62 342 GLY A O 1
ATOM 2581 N N . ASN A 1 343 ? 5.145 7.294 4.650 1.00 98.25 343 ASN A N 1
ATOM 2582 C CA . ASN A 1 343 ? 5.800 6.008 4.826 1.00 98.25 343 ASN A CA 1
ATOM 2583 C C . ASN A 1 343 ? 4.713 4.955 5.040 1.00 98.25 343 ASN A C 1
ATOM 2585 O O . ASN A 1 343 ? 3.905 5.085 5.959 1.00 98.25 343 ASN A O 1
ATOM 2589 N N . ALA A 1 344 ? 4.689 3.921 4.204 1.00 98.75 344 ALA A N 1
ATOM 2590 C CA . ALA A 1 344 ? 3.735 2.830 4.321 1.00 98.75 344 ALA A CA 1
ATOM 2591 C C . ALA A 1 344 ? 4.438 1.471 4.298 1.00 98.75 344 ALA A C 1
ATOM 2593 O O . ALA A 1 344 ? 5.221 1.193 3.388 1.00 98.75 344 ALA A O 1
ATOM 2594 N N . TYR A 1 345 ? 4.145 0.628 5.288 1.00 98.88 345 TYR A N 1
ATOM 2595 C CA . TYR A 1 345 ? 4.668 -0.735 5.386 1.00 98.88 345 TYR A CA 1
ATOM 2596 C C . TYR A 1 345 ? 3.532 -1.749 5.314 1.00 98.88 345 TYR A C 1
ATOM 2598 O O . TYR A 1 345 ? 2.587 -1.686 6.101 1.00 98.88 345 TYR A O 1
ATOM 2606 N N . PHE A 1 346 ? 3.607 -2.660 4.349 1.00 98.88 346 PHE A N 1
ATOM 2607 C CA . PHE A 1 346 ? 2.590 -3.671 4.085 1.00 98.88 346 PHE A CA 1
ATOM 2608 C C . PHE A 1 346 ? 3.183 -5.055 4.342 1.00 98.88 346 PHE A C 1
ATOM 2610 O O . PHE A 1 346 ? 4.183 -5.430 3.727 1.00 98.88 346 PHE A O 1
ATOM 2617 N N . TYR A 1 347 ? 2.541 -5.829 5.210 1.00 98.50 347 TYR A N 1
ATOM 2618 C CA . TYR A 1 347 ? 2.939 -7.195 5.525 1.00 98.50 347 TYR A CA 1
ATOM 2619 C C . TYR A 1 347 ? 1.730 -8.132 5.495 1.00 98.50 347 TYR A C 1
ATOM 2621 O O . TYR A 1 347 ? 0.686 -7.830 6.077 1.00 98.50 347 TYR A O 1
ATOM 2629 N N . ASP A 1 348 ? 1.860 -9.275 4.817 1.00 97.88 348 ASP A N 1
ATOM 2630 C CA . ASP A 1 348 ? 0.757 -10.231 4.632 1.00 97.88 348 ASP A CA 1
ATOM 2631 C C . ASP A 1 348 ? -0.507 -9.564 4.043 1.00 97.88 348 ASP A C 1
ATOM 2633 O O . ASP A 1 348 ? -1.637 -9.838 4.436 1.00 97.88 348 ASP A O 1
ATOM 2637 N N . THR A 1 349 ? -0.325 -8.635 3.102 1.00 98.62 349 THR A N 1
ATOM 2638 C CA . THR A 1 349 ? -1.422 -7.864 2.495 1.00 98.62 349 THR A CA 1
ATOM 2639 C C . THR A 1 349 ? -1.819 -8.384 1.120 1.00 98.62 349 THR A C 1
ATOM 2641 O O . THR A 1 349 ? -1.062 -9.094 0.451 1.00 98.62 349 THR A O 1
ATOM 2644 N N . VAL A 1 350 ? -3.007 -7.988 0.664 1.00 98.62 350 VAL A N 1
ATOM 2645 C CA . VAL A 1 350 ? -3.412 -8.128 -0.740 1.00 98.62 350 VAL A CA 1
ATOM 2646 C C . VAL A 1 350 ? -3.659 -6.748 -1.323 1.00 98.62 350 VAL A C 1
ATOM 2648 O O . VAL A 1 350 ? -4.459 -5.994 -0.779 1.00 98.62 350 VAL A O 1
ATOM 2651 N N . VAL A 1 351 ? -3.017 -6.429 -2.445 1.00 98.62 351 VAL A N 1
ATOM 2652 C CA . VAL A 1 351 ? -3.332 -5.229 -3.231 1.00 98.62 351 VAL A CA 1
ATOM 2653 C C . VAL A 1 351 ? -3.810 -5.672 -4.603 1.00 98.62 351 VAL A C 1
ATOM 2655 O O . VAL A 1 351 ? -3.040 -6.262 -5.356 1.00 98.62 351 VAL A O 1
ATOM 2658 N N . ALA A 1 352 ? -5.073 -5.412 -4.923 1.00 97.69 352 ALA A N 1
ATOM 2659 C CA . ALA A 1 352 ? -5.668 -5.747 -6.206 1.00 97.69 352 ALA A CA 1
ATOM 2660 C C . ALA A 1 352 ? -5.909 -4.491 -7.042 1.00 97.69 352 ALA A C 1
ATOM 2662 O O . ALA A 1 352 ? -6.533 -3.544 -6.559 1.00 97.69 352 ALA A O 1
ATOM 2663 N N . GLY A 1 353 ? -5.453 -4.518 -8.293 1.00 97.31 353 GLY A N 1
ATOM 2664 C CA . GLY A 1 353 ? -5.575 -3.394 -9.214 1.00 97.31 353 GLY A CA 1
ATOM 2665 C C . GLY A 1 353 ? -5.259 -3.758 -10.663 1.00 97.31 353 GLY A C 1
ATOM 2666 O O . GLY A 1 353 ? -4.965 -4.906 -10.993 1.00 97.31 353 GLY A O 1
ATOM 2667 N N . GLU A 1 354 ? -5.345 -2.758 -11.533 1.00 96.94 354 GLU A N 1
ATOM 2668 C CA . GLU A 1 354 ? -5.084 -2.846 -12.971 1.00 96.94 354 GLU A CA 1
ATOM 2669 C C . GLU A 1 354 ? -4.079 -1.782 -13.422 1.00 96.94 354 GLU A C 1
ATOM 2671 O O . GLU A 1 354 ? -3.010 -2.137 -13.913 1.00 96.94 354 GLU A O 1
ATOM 2676 N N . THR A 1 355 ? -4.426 -0.494 -13.286 1.00 96.81 355 THR A N 1
ATOM 2677 C CA . THR A 1 355 ? -3.628 0.617 -13.832 1.00 96.81 355 THR A CA 1
ATOM 2678 C C . THR A 1 355 ? -2.955 1.413 -12.738 1.00 96.81 355 THR A C 1
ATOM 2680 O O . THR A 1 355 ? -3.642 1.999 -11.908 1.00 96.81 355 THR A O 1
ATOM 2683 N N . ASP A 1 356 ? -1.621 1.469 -12.769 1.00 96.94 356 ASP A N 1
ATOM 2684 C CA . ASP A 1 356 ? -0.804 2.316 -11.891 1.00 96.94 356 ASP A CA 1
ATOM 2685 C C . ASP A 1 356 ? -1.207 2.166 -10.412 1.00 96.94 356 ASP A C 1
ATOM 2687 O O . ASP A 1 356 ? -1.263 3.123 -9.646 1.00 96.94 356 ASP A O 1
ATOM 2691 N N . PHE A 1 357 ? -1.562 0.943 -10.007 1.00 97.62 357 PHE A N 1
ATOM 2692 C CA . PHE A 1 357 ? -2.305 0.735 -8.767 1.00 97.62 357 PHE A CA 1
ATOM 2693 C C . PHE A 1 357 ? -1.456 0.897 -7.499 1.00 97.62 357 PHE A C 1
ATOM 2695 O O . PHE A 1 357 ? -2.014 1.004 -6.408 1.00 97.62 357 PHE A O 1
ATOM 2702 N N . LEU A 1 358 ? -0.129 0.971 -7.635 1.00 98.62 358 LEU A N 1
ATOM 2703 C CA . LEU A 1 358 ? 0.791 1.502 -6.631 1.00 98.62 358 LEU A CA 1
ATOM 2704 C C . LEU A 1 358 ? 1.423 2.788 -7.167 1.00 98.62 358 LEU A C 1
ATOM 2706 O O . LEU A 1 358 ? 2.250 2.748 -8.082 1.00 98.62 358 LEU A O 1
ATOM 2710 N N . TYR A 1 359 ? 1.093 3.936 -6.589 1.00 97.69 359 TYR A N 1
ATOM 2711 C CA . TYR A 1 359 ? 1.579 5.202 -7.124 1.00 97.69 359 TYR A CA 1
ATOM 2712 C C . TYR A 1 359 ? 1.799 6.260 -6.042 1.00 97.69 359 TYR A C 1
ATOM 2714 O O . TYR A 1 359 ? 1.328 6.148 -4.910 1.00 97.69 359 TYR A O 1
ATOM 2722 N N . GLY A 1 360 ? 2.552 7.305 -6.382 1.00 95.62 360 GLY A N 1
ATOM 2723 C CA . GLY A 1 360 ? 2.776 8.433 -5.483 1.00 95.62 360 GLY A CA 1
ATOM 2724 C C . GLY A 1 360 ? 4.220 8.902 -5.427 1.00 95.62 360 GLY A C 1
ATOM 2725 O O . GLY A 1 360 ? 4.918 8.892 -6.433 1.00 95.62 360 GLY A O 1
ATOM 2726 N N . PHE A 1 361 ? 4.627 9.396 -4.263 1.00 94.25 361 PHE A N 1
ATOM 2727 C CA . PHE A 1 361 ? 5.882 10.087 -4.000 1.00 94.25 361 PHE A CA 1
ATOM 2728 C C . PHE A 1 361 ? 6.714 9.463 -2.894 1.00 94.25 361 PHE A C 1
ATOM 2730 O O . PHE A 1 361 ? 7.929 9.553 -2.991 1.00 94.25 361 PHE A O 1
ATOM 2737 N N . GLY A 1 362 ? 6.087 8.961 -1.824 1.00 95.88 362 GLY A N 1
ATOM 2738 C CA . GLY A 1 362 ? 6.756 8.602 -0.570 1.00 95.88 362 GLY A CA 1
ATOM 2739 C C . GLY A 1 362 ? 7.483 7.259 -0.614 1.00 95.88 362 GLY A C 1
ATOM 2740 O O . GLY A 1 362 ? 7.971 6.845 -1.665 1.00 95.88 362 GLY A O 1
ATOM 2741 N N . THR A 1 363 ? 7.565 6.581 0.529 1.00 98.12 363 THR A N 1
ATOM 2742 C CA . THR A 1 363 ? 8.165 5.245 0.643 1.00 98.12 363 THR A CA 1
ATOM 2743 C C . THR A 1 363 ? 7.081 4.211 0.908 1.00 98.12 363 THR A C 1
ATOM 2745 O O . THR A 1 363 ? 6.378 4.287 1.915 1.00 98.12 363 THR A O 1
ATOM 2748 N N . LEU A 1 364 ? 6.971 3.227 0.021 1.00 98.81 364 LEU A N 1
ATOM 2749 C CA . LEU A 1 364 ? 6.153 2.033 0.203 1.00 98.81 364 LEU A CA 1
ATOM 2750 C C . LEU A 1 364 ? 7.072 0.821 0.276 1.00 98.81 364 LEU A C 1
ATOM 2752 O O . LEU A 1 364 ? 7.846 0.602 -0.651 1.00 98.81 364 LEU A O 1
ATOM 2756 N N . TYR A 1 365 ? 6.966 0.024 1.331 1.00 98.81 365 TYR A N 1
ATOM 2757 C CA . TYR A 1 365 ? 7.654 -1.261 1.419 1.00 98.81 365 TYR A CA 1
ATOM 2758 C C . TYR A 1 365 ? 6.625 -2.363 1.660 1.00 98.81 365 TYR A C 1
ATOM 2760 O O . TYR A 1 365 ? 5.882 -2.322 2.639 1.00 98.81 365 TYR A O 1
ATOM 2768 N N . ILE A 1 366 ? 6.563 -3.330 0.749 1.00 98.75 366 ILE A N 1
ATOM 2769 C CA . ILE A 1 366 ? 5.614 -4.440 0.756 1.00 98.75 366 ILE A CA 1
ATOM 2770 C C . ILE A 1 366 ? 6.404 -5.732 0.892 1.00 98.75 366 ILE A C 1
ATOM 2772 O O . ILE A 1 366 ? 7.237 -6.015 0.038 1.00 98.75 366 ILE A O 1
ATOM 2776 N N . THR A 1 367 ? 6.117 -6.536 1.913 1.00 97.00 367 THR A N 1
ATOM 2777 C CA . THR A 1 367 ? 6.722 -7.863 2.056 1.00 97.00 367 THR A CA 1
ATOM 2778 C C . THR A 1 367 ? 5.699 -8.949 2.344 1.00 97.00 367 THR A C 1
ATOM 2780 O O . THR A 1 367 ? 4.608 -8.680 2.859 1.00 97.00 367 THR A O 1
ATOM 2783 N N . LYS A 1 368 ? 6.027 -10.188 1.959 1.00 96.00 368 LYS A N 1
ATOM 2784 C CA . LYS A 1 368 ? 5.207 -11.391 2.192 1.00 96.00 368 LYS A CA 1
ATOM 2785 C C . LYS A 1 368 ? 3.737 -11.220 1.774 1.00 96.00 368 LYS A C 1
ATOM 2787 O O . LYS A 1 368 ? 2.835 -11.769 2.399 1.00 96.00 368 LYS A O 1
ATOM 2792 N N . SER A 1 369 ? 3.492 -10.441 0.724 1.00 98.00 369 SER A N 1
ATOM 2793 C CA . SER A 1 369 ? 2.158 -10.005 0.298 1.00 98.00 369 SER A CA 1
ATOM 2794 C C . SER A 1 369 ? 1.830 -10.496 -1.114 1.00 98.00 369 SER A C 1
ATOM 2796 O O . SER A 1 369 ? 2.669 -11.082 -1.801 1.00 98.00 369 SER A O 1
ATOM 2798 N N . THR A 1 370 ? 0.594 -10.268 -1.562 1.00 98.31 370 THR A N 1
ATOM 2799 C CA . THR A 1 370 ? 0.157 -10.575 -2.932 1.00 98.31 370 THR A CA 1
ATOM 2800 C C . THR A 1 370 ? -0.316 -9.315 -3.653 1.00 98.31 370 THR A C 1
ATOM 2802 O O . THR A 1 370 ? -1.231 -8.633 -3.198 1.00 98.31 370 THR A O 1
ATOM 2805 N N . LEU A 1 371 ? 0.281 -9.032 -4.808 1.00 98.56 371 LEU A N 1
ATOM 2806 C CA . LEU A 1 371 ? -0.199 -8.058 -5.782 1.00 98.56 371 LEU A CA 1
ATOM 2807 C C . LEU A 1 371 ? -1.056 -8.801 -6.818 1.00 98.56 371 LEU A C 1
ATOM 2809 O O . LEU A 1 371 ? -0.537 -9.586 -7.615 1.00 98.56 371 LEU A O 1
ATOM 2813 N N . SER A 1 372 ? -2.371 -8.583 -6.759 1.00 97.44 372 SER A N 1
ATOM 2814 C CA . SER A 1 372 ? -3.387 -9.261 -7.571 1.00 97.44 372 SER A CA 1
ATOM 2815 C C . SER A 1 372 ? -3.719 -8.443 -8.823 1.00 97.44 372 SER A C 1
ATOM 2817 O O . SER A 1 372 ? -4.333 -7.377 -8.742 1.00 97.44 372 SER A O 1
ATOM 2819 N N . LEU A 1 373 ? -3.302 -8.923 -9.993 1.00 97.50 373 LEU A N 1
ATOM 2820 C CA . LEU A 1 373 ? -3.482 -8.243 -11.276 1.00 97.50 373 LEU A CA 1
ATOM 2821 C C . LEU A 1 373 ? -4.883 -8.523 -11.817 1.00 97.50 373 LEU A C 1
ATOM 2823 O O . LEU A 1 373 ? -5.154 -9.626 -12.292 1.00 97.50 373 LEU A O 1
ATOM 2827 N N . ARG A 1 374 ? -5.772 -7.530 -11.770 1.00 95.69 374 ARG A N 1
ATOM 2828 C CA . ARG A 1 374 ? -7.138 -7.645 -12.313 1.00 95.69 374 ARG A CA 1
ATOM 2829 C C . ARG A 1 374 ? -7.168 -7.616 -13.833 1.00 95.69 374 ARG A C 1
ATOM 2831 O O . ARG A 1 374 ? -7.991 -8.289 -14.447 1.00 95.69 374 ARG A O 1
ATOM 2838 N N . HIS A 1 375 ? -6.241 -6.867 -14.414 1.00 96.19 375 HIS A N 1
ATOM 2839 C CA . HIS A 1 375 ? -5.912 -6.822 -15.831 1.00 96.19 375 HIS A CA 1
ATOM 2840 C C . HIS A 1 375 ? -4.549 -6.099 -15.970 1.00 96.19 375 HIS A C 1
ATOM 2842 O O . HIS A 1 375 ? -3.910 -5.795 -14.959 1.00 96.19 375 HIS A O 1
ATOM 2848 N N . CYS A 1 376 ? -4.080 -5.821 -17.188 1.00 94.00 376 CYS A N 1
ATOM 2849 C CA . CYS A 1 376 ? -2.909 -4.968 -17.407 1.00 94.00 376 CYS A CA 1
ATOM 2850 C C . CYS A 1 376 ? -3.321 -3.607 -17.972 1.00 94.00 376 CYS A C 1
ATOM 2852 O O . CYS A 1 376 ? -3.817 -3.534 -19.097 1.00 94.00 376 CYS A O 1
ATOM 2854 N N . GLY A 1 377 ? -2.996 -2.528 -17.265 1.00 87.69 377 GLY A N 1
ATOM 2855 C CA . GLY A 1 377 ? -3.010 -1.173 -17.810 1.00 87.69 377 GLY A CA 1
ATOM 2856 C C . GLY A 1 377 ? -1.837 -0.380 -17.244 1.00 87.69 377 GLY A C 1
ATOM 2857 O O . GLY A 1 377 ? -1.533 -0.481 -16.067 1.00 87.69 377 GLY A O 1
ATOM 2858 N N . GLY A 1 378 ? -1.102 0.363 -18.072 1.00 91.00 378 GLY A N 1
ATOM 2859 C CA . GLY A 1 378 ? 0.076 1.094 -17.585 1.00 91.00 378 GLY A CA 1
ATOM 2860 C C . GLY A 1 378 ? 1.140 0.181 -16.959 1.00 91.00 378 GLY A C 1
ATOM 2861 O O . GLY A 1 378 ? 1.746 -0.621 -17.672 1.00 91.00 378 GLY A O 1
ATOM 2862 N N . GLY A 1 379 ? 1.373 0.309 -15.649 1.00 94.19 379 GLY A N 1
ATOM 2863 C CA . GLY A 1 379 ? 2.176 -0.640 -14.873 1.00 94.19 379 GLY A CA 1
ATOM 2864 C C . GLY A 1 379 ? 1.639 -0.875 -13.460 1.00 94.19 379 GLY A C 1
ATOM 2865 O O . GLY A 1 379 ? 0.751 -0.168 -13.000 1.00 94.19 379 GLY A O 1
ATOM 2866 N N . ILE A 1 380 ? 2.204 -1.856 -12.751 1.00 98.56 380 ILE A N 1
ATOM 2867 C CA . ILE A 1 380 ? 1.909 -2.079 -11.324 1.00 98.56 380 ILE A CA 1
ATOM 2868 C C . ILE A 1 380 ? 2.307 -0.847 -10.503 1.00 98.56 380 ILE A C 1
ATOM 2870 O O . ILE A 1 380 ? 1.534 -0.373 -9.674 1.00 98.56 380 ILE A O 1
ATOM 2874 N N . THR A 1 381 ? 3.512 -0.319 -10.751 1.00 98.56 381 THR A N 1
ATOM 2875 C CA . THR A 1 381 ? 4.038 0.877 -10.081 1.00 98.56 381 THR A CA 1
ATOM 2876 C C . THR A 1 381 ? 4.097 2.097 -11.005 1.00 98.56 381 THR A C 1
ATOM 2878 O O . THR A 1 381 ? 4.572 2.005 -12.139 1.00 98.56 381 THR A O 1
ATOM 2881 N N . ALA A 1 382 ? 3.700 3.266 -10.499 1.00 97.62 382 ALA A N 1
ATOM 2882 C CA . ALA A 1 382 ? 3.866 4.561 -11.162 1.00 97.62 382 ALA A CA 1
ATOM 2883 C C . ALA A 1 382 ? 4.328 5.635 -10.162 1.00 97.62 382 ALA A C 1
ATOM 2885 O O . ALA A 1 382 ? 3.537 6.356 -9.554 1.00 97.62 382 ALA A O 1
ATOM 2886 N N . TRP A 1 383 ? 5.640 5.752 -9.962 1.00 96.56 383 TRP A N 1
ATOM 2887 C CA . TRP A 1 383 ? 6.208 6.630 -8.942 1.00 96.56 383 TRP A CA 1
ATOM 2888 C C . TRP A 1 383 ? 6.645 7.979 -9.512 1.00 96.56 383 TRP A C 1
ATOM 2890 O O . TRP A 1 383 ? 7.261 8.081 -10.576 1.00 96.56 383 TRP A O 1
ATOM 2900 N N . LYS A 1 384 ? 6.380 9.035 -8.748 1.00 91.62 384 LYS A N 1
ATOM 2901 C CA . LYS A 1 384 ? 7.008 10.345 -8.877 1.00 91.62 384 LYS A CA 1
ATOM 2902 C C . LYS A 1 384 ? 8.170 10.402 -7.910 1.00 91.62 384 LYS A C 1
ATOM 2904 O O . LYS A 1 384 ? 7.987 10.603 -6.712 1.00 91.62 384 LYS A O 1
ATOM 2909 N N . GLY A 1 385 ? 9.384 10.290 -8.428 1.00 81.50 385 GLY A N 1
ATOM 2910 C CA . GLY A 1 385 ? 10.533 10.604 -7.597 1.00 81.50 385 GLY A CA 1
ATOM 2911 C C . GLY A 1 385 ? 10.571 12.084 -7.241 1.00 81.50 385 GLY A C 1
ATOM 2912 O O . GLY A 1 385 ? 10.085 12.946 -7.981 1.00 81.50 385 GLY A O 1
ATOM 2913 N N . LEU A 1 386 ? 11.191 12.366 -6.102 1.00 77.31 386 LEU A N 1
ATOM 2914 C CA . LEU A 1 386 ? 11.519 13.710 -5.654 1.00 77.31 386 LEU A CA 1
ATOM 2915 C C . LEU A 1 386 ? 13.030 13.905 -5.737 1.00 77.31 386 LEU A C 1
ATOM 2917 O O . LEU A 1 386 ? 13.809 13.004 -5.436 1.00 77.31 386 LEU A O 1
ATOM 2921 N N . ASN A 1 387 ? 13.473 15.090 -6.144 1.00 69.62 387 ASN A N 1
ATOM 2922 C CA . ASN A 1 387 ? 14.869 15.461 -5.962 1.00 69.62 387 ASN A CA 1
ATOM 2923 C C . ASN A 1 387 ? 15.049 15.993 -4.539 1.00 69.62 387 ASN A C 1
ATOM 2925 O O . ASN A 1 387 ? 14.725 17.148 -4.264 1.00 69.62 387 ASN A O 1
ATOM 2929 N N . THR A 1 388 ? 15.528 15.145 -3.633 1.00 67.62 388 THR A N 1
ATOM 2930 C CA . THR A 1 388 ? 15.954 15.573 -2.302 1.00 67.62 388 THR A CA 1
ATOM 2931 C C . THR A 1 388 ? 17.429 15.942 -2.388 1.00 67.62 388 THR A C 1
ATOM 2933 O O . THR A 1 388 ? 18.297 15.083 -2.474 1.00 67.62 388 THR A O 1
ATOM 2936 N N . THR A 1 389 ? 17.740 17.235 -2.392 1.00 66.38 389 THR A N 1
ATOM 2937 C CA . THR A 1 389 ? 19.138 17.701 -2.371 1.00 66.38 389 THR A CA 1
ATOM 2938 C C . THR A 1 389 ? 19.768 17.607 -0.979 1.00 66.38 389 THR A C 1
ATOM 2940 O O . THR A 1 389 ? 20.981 17.733 -0.855 1.00 66.38 389 THR A O 1
ATOM 2943 N N . ALA A 1 390 ? 18.956 17.386 0.061 1.00 73.06 390 ALA A N 1
ATOM 2944 C CA . ALA A 1 390 ? 19.386 17.352 1.458 1.00 73.06 390 ALA A CA 1
ATOM 2945 C C . ALA A 1 390 ? 19.852 15.965 1.946 1.00 73.06 390 ALA A C 1
ATOM 2947 O O . ALA A 1 390 ? 20.628 15.896 2.891 1.00 73.06 390 ALA A O 1
ATOM 2948 N N . PHE A 1 391 ? 19.395 14.873 1.324 1.00 78.62 391 PHE A N 1
ATOM 2949 C CA . PHE A 1 391 ? 19.723 13.495 1.714 1.00 78.62 391 PHE A CA 1
ATOM 2950 C C . PHE A 1 391 ? 19.547 12.533 0.535 1.00 78.62 391 PHE A C 1
ATOM 2952 O O . PHE A 1 391 ? 18.866 12.851 -0.446 1.00 78.62 391 PHE A O 1
ATOM 2959 N N . ALA A 1 392 ? 20.152 11.345 0.636 1.00 81.50 392 ALA A N 1
ATOM 2960 C CA . ALA A 1 392 ? 20.017 10.295 -0.368 1.00 81.50 392 ALA A CA 1
ATOM 2961 C C . ALA A 1 392 ? 18.545 9.877 -0.506 1.00 81.50 392 ALA A C 1
ATOM 2963 O O . ALA A 1 392 ? 17.937 9.384 0.442 1.00 81.50 392 ALA A O 1
ATOM 2964 N N . ASN A 1 393 ? 17.965 10.078 -1.690 1.00 84.56 393 ASN A N 1
ATOM 2965 C CA . ASN A 1 393 ? 16.551 9.800 -1.897 1.00 84.56 393 ASN A CA 1
ATOM 2966 C C . ASN A 1 393 ? 16.262 8.287 -1.859 1.0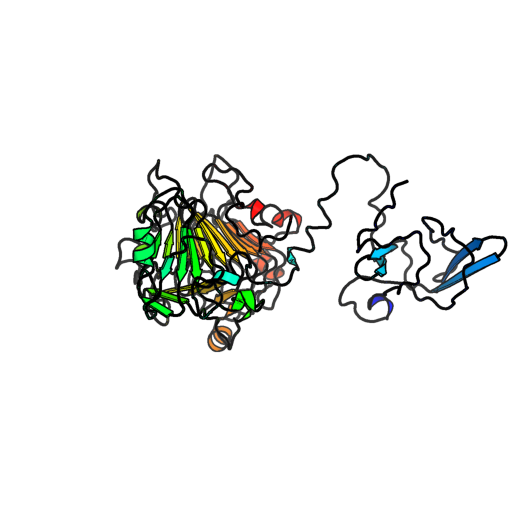0 84.56 393 ASN A C 1
ATOM 2968 O O . ASN A 1 393 ? 16.661 7.553 -2.769 1.00 84.56 393 ASN A O 1
ATOM 2972 N N . LYS A 1 394 ? 15.509 7.856 -0.843 1.00 91.50 394 LYS A N 1
ATOM 2973 C CA . LYS A 1 394 ? 14.977 6.493 -0.695 1.00 91.50 394 LYS A CA 1
ATOM 2974 C C . LYS A 1 394 ? 13.476 6.390 -0.956 1.00 91.50 394 LYS A C 1
ATOM 2976 O O . LYS A 1 394 ? 12.925 5.298 -0.865 1.00 91.50 394 LYS A O 1
ATOM 2981 N N . TYR A 1 395 ? 12.818 7.480 -1.333 1.00 94.06 395 TYR A N 1
ATOM 2982 C CA . TYR A 1 395 ? 11.412 7.445 -1.704 1.00 94.06 395 TYR A CA 1
ATOM 2983 C C . TYR A 1 395 ? 11.208 6.617 -2.972 1.00 94.06 395 TYR A C 1
ATOM 2985 O O . TYR A 1 395 ? 11.872 6.850 -3.986 1.00 94.06 395 TYR A O 1
ATOM 2993 N N . GLY A 1 396 ? 10.312 5.641 -2.894 1.00 96.94 396 GLY A N 1
ATOM 2994 C CA . GLY A 1 396 ? 10.086 4.618 -3.905 1.00 96.94 396 GLY A 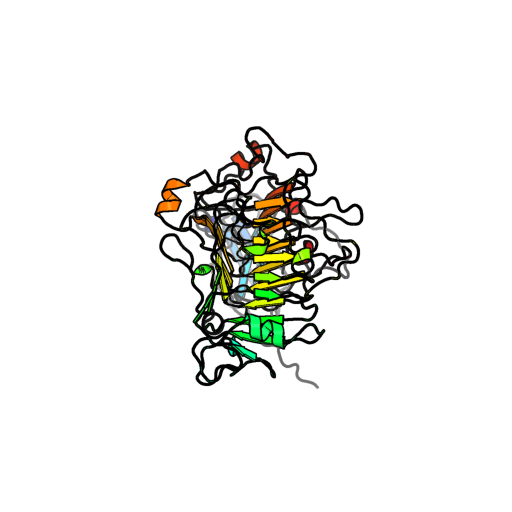CA 1
ATOM 2995 C C . GLY A 1 396 ? 9.134 3.530 -3.416 1.00 96.94 396 GLY A C 1
ATOM 2996 O O . GLY A 1 396 ? 8.730 3.524 -2.252 1.00 96.94 396 GLY A O 1
ATOM 2997 N N . ALA A 1 397 ? 8.812 2.596 -4.309 1.00 98.62 397 ALA A N 1
ATOM 2998 C CA . ALA A 1 397 ? 8.066 1.381 -3.986 1.00 98.62 397 ALA A CA 1
ATOM 2999 C C . ALA A 1 397 ? 8.981 0.148 -3.994 1.00 98.62 397 ALA A C 1
ATOM 3001 O O . ALA A 1 397 ? 9.588 -0.169 -5.014 1.00 98.62 397 ALA A O 1
ATOM 3002 N N . TYR A 1 398 ? 9.057 -0.567 -2.879 1.00 98.69 398 TYR A N 1
ATOM 3003 C CA . TYR A 1 398 ? 9.898 -1.746 -2.699 1.00 98.69 398 TYR A CA 1
ATOM 3004 C C . TYR A 1 398 ? 8.996 -2.951 -2.443 1.00 98.69 398 TYR A C 1
ATOM 3006 O O . TYR A 1 398 ? 8.262 -2.979 -1.459 1.00 98.69 398 TYR A O 1
ATOM 3014 N N . VAL A 1 399 ? 9.007 -3.914 -3.359 1.00 98.75 399 VAL A N 1
ATOM 3015 C CA . VAL A 1 399 ? 8.213 -5.141 -3.286 1.00 98.75 399 VAL A CA 1
ATOM 3016 C C . VAL A 1 399 ? 9.174 -6.293 -3.050 1.00 98.75 399 VAL A C 1
ATOM 3018 O O . VAL A 1 399 ? 9.903 -6.687 -3.955 1.00 98.75 399 VAL A O 1
ATOM 3021 N N . ASP A 1 400 ? 9.188 -6.800 -1.827 1.00 96.56 400 ASP A N 1
ATOM 3022 C CA . ASP A 1 400 ? 10.078 -7.852 -1.353 1.00 96.56 400 ASP A CA 1
ATOM 3023 C C . ASP A 1 400 ? 9.307 -9.151 -1.087 1.00 96.56 400 ASP A C 1
ATOM 3025 O O . ASP A 1 400 ? 8.190 -9.116 -0.574 1.00 96.56 400 ASP A O 1
ATOM 3029 N N . SER A 1 401 ? 9.901 -10.309 -1.393 1.00 95.69 401 SER A N 1
ATOM 3030 C CA . SER A 1 401 ? 9.443 -11.624 -0.914 1.00 95.69 401 SER A CA 1
ATOM 3031 C C . SER A 1 401 ? 7.934 -11.856 -1.088 1.00 95.69 401 SER A C 1
ATOM 3033 O O . SER A 1 401 ? 7.269 -12.454 -0.238 1.00 95.69 401 SER A O 1
ATOM 3035 N N . SER A 1 402 ? 7.378 -11.324 -2.176 1.00 97.44 402 SER A N 1
ATOM 3036 C CA . SER A 1 402 ? 5.942 -11.211 -2.427 1.00 97.44 402 SER A CA 1
ATOM 3037 C C . SER A 1 402 ? 5.563 -11.943 -3.711 1.00 97.44 402 SER A C 1
ATOM 3039 O O . SER A 1 402 ? 6.404 -12.521 -4.402 1.00 97.44 402 SER A O 1
ATOM 3041 N N . ARG A 1 403 ? 4.270 -11.970 -4.026 1.00 97.38 403 ARG A N 1
ATOM 3042 C CA . ARG A 1 403 ? 3.734 -12.634 -5.218 1.00 97.38 403 ARG A CA 1
ATOM 3043 C C . ARG A 1 403 ? 3.037 -11.616 -6.108 1.00 97.38 403 ARG A C 1
ATOM 3045 O O . ARG A 1 403 ? 2.186 -10.877 -5.630 1.00 97.38 403 ARG A O 1
ATOM 3052 N N . VAL A 1 404 ? 3.361 -11.614 -7.393 1.00 98.12 404 VAL A N 1
ATOM 3053 C CA . VAL A 1 404 ? 2.625 -10.908 -8.445 1.00 98.12 404 VAL A CA 1
ATOM 3054 C C . VAL A 1 404 ? 1.880 -11.957 -9.253 1.00 98.12 404 VAL A C 1
ATOM 3056 O O . VAL A 1 404 ? 2.507 -12.811 -9.883 1.00 98.12 404 VAL A O 1
ATOM 3059 N N . THR A 1 405 ? 0.551 -11.933 -9.186 1.00 96.06 405 THR A N 1
ATOM 3060 C CA . THR A 1 405 ? -0.293 -12.963 -9.802 1.00 96.06 405 THR A CA 1
ATOM 3061 C C . THR A 1 405 ? -1.537 -12.367 -10.434 1.00 96.06 405 THR A C 1
ATOM 3063 O O . THR A 1 405 ? -2.124 -11.457 -9.857 1.00 96.06 405 THR A O 1
ATOM 3066 N N . ALA A 1 406 ? -1.999 -12.915 -11.555 1.00 95.88 406 ALA A N 1
ATOM 3067 C CA . ALA A 1 406 ? -3.335 -12.636 -12.065 1.00 95.88 406 ALA A CA 1
ATOM 3068 C C . ALA A 1 406 ? -4.410 -12.977 -11.027 1.00 95.88 406 ALA A C 1
ATOM 3070 O O . ALA A 1 406 ? -4.321 -13.981 -10.315 1.00 95.88 406 ALA A O 1
ATOM 3071 N N . ASP A 1 407 ? -5.435 -12.133 -10.970 1.00 93.19 407 ASP A N 1
ATOM 3072 C CA . ASP A 1 407 ? -6.485 -12.181 -9.952 1.00 93.19 407 ASP A CA 1
ATOM 3073 C C . ASP A 1 407 ? -7.326 -13.457 -10.025 1.00 93.19 407 ASP A C 1
ATOM 3075 O O . ASP A 1 407 ? -7.773 -13.993 -9.014 1.00 93.19 407 ASP A O 1
ATOM 3079 N N . ASN A 1 408 ? -7.505 -13.989 -11.232 1.00 92.69 408 ASN A N 1
ATOM 3080 C CA . ASN A 1 408 ? -8.230 -15.225 -11.466 1.00 92.69 408 ASN A CA 1
ATOM 3081 C C . ASN A 1 408 ? -7.756 -15.911 -12.756 1.00 92.69 408 ASN A C 1
ATOM 3083 O O . ASN A 1 408 ? -6.986 -15.353 -13.540 1.00 92.69 408 ASN A O 1
ATOM 3087 N N . SER A 1 409 ? -8.233 -17.134 -12.986 1.00 92.00 409 SER A N 1
ATOM 3088 C CA . SER A 1 409 ? -7.868 -17.944 -14.155 1.00 92.00 409 SER A CA 1
ATOM 3089 C C . SER A 1 409 ? -8.275 -17.340 -15.506 1.00 92.00 409 SER A C 1
ATOM 3091 O O . SER A 1 409 ? -7.560 -17.549 -16.486 1.00 92.00 409 SER A O 1
ATOM 3093 N N . SER A 1 410 ? -9.375 -16.579 -15.570 1.00 92.62 410 SER A N 1
ATOM 3094 C CA . SER A 1 410 ? -9.801 -15.892 -16.798 1.00 92.62 410 SER A CA 1
ATOM 3095 C C . SER A 1 410 ? -8.822 -14.779 -17.146 1.00 92.62 410 SER A C 1
ATOM 3097 O O . SER A 1 410 ? -8.258 -14.777 -18.238 1.00 92.62 410 SER A O 1
ATOM 3099 N N . THR A 1 411 ? -8.538 -13.897 -16.183 1.00 93.81 411 THR A N 1
ATOM 3100 C CA . THR A 1 411 ? -7.534 -12.843 -16.342 1.00 93.81 411 THR A CA 1
ATOM 3101 C C . THR A 1 411 ? -6.182 -13.451 -16.703 1.00 93.81 411 THR A C 1
ATOM 3103 O O . THR A 1 411 ? -5.570 -13.019 -17.676 1.00 93.81 411 THR A O 1
ATOM 3106 N N . ALA A 1 412 ? -5.740 -14.499 -15.995 1.00 93.69 412 ALA A N 1
ATOM 3107 C CA . ALA A 1 412 ? -4.448 -15.150 -16.222 1.00 93.69 412 ALA A CA 1
ATOM 3108 C C . ALA A 1 412 ? -4.245 -15.588 -17.681 1.00 93.69 412 ALA A C 1
ATOM 3110 O O . ALA A 1 412 ? -3.144 -15.460 -18.211 1.00 93.69 412 ALA A O 1
ATOM 3111 N N . ALA A 1 413 ? -5.299 -16.074 -18.346 1.00 93.38 413 ALA A N 1
ATOM 3112 C CA . ALA A 1 413 ? -5.243 -16.463 -19.754 1.00 93.38 413 ALA A CA 1
ATOM 3113 C C . ALA A 1 413 ? -5.112 -15.257 -20.704 1.00 93.38 413 ALA A C 1
ATOM 3115 O O . ALA A 1 413 ? -4.495 -15.365 -21.765 1.00 93.38 413 ALA A O 1
ATOM 3116 N N . GLU A 1 414 ? -5.671 -14.107 -20.331 1.00 95.94 414 GLU A N 1
ATOM 3117 C CA . GLU A 1 414 ? -5.692 -12.893 -21.149 1.00 95.94 414 GLU A CA 1
ATOM 3118 C C . GLU A 1 414 ? -4.411 -12.062 -21.027 1.00 95.94 414 GLU A C 1
ATOM 3120 O O . GLU A 1 414 ? -4.013 -11.403 -21.991 1.00 95.94 414 GLU A O 1
ATOM 3125 N N . VAL A 1 415 ? -3.746 -12.092 -19.868 1.00 96.38 415 VAL A N 1
ATOM 3126 C CA . VAL A 1 415 ? -2.648 -11.164 -19.552 1.00 96.38 415 VAL A CA 1
ATOM 3127 C C . VAL A 1 415 ? -1.235 -11.732 -19.701 1.00 96.38 415 VAL A C 1
ATOM 3129 O O . VAL A 1 415 ? -0.269 -11.031 -19.402 1.00 96.38 415 VAL A O 1
ATOM 3132 N N . VAL A 1 416 ? -1.080 -12.963 -20.198 1.00 97.31 416 VAL A N 1
ATOM 3133 C CA . VAL A 1 416 ? 0.229 -13.633 -20.324 1.00 97.31 416 VAL A CA 1
ATOM 3134 C C . VAL A 1 416 ? 1.262 -12.751 -21.042 1.00 97.31 416 VAL A C 1
ATOM 3136 O O . VAL A 1 416 ? 1.097 -12.404 -22.214 1.00 97.31 416 VAL A O 1
ATOM 3139 N N . GLY A 1 417 ? 2.347 -12.413 -20.344 1.00 97.38 417 GLY A N 1
ATOM 3140 C CA . GLY A 1 417 ? 3.467 -11.622 -20.847 1.00 97.38 417 GLY A CA 1
ATOM 3141 C C . GLY A 1 417 ? 3.153 -10.147 -21.114 1.00 97.38 417 GLY A C 1
ATOM 3142 O O . GLY A 1 417 ? 3.893 -9.510 -21.871 1.00 97.38 417 GLY A O 1
ATOM 3143 N N . ARG A 1 418 ? 2.064 -9.596 -20.555 1.00 97.75 418 ARG A N 1
ATOM 3144 C CA . ARG A 1 418 ? 1.572 -8.243 -20.879 1.00 97.75 418 ARG A CA 1
ATOM 3145 C C . ARG A 1 418 ? 1.792 -7.210 -19.775 1.00 97.75 418 ARG A C 1
ATOM 3147 O O . ARG A 1 418 ? 2.041 -6.051 -20.100 1.00 97.75 418 ARG A O 1
ATOM 3154 N N . CYS A 1 419 ? 1.703 -7.594 -18.505 1.00 98.44 419 CYS A N 1
ATOM 3155 C CA . CYS A 1 419 ? 1.682 -6.653 -17.383 1.00 98.44 419 CYS A CA 1
ATOM 3156 C C . CYS A 1 419 ? 3.090 -6.141 -17.056 1.00 98.44 419 CYS A C 1
ATOM 3158 O O . CYS A 1 419 ? 4.010 -6.928 -16.847 1.00 98.44 419 CYS A O 1
ATOM 3160 N N . ALA A 1 420 ? 3.270 -4.822 -16.990 1.00 98.44 420 ALA A N 1
ATOM 3161 C CA . ALA A 1 420 ? 4.549 -4.220 -16.622 1.00 98.44 420 ALA A CA 1
ATOM 3162 C C . ALA A 1 420 ? 4.691 -4.078 -15.098 1.00 98.44 420 ALA A C 1
ATOM 3164 O O . ALA A 1 420 ? 3.736 -3.705 -14.416 1.00 98.44 420 ALA A O 1
ATOM 3165 N N . LEU A 1 421 ? 5.904 -4.279 -14.572 1.00 98.75 421 LEU A N 1
ATOM 3166 C CA . LEU A 1 421 ? 6.234 -4.022 -13.159 1.00 98.75 421 LEU A CA 1
ATOM 3167 C C . LEU A 1 421 ? 6.078 -2.539 -12.785 1.00 98.75 421 LEU A C 1
ATOM 3169 O O . LEU A 1 421 ? 5.827 -2.184 -11.632 1.00 98.75 421 LEU A O 1
ATOM 3173 N N . GLY A 1 422 ? 6.185 -1.654 -13.770 1.00 98.31 422 GLY A N 1
ATOM 3174 C CA . GLY A 1 422 ? 5.929 -0.239 -13.590 1.00 98.31 422 GLY A CA 1
ATOM 3175 C C . GLY A 1 422 ? 6.273 0.599 -14.804 1.00 98.31 422 GLY A C 1
ATOM 3176 O O . GLY A 1 422 ? 6.818 0.101 -15.794 1.00 98.31 422 GLY A O 1
ATOM 3177 N N . ARG A 1 423 ? 5.973 1.889 -14.680 1.00 97.69 423 ARG A N 1
ATOM 3178 C CA . ARG A 1 423 ? 6.331 2.928 -15.641 1.00 97.69 423 ARG A CA 1
ATOM 3179 C C . ARG A 1 423 ? 6.598 4.263 -14.937 1.00 97.69 423 ARG A C 1
ATOM 3181 O O . ARG A 1 423 ? 5.934 4.570 -13.947 1.00 97.69 423 ARG A O 1
ATOM 3188 N N . PRO A 1 424 ? 7.524 5.089 -15.443 1.00 96.94 424 PRO A N 1
ATOM 3189 C CA . PRO A 1 424 ? 7.975 6.282 -14.739 1.00 96.94 424 PRO A CA 1
ATOM 3190 C C . PRO A 1 424 ? 6.970 7.434 -14.821 1.00 96.94 424 PRO A C 1
ATOM 3192 O O . PRO A 1 424 ? 6.879 8.115 -15.846 1.00 96.94 424 PRO A O 1
ATOM 3195 N N . TRP A 1 425 ? 6.247 7.723 -13.730 1.00 95.06 425 TRP A N 1
ATOM 3196 C CA . TRP A 1 425 ? 5.351 8.890 -13.707 1.00 95.06 425 TRP A CA 1
ATOM 3197 C C . TRP A 1 425 ? 6.140 10.197 -13.867 1.00 95.06 425 TRP A C 1
ATOM 3199 O O . TRP A 1 425 ? 5.678 11.131 -14.525 1.00 95.06 425 TRP A O 1
ATOM 3209 N N . ASN A 1 426 ? 7.382 10.233 -13.380 1.00 94.62 426 ASN A N 1
ATOM 3210 C CA . ASN A 1 426 ? 8.404 11.185 -13.806 1.00 94.62 426 ASN A CA 1
ATOM 3211 C C . ASN A 1 426 ? 9.779 10.500 -13.935 1.00 94.62 426 ASN A C 1
ATOM 3213 O O . ASN A 1 426 ? 9.954 9.354 -13.532 1.00 94.62 426 ASN A O 1
ATOM 3217 N N . ALA A 1 427 ? 10.778 11.227 -14.445 1.00 93.69 427 ALA A N 1
ATOM 3218 C CA . ALA A 1 427 ? 12.123 10.689 -14.677 1.00 93.69 427 ALA A CA 1
ATOM 3219 C C . ALA A 1 427 ? 12.917 10.319 -13.411 1.00 93.69 427 ALA A C 1
ATOM 3221 O O . ALA A 1 427 ? 14.028 9.809 -13.502 1.00 93.69 427 ALA A O 1
ATOM 3222 N N . GLN A 1 428 ? 12.359 10.560 -12.227 1.00 93.25 428 GLN A N 1
ATOM 3223 C CA . GLN A 1 428 ? 12.957 10.187 -10.950 1.00 93.25 428 GLN A CA 1
ATOM 3224 C C . GLN A 1 428 ? 12.270 8.972 -10.315 1.00 93.25 428 GLN A C 1
ATOM 3226 O O . GLN A 1 428 ? 12.536 8.677 -9.152 1.00 93.25 428 GLN A O 1
ATOM 3231 N N . HIS A 1 429 ? 11.369 8.296 -11.040 1.00 96.38 429 HIS A N 1
ATOM 3232 C CA . HIS A 1 429 ? 10.691 7.085 -10.579 1.00 96.38 429 HIS A CA 1
ATOM 3233 C C . HIS A 1 429 ? 11.663 6.132 -9.886 1.00 96.38 429 HIS A C 1
ATOM 3235 O O . HIS A 1 429 ? 12.735 5.841 -10.421 1.00 96.38 429 HIS A O 1
ATOM 3241 N N . ARG A 1 430 ? 11.249 5.614 -8.728 1.00 96.88 430 ARG A N 1
ATOM 3242 C CA . ARG A 1 430 ? 11.970 4.579 -7.999 1.00 96.88 430 ARG A CA 1
ATOM 3243 C C . ARG A 1 430 ? 11.035 3.436 -7.642 1.00 96.88 430 ARG A C 1
ATOM 3245 O O . ARG A 1 430 ? 10.050 3.637 -6.935 1.00 96.88 430 ARG A O 1
ATOM 3252 N N . SER A 1 431 ? 11.381 2.235 -8.077 1.00 98.19 431 SER A N 1
ATOM 3253 C CA . SER A 1 431 ? 10.747 1.014 -7.595 1.00 98.19 431 SER A CA 1
ATOM 3254 C C . SER A 1 431 ? 11.673 -0.183 -7.736 1.00 98.19 431 SER A C 1
ATOM 3256 O O . SER A 1 431 ? 12.432 -0.245 -8.706 1.00 98.19 431 SER A O 1
ATOM 3258 N N . VAL A 1 432 ? 11.561 -1.141 -6.822 1.00 98.69 432 VAL A N 1
ATOM 3259 C CA . VAL A 1 432 ? 12.343 -2.377 -6.836 1.00 98.69 432 VAL A CA 1
ATOM 3260 C C . VAL A 1 432 ? 11.428 -3.567 -6.576 1.00 98.69 432 VAL A C 1
ATOM 3262 O O . VAL A 1 432 ? 10.682 -3.550 -5.602 1.00 98.69 432 VAL A O 1
ATOM 3265 N N . PHE A 1 433 ? 11.504 -4.597 -7.418 1.00 98.81 433 PHE A N 1
ATOM 3266 C CA . PHE A 1 433 ? 10.931 -5.918 -7.133 1.00 98.81 433 PHE A CA 1
ATOM 3267 C C . PHE A 1 433 ? 12.070 -6.871 -6.789 1.00 98.81 433 PHE A C 1
ATOM 3269 O O . PHE A 1 433 ? 12.945 -7.096 -7.628 1.00 98.81 433 PHE A O 1
ATOM 3276 N N . MET A 1 434 ? 12.071 -7.404 -5.572 1.00 97.06 434 MET A N 1
ATOM 3277 C CA . MET A 1 434 ? 13.156 -8.216 -5.036 1.00 97.06 434 MET A CA 1
ATOM 3278 C C . MET A 1 434 ? 12.641 -9.522 -4.425 1.00 97.06 434 MET A C 1
ATOM 3280 O O . MET A 1 434 ? 11.602 -9.529 -3.761 1.00 97.06 434 MET A O 1
ATOM 3284 N N . GLY A 1 435 ? 13.323 -10.641 -4.684 1.00 95.31 435 GLY A N 1
ATOM 3285 C CA . GLY A 1 435 ? 13.010 -11.942 -4.078 1.00 95.31 435 GLY A CA 1
ATOM 3286 C C . GLY A 1 435 ? 11.568 -12.419 -4.299 1.00 95.31 435 GLY A C 1
ATOM 3287 O O . GLY A 1 435 ? 11.029 -13.166 -3.482 1.00 95.31 435 GLY A O 1
ATOM 3288 N N . SER A 1 436 ? 10.891 -11.937 -5.346 1.00 97.00 436 SER A N 1
ATOM 3289 C CA . SER A 1 436 ? 9.441 -12.075 -5.506 1.00 97.00 436 SER A CA 1
ATOM 3290 C C . SER A 1 436 ? 9.064 -13.046 -6.626 1.00 97.00 436 SER A C 1
ATOM 3292 O O . SER A 1 436 ? 9.735 -13.147 -7.655 1.00 97.00 436 SER A O 1
ATOM 3294 N N . TYR A 1 437 ? 7.945 -13.748 -6.439 1.00 97.19 437 TYR A N 1
ATOM 3295 C CA . TYR A 1 437 ? 7.358 -14.608 -7.463 1.00 97.19 437 TYR A CA 1
ATOM 3296 C C . TYR A 1 437 ? 6.577 -13.772 -8.476 1.00 97.19 437 TYR A C 1
ATOM 3298 O O . TYR A 1 437 ? 5.621 -13.088 -8.110 1.00 97.19 437 TYR A O 1
ATOM 3306 N N . LEU A 1 438 ? 6.933 -13.888 -9.750 1.00 98.00 438 LEU A N 1
ATOM 3307 C CA . LEU A 1 438 ? 6.266 -13.264 -10.885 1.00 98.00 438 LEU A CA 1
ATOM 3308 C C . LEU A 1 438 ? 5.585 -14.354 -11.719 1.00 98.00 438 LEU A C 1
ATOM 3310 O O . LEU A 1 438 ? 6.253 -15.199 -12.329 1.00 98.00 438 LEU A O 1
ATOM 3314 N N . ASP A 1 439 ? 4.253 -14.360 -11.742 1.00 95.75 439 ASP A N 1
ATOM 3315 C CA . ASP A 1 439 ? 3.504 -15.283 -12.592 1.00 95.75 439 ASP A CA 1
ATOM 3316 C C . ASP A 1 439 ? 3.627 -14.932 -14.085 1.00 95.75 439 ASP A C 1
ATOM 3318 O O . ASP A 1 439 ? 4.245 -13.944 -14.474 1.00 95.75 439 ASP A O 1
ATOM 3322 N N . ALA A 1 440 ? 3.017 -15.747 -14.948 1.00 97.00 440 ALA A N 1
ATOM 3323 C CA . ALA A 1 440 ? 3.170 -15.623 -16.394 1.00 97.00 440 ALA A CA 1
ATOM 3324 C C . ALA A 1 440 ? 2.562 -14.331 -16.968 1.00 97.00 440 ALA A C 1
ATOM 3326 O O . ALA A 1 440 ? 2.750 -14.059 -18.151 1.00 97.00 440 ALA A O 1
ATOM 3327 N N . SER A 1 441 ? 1.842 -13.540 -16.169 1.00 97.88 441 SER A N 1
ATOM 3328 C CA . SER A 1 441 ? 1.252 -12.264 -16.575 1.00 97.88 441 SER A CA 1
ATOM 3329 C C . SER A 1 441 ? 2.311 -11.193 -16.808 1.00 97.88 441 SER A C 1
ATOM 3331 O O . SER A 1 441 ? 2.117 -10.300 -17.635 1.00 97.88 441 SER A O 1
ATOM 3333 N N . VAL A 1 442 ? 3.433 -11.260 -16.085 1.00 98.31 442 VAL A N 1
ATOM 3334 C CA . VAL A 1 442 ? 4.464 -10.222 -16.138 1.00 98.31 442 VAL A CA 1
ATOM 3335 C C . VAL A 1 442 ? 5.179 -10.240 -17.488 1.00 98.31 442 VAL A C 1
ATOM 3337 O O . VAL A 1 442 ? 5.576 -11.281 -18.011 1.00 98.31 442 VAL A O 1
ATOM 3340 N N . ARG A 1 443 ? 5.337 -9.055 -18.079 1.00 97.56 443 ARG A N 1
ATOM 3341 C CA . ARG A 1 443 ? 6.072 -8.849 -19.323 1.00 97.56 443 ARG A CA 1
ATOM 3342 C C . ARG A 1 443 ? 7.546 -9.223 -19.119 1.00 97.56 443 ARG A C 1
ATOM 3344 O O . ARG A 1 443 ? 8.156 -8.689 -18.198 1.00 97.56 443 ARG A O 1
ATOM 3351 N N . PRO A 1 444 ? 8.181 -9.979 -20.039 1.00 97.50 444 PRO A N 1
ATOM 3352 C CA . PRO A 1 444 ? 9.569 -10.426 -19.871 1.00 97.50 444 PRO A CA 1
ATOM 3353 C C . PRO A 1 444 ? 10.602 -9.312 -19.647 1.00 97.50 444 PRO A C 1
ATOM 3355 O O . PRO A 1 444 ? 11.637 -9.549 -19.046 1.00 97.50 444 PRO A O 1
ATOM 3358 N N . GLY A 1 445 ? 10.348 -8.103 -20.157 1.00 97.69 445 GLY A N 1
ATOM 3359 C CA . GLY A 1 445 ? 11.229 -6.948 -19.959 1.00 97.69 445 GLY A CA 1
ATOM 3360 C C . GLY A 1 445 ? 11.103 -6.273 -18.590 1.00 97.69 445 GLY A C 1
ATOM 3361 O O . GLY A 1 445 ? 11.928 -5.417 -18.292 1.00 97.69 445 GLY A O 1
ATOM 3362 N N . GLY A 1 446 ? 10.090 -6.615 -17.786 1.00 98.25 446 GLY A N 1
ATOM 3363 C CA . GLY A 1 446 ? 9.795 -5.998 -16.494 1.00 98.25 446 GLY A CA 1
ATOM 3364 C C . GLY A 1 446 ? 9.099 -4.645 -16.645 1.00 98.25 446 GLY A C 1
ATOM 3365 O O . GLY A 1 446 ? 7.870 -4.568 -16.698 1.00 98.25 446 GLY A O 1
ATOM 3366 N N . TYR A 1 447 ? 9.886 -3.573 -16.709 1.00 98.50 447 TYR A N 1
ATOM 3367 C CA . TYR A 1 447 ? 9.408 -2.193 -16.787 1.00 98.50 447 TYR A CA 1
ATOM 3368 C C . TYR A 1 447 ? 9.166 -1.716 -18.222 1.00 98.50 447 TYR A C 1
ATOM 3370 O O . TYR A 1 447 ? 9.605 -2.333 -19.196 1.00 98.50 447 TYR A O 1
ATOM 3378 N N . VAL A 1 448 ? 8.448 -0.598 -18.353 1.00 97.69 448 VAL A N 1
ATOM 3379 C CA . VAL A 1 448 ? 8.167 0.059 -19.635 1.00 97.69 448 VAL A CA 1
ATOM 3380 C C . VAL A 1 448 ? 8.349 1.575 -19.541 1.00 97.69 448 VAL A C 1
ATOM 3382 O O . VAL A 1 448 ? 8.338 2.162 -18.461 1.00 97.69 448 VAL A O 1
ATOM 3385 N N . ASP A 1 449 ? 8.500 2.208 -20.702 1.00 97.19 449 ASP A N 1
ATOM 3386 C CA . ASP A 1 449 ? 8.425 3.662 -20.855 1.00 97.19 449 ASP A CA 1
ATOM 3387 C C . ASP A 1 449 ? 7.046 4.194 -20.418 1.00 97.19 449 ASP A C 1
ATOM 3389 O O . ASP A 1 449 ? 6.055 3.461 -20.434 1.00 97.19 449 ASP A O 1
ATOM 3393 N N . TRP A 1 450 ? 6.950 5.480 -20.058 1.00 96.12 450 TRP A N 1
ATOM 3394 C CA . TRP A 1 450 ? 5.676 6.071 -19.613 1.00 96.12 450 TRP A CA 1
ATOM 3395 C C . TRP A 1 450 ? 4.543 5.897 -20.642 1.00 96.12 450 TRP A C 1
ATOM 3397 O O . TRP A 1 450 ? 3.413 5.538 -20.290 1.00 96.12 450 TRP A O 1
ATOM 3407 N N . SER A 1 451 ? 4.848 6.125 -21.922 1.00 94.38 451 SER A N 1
ATOM 3408 C CA . SER A 1 451 ? 3.958 5.865 -23.055 1.00 94.38 451 SER A CA 1
ATOM 3409 C C . SER A 1 451 ? 4.746 5.670 -24.356 1.00 94.38 451 SER A C 1
ATOM 3411 O O . SER A 1 451 ? 5.944 5.941 -24.417 1.00 94.38 451 SER A O 1
ATOM 3413 N N . ALA A 1 452 ? 4.060 5.278 -25.433 1.00 90.81 452 ALA A N 1
ATOM 3414 C CA . ALA A 1 452 ? 4.669 5.115 -26.757 1.00 90.81 452 ALA A CA 1
ATOM 3415 C C . ALA A 1 452 ? 5.308 6.402 -27.320 1.00 90.81 452 ALA A C 1
ATOM 3417 O O . ALA A 1 452 ? 6.209 6.325 -28.151 1.00 90.81 452 ALA A O 1
ATOM 3418 N N . THR A 1 453 ? 4.844 7.579 -26.888 1.00 93.31 453 THR A N 1
ATOM 3419 C CA . THR A 1 453 ? 5.321 8.889 -27.366 1.00 93.31 453 THR A CA 1
ATOM 3420 C C . THR A 1 453 ? 6.139 9.651 -26.329 1.00 93.31 453 THR A C 1
ATOM 3422 O O . THR A 1 453 ? 6.689 10.704 -26.634 1.00 93.31 453 THR A O 1
ATOM 3425 N N . GLU A 1 454 ? 6.213 9.156 -25.096 1.00 93.62 454 GLU A N 1
ATOM 3426 C CA . GLU A 1 454 ? 6.875 9.845 -23.996 1.00 93.62 454 GLU A CA 1
ATOM 3427 C C . GLU A 1 454 ? 7.574 8.826 -23.100 1.00 93.62 454 GLU A C 1
ATOM 3429 O O . GLU A 1 454 ? 6.927 8.062 -22.391 1.00 93.62 454 GLU A O 1
ATOM 3434 N N . ARG A 1 455 ? 8.908 8.827 -23.135 1.00 93.31 455 ARG A N 1
ATOM 3435 C CA . ARG A 1 455 ? 9.740 7.836 -22.445 1.00 93.31 455 ARG A CA 1
ATOM 3436 C C . ARG A 1 455 ? 9.789 8.039 -20.928 1.00 93.31 455 ARG A C 1
ATOM 3438 O O . ARG A 1 455 ? 9.557 7.099 -20.179 1.00 93.31 455 ARG A O 1
ATOM 3445 N N . ARG A 1 456 ? 10.080 9.269 -20.486 1.00 94.19 456 ARG A N 1
ATOM 3446 C CA . ARG A 1 456 ? 10.341 9.655 -19.078 1.00 94.19 456 ARG A CA 1
ATOM 3447 C C . ARG A 1 456 ? 11.396 8.797 -18.353 1.00 94.19 456 ARG A C 1
ATOM 3449 O O . ARG A 1 456 ? 11.358 8.709 -17.136 1.00 94.19 456 ARG A O 1
ATOM 3456 N N . VAL A 1 457 ? 12.350 8.211 -19.073 1.00 94.62 457 VAL A N 1
ATOM 3457 C CA . VAL A 1 457 ? 13.489 7.469 -18.501 1.00 94.62 457 VAL A CA 1
ATOM 3458 C C . VAL A 1 457 ? 14.773 8.251 -18.757 1.00 94.62 457 VAL A C 1
ATOM 3460 O O . VAL A 1 457 ? 15.078 8.565 -19.910 1.00 94.62 457 VAL A O 1
ATOM 3463 N N . ASP A 1 458 ? 15.531 8.534 -17.699 1.00 93.62 458 ASP A N 1
ATOM 3464 C CA . ASP A 1 458 ? 16.889 9.082 -17.766 1.00 93.62 458 ASP A CA 1
ATOM 3465 C C . ASP A 1 458 ? 17.789 8.504 -16.657 1.00 93.62 458 ASP A C 1
ATOM 3467 O O . ASP A 1 458 ? 17.417 7.548 -15.979 1.00 93.62 458 ASP A O 1
ATOM 3471 N N . SER A 1 459 ? 18.988 9.062 -16.471 1.00 91.81 459 SER A N 1
ATOM 3472 C CA . SER A 1 459 ? 19.967 8.585 -15.483 1.00 91.81 459 SER A CA 1
ATOM 3473 C C . SER A 1 459 ? 19.506 8.658 -14.019 1.00 91.81 459 SER A C 1
ATOM 3475 O O . SER A 1 459 ? 20.180 8.113 -13.148 1.00 91.81 459 SER A O 1
ATOM 3477 N N . ARG A 1 460 ? 18.386 9.328 -13.725 1.00 92.06 460 ARG A N 1
ATOM 3478 C CA . ARG A 1 460 ? 17.784 9.434 -12.386 1.00 92.06 460 ARG A CA 1
ATOM 3479 C C . ARG A 1 460 ? 16.677 8.408 -12.153 1.00 92.06 460 ARG A C 1
ATOM 3481 O O . ARG A 1 460 ? 16.190 8.302 -11.029 1.00 92.06 460 ARG A O 1
ATOM 3488 N N . THR A 1 461 ? 16.261 7.689 -13.192 1.00 95.00 461 THR A N 1
ATOM 3489 C CA . THR A 1 461 ? 15.213 6.672 -13.110 1.00 95.00 461 THR A CA 1
ATOM 3490 C C . THR A 1 461 ? 15.786 5.389 -12.514 1.00 95.00 461 THR A C 1
ATOM 3492 O O . THR A 1 461 ? 16.798 4.880 -12.990 1.00 95.00 461 THR A O 1
ATOM 3495 N N . PHE A 1 462 ? 15.136 4.847 -11.484 1.00 96.69 462 PHE A N 1
ATOM 3496 C CA . PHE A 1 462 ? 15.554 3.624 -10.803 1.00 96.69 462 PHE A CA 1
ATOM 3497 C C . PHE A 1 462 ? 14.419 2.597 -10.798 1.00 96.69 462 PHE A C 1
ATOM 3499 O O . PHE A 1 462 ? 13.604 2.532 -9.882 1.00 96.69 462 PHE A O 1
ATOM 3506 N N . MET A 1 463 ? 14.350 1.805 -11.859 1.00 98.25 463 MET A N 1
ATOM 3507 C CA . MET A 1 463 ? 13.370 0.737 -12.036 1.00 98.25 463 MET A CA 1
ATOM 3508 C C . MET A 1 463 ? 14.113 -0.588 -12.027 1.00 98.25 463 MET A C 1
ATOM 3510 O O . MET A 1 463 ? 14.780 -0.908 -13.009 1.00 98.25 463 MET A O 1
ATOM 3514 N N . ALA A 1 464 ? 14.072 -1.308 -10.907 1.00 98.50 464 ALA A N 1
ATOM 3515 C CA . ALA A 1 464 ? 15.024 -2.379 -10.658 1.00 98.50 464 ALA A CA 1
ATOM 3516 C C . ALA A 1 464 ? 14.394 -3.720 -10.264 1.00 98.50 464 ALA A C 1
ATOM 3518 O O . ALA A 1 464 ? 13.320 -3.775 -9.663 1.00 98.50 464 ALA A O 1
ATOM 3519 N N . THR A 1 465 ? 15.095 -4.803 -10.586 1.00 98.69 465 THR A N 1
ATOM 3520 C CA . THR A 1 465 ? 14.764 -6.173 -10.187 1.00 98.69 465 THR A CA 1
ATOM 3521 C C . THR A 1 465 ? 15.964 -6.837 -9.519 1.00 98.69 465 THR A C 1
ATOM 3523 O O . THR A 1 465 ? 17.110 -6.559 -9.876 1.00 98.69 465 THR A O 1
ATOM 3526 N N . TRP A 1 466 ? 15.714 -7.719 -8.551 1.00 98.06 466 TRP A N 1
ATOM 3527 C CA . TRP A 1 466 ? 16.741 -8.563 -7.936 1.00 98.06 466 TRP A CA 1
ATOM 3528 C C . TRP A 1 466 ? 16.153 -9.920 -7.548 1.00 98.06 466 TR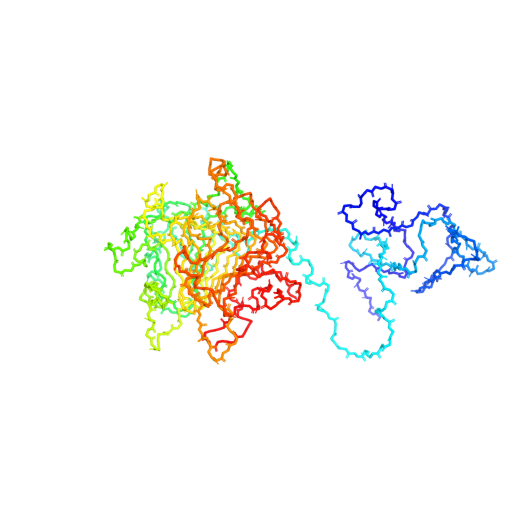P A C 1
ATOM 3530 O O . TRP A 1 466 ? 15.115 -9.968 -6.899 1.00 98.06 466 TRP A O 1
ATOM 3540 N N . ASP A 1 467 ? 16.800 -11.010 -7.959 1.00 94.62 467 ASP A N 1
ATOM 3541 C CA . ASP A 1 467 ? 16.466 -12.391 -7.559 1.00 94.62 467 ASP A CA 1
ATOM 3542 C C . ASP A 1 467 ? 14.960 -12.743 -7.572 1.00 94.62 467 ASP A C 1
ATOM 3544 O O . ASP A 1 467 ? 14.430 -13.449 -6.713 1.00 94.62 467 ASP A O 1
ATOM 3548 N N . ASN A 1 468 ? 14.223 -12.205 -8.548 1.00 96.12 468 ASN A N 1
ATOM 3549 C CA . ASN A 1 468 ? 12.840 -12.608 -8.775 1.00 96.12 468 ASN A CA 1
ATOM 3550 C C . ASN A 1 468 ? 12.810 -13.991 -9.427 1.00 96.12 468 ASN A C 1
ATOM 3552 O O . ASN A 1 468 ? 13.787 -14.443 -10.017 1.00 96.12 468 ASN A O 1
ATOM 3556 N N . TYR A 1 469 ? 11.670 -14.668 -9.352 1.00 96.25 469 TYR A N 1
ATOM 3557 C CA . TYR A 1 469 ? 11.515 -16.008 -9.910 1.00 96.25 469 TYR A CA 1
ATOM 3558 C C . TYR A 1 469 ? 10.089 -16.245 -10.402 1.00 96.25 469 TYR A C 1
ATOM 3560 O O . TYR A 1 469 ? 9.189 -15.448 -10.167 1.00 96.25 469 TYR A O 1
ATOM 3568 N N . GLY A 1 470 ? 9.864 -17.365 -11.087 1.00 96.12 470 GLY A N 1
ATOM 3569 C CA . GLY A 1 470 ? 8.564 -17.705 -11.664 1.00 96.12 470 GLY A CA 1
ATOM 3570 C C . GLY A 1 470 ? 8.488 -17.454 -13.174 1.00 96.12 470 GLY A C 1
ATOM 3571 O O . GLY A 1 470 ? 9.441 -16.969 -13.781 1.00 96.12 470 GLY A O 1
ATOM 3572 N N . PRO A 1 471 ? 7.379 -17.853 -13.816 1.00 95.25 471 PRO A N 1
ATOM 3573 C CA . PRO A 1 471 ? 7.268 -17.878 -15.274 1.00 95.25 471 PRO A CA 1
ATOM 3574 C C . PRO A 1 471 ? 7.249 -16.496 -15.945 1.00 95.25 471 PRO A C 1
ATOM 3576 O O . PRO A 1 471 ? 7.512 -16.421 -17.143 1.00 95.25 471 PRO A O 1
ATOM 3579 N N . GLY A 1 472 ? 6.943 -15.420 -15.215 1.00 94.44 472 GLY A N 1
ATOM 3580 C CA . GLY A 1 472 ? 7.024 -14.049 -15.733 1.00 94.44 472 GLY A CA 1
ATOM 3581 C C . GLY A 1 472 ? 8.411 -13.424 -15.636 1.00 94.44 472 GLY A C 1
ATOM 3582 O O . GLY A 1 472 ? 8.655 -12.385 -16.245 1.00 94.44 472 GLY A O 1
ATOM 3583 N N . TRP A 1 473 ? 9.325 -14.040 -14.882 1.00 95.62 473 TRP A N 1
ATOM 3584 C CA . TRP A 1 473 ? 10.676 -13.526 -14.711 1.00 95.62 473 TRP A CA 1
ATOM 3585 C C . TRP A 1 473 ? 11.596 -13.979 -15.848 1.00 95.62 473 TRP A C 1
ATOM 3587 O O . TRP A 1 473 ? 11.702 -15.166 -16.162 1.00 95.62 473 TRP A O 1
ATOM 3597 N N . ASN A 1 474 ? 12.290 -13.021 -16.467 1.00 96.31 474 ASN A N 1
ATOM 3598 C CA . ASN A 1 474 ? 13.256 -13.285 -17.527 1.00 96.31 474 ASN A CA 1
ATOM 3599 C C . ASN A 1 474 ? 14.414 -12.282 -17.473 1.00 96.31 474 ASN A C 1
ATOM 3601 O O . ASN A 1 474 ? 14.405 -11.251 -18.144 1.00 96.31 474 ASN A O 1
ATOM 3605 N N . VAL A 1 475 ? 15.459 -12.628 -16.721 1.00 95.31 475 VAL A N 1
ATOM 3606 C CA . VAL A 1 475 ? 16.633 -11.764 -16.523 1.00 95.31 475 VAL A CA 1
ATOM 3607 C C . VAL A 1 475 ? 17.311 -11.330 -17.831 1.00 95.31 475 VAL A C 1
ATOM 3609 O O . VAL A 1 475 ? 17.822 -10.215 -17.936 1.00 95.31 475 VAL A O 1
ATOM 3612 N N . THR A 1 476 ? 17.316 -12.183 -18.862 1.00 96.94 476 THR A N 1
ATOM 3613 C CA . THR A 1 476 ? 17.909 -11.845 -20.164 1.00 96.94 476 THR A CA 1
ATOM 3614 C C . THR A 1 476 ? 17.102 -10.757 -20.870 1.00 96.94 476 THR A C 1
ATOM 3616 O O . THR A 1 476 ? 17.686 -9.817 -21.408 1.00 96.94 476 THR A O 1
ATOM 3619 N N . ALA A 1 477 ? 15.773 -10.855 -20.848 1.00 98.06 477 ALA A N 1
ATOM 3620 C CA . ALA A 1 477 ? 14.891 -9.855 -21.437 1.00 98.06 477 ALA A CA 1
ATOM 3621 C C . ALA A 1 477 ? 14.864 -8.551 -20.621 1.00 98.06 477 ALA A C 1
ATOM 3623 O O . ALA A 1 477 ? 14.865 -7.474 -21.218 1.00 98.06 477 ALA A O 1
ATOM 3624 N N . GLU A 1 478 ? 14.920 -8.626 -19.288 1.00 98.25 478 GLU A N 1
ATOM 3625 C CA . GLU A 1 478 ? 15.058 -7.457 -18.410 1.00 98.25 478 GLU A CA 1
ATOM 3626 C C . GLU A 1 478 ? 16.324 -6.659 -18.752 1.00 98.25 478 GLU A C 1
ATOM 3628 O O . GLU A 1 478 ? 16.238 -5.460 -19.024 1.00 98.25 478 GLU A O 1
ATOM 3633 N N . ARG A 1 479 ? 17.483 -7.325 -18.868 1.00 96.88 479 ARG A N 1
ATOM 3634 C CA . ARG A 1 479 ? 18.754 -6.683 -19.264 1.00 96.88 479 ARG A CA 1
ATOM 3635 C C . ARG A 1 479 ? 18.714 -6.089 -20.674 1.00 96.88 479 ARG A C 1
ATOM 3637 O O . ARG A 1 479 ? 19.354 -5.074 -20.925 1.00 96.88 479 ARG A O 1
ATOM 3644 N N . ALA A 1 480 ? 17.966 -6.701 -21.591 1.00 97.69 480 ALA A N 1
ATOM 3645 C CA . ALA A 1 480 ? 17.815 -6.218 -22.964 1.00 97.69 480 ALA A CA 1
ATOM 3646 C C . ALA A 1 480 ? 16.784 -5.078 -23.112 1.00 97.69 480 ALA A C 1
ATOM 3648 O O . ALA A 1 480 ? 16.683 -4.477 -24.182 1.00 97.69 480 ALA A O 1
ATOM 3649 N N . SER A 1 481 ? 16.005 -4.776 -22.067 1.00 96.12 481 SER A N 1
ATOM 3650 C CA . SER A 1 481 ? 14.881 -3.831 -22.133 1.00 96.12 481 SER A CA 1
ATOM 3651 C C . SER A 1 481 ? 15.291 -2.356 -22.261 1.00 96.12 481 SER A C 1
ATOM 3653 O O . SER A 1 481 ? 14.475 -1.529 -22.668 1.00 96.12 481 SER A O 1
ATOM 3655 N N . ASN A 1 482 ? 16.534 -2.006 -21.905 1.00 92.25 482 ASN A N 1
ATOM 3656 C CA . ASN A 1 482 ? 17.031 -0.627 -21.763 1.00 92.25 482 ASN A CA 1
ATOM 3657 C C . ASN A 1 482 ? 16.237 0.247 -20.767 1.00 92.25 482 ASN A C 1
ATOM 3659 O O . ASN A 1 482 ? 16.361 1.474 -20.806 1.00 92.25 482 ASN A O 1
ATOM 3663 N N . VAL A 1 483 ? 15.401 -0.348 -19.910 1.00 95.94 483 VAL A N 1
ATOM 3664 C CA . VAL A 1 483 ? 14.612 0.366 -18.887 1.00 95.94 483 VAL A CA 1
ATOM 3665 C C . VAL A 1 483 ? 14.708 -0.290 -17.512 1.00 95.94 483 VAL A C 1
ATOM 3667 O O . VAL A 1 483 ? 14.736 0.422 -16.512 1.00 95.94 483 VAL A O 1
ATOM 3670 N N . THR A 1 484 ? 14.809 -1.618 -17.458 1.00 98.31 484 THR A N 1
ATOM 3671 C CA . THR A 1 484 ? 14.958 -2.384 -16.217 1.00 98.31 484 THR A CA 1
ATOM 3672 C C . THR A 1 484 ? 16.427 -2.514 -15.833 1.00 98.31 484 THR A C 1
ATOM 3674 O O . THR A 1 484 ? 17.259 -2.956 -16.626 1.00 98.31 484 THR A O 1
ATOM 3677 N N . ILE A 1 485 ? 16.735 -2.160 -14.590 1.00 98.44 485 ILE A N 1
ATOM 3678 C CA . ILE A 1 485 ? 18.029 -2.371 -13.948 1.00 98.44 485 ILE A CA 1
ATOM 3679 C C . ILE A 1 485 ? 17.980 -3.727 -13.240 1.00 98.44 485 ILE A C 1
ATOM 3681 O O . ILE A 1 485 ? 17.224 -3.901 -12.292 1.00 98.44 485 ILE A O 1
ATOM 3685 N N . VAL A 1 486 ? 18.797 -4.684 -13.670 1.00 98.19 486 VAL A N 1
ATOM 3686 C CA . VAL A 1 486 ? 18.959 -5.949 -12.938 1.00 98.19 486 VAL A CA 1
ATOM 3687 C C . VAL A 1 486 ? 20.093 -5.777 -11.937 1.00 98.19 486 VAL A C 1
ATOM 3689 O O . VAL A 1 486 ? 21.243 -5.618 -12.348 1.00 98.19 486 VAL A O 1
ATOM 3692 N N . LEU A 1 487 ? 19.762 -5.787 -10.649 1.00 97.56 487 LEU A N 1
ATOM 3693 C CA . LEU A 1 487 ? 20.724 -5.667 -9.557 1.00 97.56 487 LEU A CA 1
ATOM 3694 C C . LEU A 1 487 ? 21.402 -7.014 -9.281 1.00 97.56 487 LEU A C 1
ATOM 3696 O O . LEU A 1 487 ? 20.843 -8.079 -9.549 1.00 97.56 487 LEU A O 1
ATOM 3700 N N . ASP A 1 488 ? 22.602 -6.947 -8.721 1.00 93.88 488 ASP A N 1
ATOM 3701 C CA . ASP A 1 488 ? 23.263 -8.039 -8.012 1.00 93.88 488 ASP A CA 1
ATOM 3702 C C . ASP A 1 488 ? 23.094 -7.862 -6.491 1.00 93.88 488 ASP A C 1
ATOM 3704 O O . ASP A 1 488 ? 22.395 -6.954 -6.030 1.00 93.88 488 ASP A O 1
ATOM 3708 N N . ASP A 1 489 ? 23.708 -8.750 -5.710 1.00 90.75 489 ASP A N 1
ATOM 3709 C CA . ASP A 1 489 ? 23.589 -8.765 -4.246 1.00 90.75 489 ASP A CA 1
ATOM 3710 C C . ASP A 1 489 ? 24.109 -7.473 -3.600 1.00 90.75 489 ASP A C 1
ATOM 3712 O O . ASP A 1 489 ? 23.517 -6.973 -2.647 1.00 90.75 489 ASP A O 1
ATOM 3716 N N . GLU A 1 490 ? 25.182 -6.889 -4.138 1.00 92.50 490 GLU A N 1
ATOM 3717 C CA . GLU A 1 490 ? 25.705 -5.605 -3.660 1.00 92.50 490 GLU A CA 1
ATOM 3718 C C . GLU A 1 490 ? 24.759 -4.451 -4.030 1.00 92.50 490 GLU A C 1
ATOM 3720 O O . GLU A 1 490 ? 24.507 -3.555 -3.223 1.00 92.50 490 GLU A O 1
ATOM 3725 N N . GLY A 1 491 ? 24.188 -4.483 -5.236 1.00 94.81 491 GLY A N 1
ATOM 3726 C CA . GLY A 1 491 ? 23.284 -3.453 -5.734 1.00 94.81 491 GLY A CA 1
ATOM 3727 C C . GLY A 1 491 ? 21.942 -3.382 -5.001 1.00 94.81 491 GLY A C 1
ATOM 3728 O O . GLY A 1 491 ? 21.363 -2.292 -4.915 1.00 94.81 491 GLY A O 1
ATOM 3729 N N . VAL A 1 492 ? 21.435 -4.506 -4.482 1.00 94.31 492 VAL A N 1
ATOM 3730 C CA . VAL A 1 492 ? 20.166 -4.540 -3.732 1.00 94.31 492 VAL A CA 1
ATOM 3731 C C . VAL A 1 492 ? 20.325 -4.140 -2.267 1.00 94.31 492 VAL A C 1
ATOM 3733 O O . VAL A 1 492 ? 19.378 -3.602 -1.694 1.00 94.31 492 VAL A O 1
ATOM 3736 N N . GLU A 1 493 ? 21.506 -4.341 -1.676 1.00 92.62 493 GLU A N 1
ATOM 3737 C CA . GLU A 1 493 ? 21.736 -4.183 -0.235 1.00 92.62 493 GLU A CA 1
ATOM 3738 C C . GLU A 1 493 ? 21.239 -2.845 0.348 1.00 92.62 493 GLU A C 1
ATOM 3740 O O . GLU A 1 493 ? 20.582 -2.864 1.384 1.00 92.62 493 GLU A O 1
ATOM 3745 N N . PRO A 1 494 ? 21.392 -1.680 -0.318 1.00 93.94 494 PRO A N 1
ATOM 3746 C CA . PRO A 1 494 ? 20.887 -0.411 0.209 1.00 93.94 494 PRO A CA 1
ATOM 3747 C C . PRO A 1 494 ? 19.356 -0.279 0.260 1.00 93.94 494 PRO A C 1
ATOM 3749 O O . PRO A 1 494 ? 18.863 0.808 0.575 1.00 93.94 494 PRO A O 1
ATOM 3752 N N . TYR A 1 495 ? 18.601 -1.285 -0.168 1.00 94.25 495 TYR A N 1
ATOM 3753 C CA . TYR A 1 495 ? 17.140 -1.258 -0.269 1.00 94.25 495 TYR A CA 1
ATOM 3754 C C . TYR A 1 495 ? 16.494 -2.530 0.275 1.00 94.25 495 TYR A C 1
ATOM 3756 O O . TYR A 1 495 ? 15.283 -2.709 0.129 1.00 94.25 495 TYR A O 1
ATOM 3764 N N . ARG A 1 496 ? 17.312 -3.432 0.818 1.00 89.62 496 ARG A N 1
ATOM 3765 C CA . ARG A 1 496 ? 16.937 -4.817 1.045 1.00 89.62 496 ARG A CA 1
ATOM 3766 C C . ARG A 1 496 ? 15.924 -4.953 2.162 1.00 89.62 496 ARG A C 1
ATOM 3768 O O . ARG A 1 496 ? 15.033 -5.783 2.055 1.00 89.62 496 ARG A O 1
ATOM 3775 N N . TRP A 1 497 ? 15.997 -4.099 3.175 1.00 92.38 497 TRP A N 1
ATOM 3776 C CA . TRP A 1 497 ? 15.159 -4.171 4.361 1.00 92.38 497 TRP A CA 1
ATOM 3777 C C . TRP A 1 497 ? 14.391 -2.868 4.604 1.00 92.38 497 TRP A C 1
ATOM 3779 O O . TRP A 1 497 ? 14.818 -1.792 4.176 1.00 92.38 497 TRP A O 1
ATOM 3789 N N . PRO A 1 498 ? 13.283 -2.916 5.371 1.00 93.75 498 PRO A N 1
ATOM 3790 C CA . PRO A 1 498 ? 12.554 -1.714 5.780 1.00 93.75 498 PRO A CA 1
ATOM 3791 C C . PRO A 1 498 ? 13.453 -0.629 6.394 1.00 93.75 498 PRO A C 1
ATOM 3793 O O . PRO A 1 498 ? 13.271 0.560 6.128 1.00 93.75 498 PRO A O 1
ATOM 3796 N N . VAL A 1 499 ? 14.447 -1.041 7.189 1.00 93.12 499 VAL A N 1
ATOM 3797 C CA . VAL A 1 499 ? 15.388 -0.140 7.872 1.00 93.12 499 VAL A CA 1
ATOM 3798 C C . VAL A 1 499 ? 16.247 0.679 6.896 1.00 93.12 499 VAL A C 1
ATOM 3800 O O . VAL A 1 499 ? 16.610 1.809 7.218 1.00 93.12 499 VAL A O 1
ATOM 3803 N N . ASP A 1 500 ? 16.468 0.181 5.676 1.00 93.31 500 ASP A N 1
ATOM 3804 C CA . ASP A 1 500 ? 17.333 0.815 4.673 1.00 93.31 500 ASP A CA 1
ATOM 3805 C C . ASP A 1 500 ? 16.642 1.936 3.881 1.00 93.31 500 ASP A C 1
ATOM 3807 O O . ASP A 1 500 ? 17.304 2.769 3.247 1.00 93.31 500 ASP A O 1
ATOM 3811 N N . VAL A 1 501 ? 15.302 1.954 3.874 1.00 95.38 501 VAL A N 1
ATOM 3812 C CA . VAL A 1 501 ? 14.519 2.847 3.002 1.00 95.38 501 VAL A CA 1
ATOM 3813 C C . VAL A 1 501 ? 13.574 3.781 3.743 1.00 95.38 501 VAL A C 1
ATOM 3815 O O . VAL A 1 501 ? 13.225 4.838 3.206 1.00 95.38 501 VAL A O 1
ATOM 3818 N N . PHE A 1 502 ? 13.146 3.430 4.958 1.00 95.94 502 PHE A N 1
ATOM 3819 C CA . PHE A 1 502 ? 12.287 4.309 5.739 1.00 95.94 502 PHE A CA 1
ATOM 3820 C C . PHE A 1 502 ? 13.109 5.402 6.411 1.00 95.94 502 PHE A C 1
ATOM 3822 O O . PHE A 1 502 ? 13.895 5.162 7.329 1.00 95.94 502 PHE A O 1
ATOM 3829 N N . LEU A 1 503 ? 12.871 6.628 5.950 1.00 93.12 503 LEU A N 1
ATOM 3830 C CA . LEU A 1 503 ? 13.467 7.841 6.489 1.00 93.12 503 LEU A CA 1
ATOM 3831 C C . LEU A 1 503 ? 12.457 8.583 7.372 1.00 93.12 503 LEU A C 1
ATOM 3833 O O . LEU A 1 503 ? 11.237 8.473 7.190 1.00 93.12 503 LEU A O 1
ATOM 3837 N N . THR A 1 504 ? 12.949 9.377 8.318 1.00 92.69 504 THR A N 1
ATOM 3838 C CA . THR A 1 504 ? 12.130 10.370 9.020 1.00 92.69 504 THR A CA 1
ATOM 3839 C C . THR A 1 504 ? 11.740 11.511 8.074 1.00 92.69 504 THR A C 1
ATOM 3841 O O . THR A 1 504 ? 12.256 11.647 6.961 1.00 92.69 504 THR A O 1
ATOM 3844 N N . SER A 1 505 ? 10.849 12.396 8.525 1.00 88.00 505 SER A N 1
ATOM 3845 C CA . SER A 1 505 ? 10.458 13.590 7.763 1.00 88.00 505 SER A CA 1
ATOM 3846 C C . SER A 1 505 ? 11.610 14.575 7.509 1.00 88.00 505 SER A C 1
ATOM 3848 O O . SER A 1 505 ? 11.496 15.417 6.618 1.00 88.00 505 SER A O 1
ATOM 3850 N N . THR A 1 506 ? 12.714 14.460 8.255 1.00 88.00 506 THR A N 1
ATOM 3851 C CA . THR A 1 506 ? 13.949 15.236 8.071 1.00 88.00 506 THR A CA 1
ATOM 3852 C C . THR A 1 506 ? 15.024 14.483 7.284 1.00 88.00 506 THR A C 1
ATOM 3854 O O . THR A 1 506 ? 16.070 15.062 7.009 1.00 88.00 506 THR A O 1
ATOM 3857 N N . GLY A 1 507 ? 14.767 13.232 6.884 1.00 88.38 507 GLY A N 1
ATOM 3858 C CA . GLY A 1 507 ? 15.697 12.412 6.105 1.00 88.38 507 GLY A CA 1
ATOM 3859 C C . GLY A 1 507 ? 16.626 11.517 6.930 1.00 88.38 507 GLY A C 1
ATOM 3860 O O . GLY A 1 507 ? 17.544 10.938 6.356 1.00 88.38 507 GLY A O 1
ATOM 3861 N N . GLU A 1 508 ? 16.403 11.381 8.242 1.00 91.12 508 GLU A N 1
ATOM 3862 C CA . GLU A 1 508 ? 17.201 10.477 9.084 1.00 91.12 508 GLU A CA 1
ATOM 3863 C C . GLU A 1 508 ? 16.839 9.009 8.792 1.00 91.12 508 GLU A C 1
ATOM 3865 O O . GLU A 1 508 ? 15.648 8.708 8.675 1.00 91.12 508 GLU A O 1
ATOM 3870 N N . PRO A 1 509 ? 17.816 8.094 8.667 1.00 90.69 509 PRO A N 1
ATOM 3871 C CA . PRO A 1 509 ? 17.571 6.683 8.358 1.00 90.69 509 PRO A CA 1
ATOM 3872 C C . PRO A 1 509 ? 17.001 5.891 9.549 1.00 90.69 509 PRO A C 1
ATOM 3874 O O . PRO A 1 509 ? 16.823 6.423 10.645 1.00 90.69 509 PRO A O 1
ATOM 3877 N N . ASN A 1 510 ? 16.746 4.595 9.339 1.00 89.00 510 ASN A N 1
ATOM 3878 C CA . ASN A 1 510 ? 16.322 3.627 10.358 1.00 89.00 510 ASN A CA 1
ATOM 3879 C C . ASN A 1 510 ? 14.972 3.953 11.031 1.00 89.00 510 ASN A C 1
ATOM 3881 O O . ASN A 1 510 ? 14.745 3.637 12.201 1.00 89.00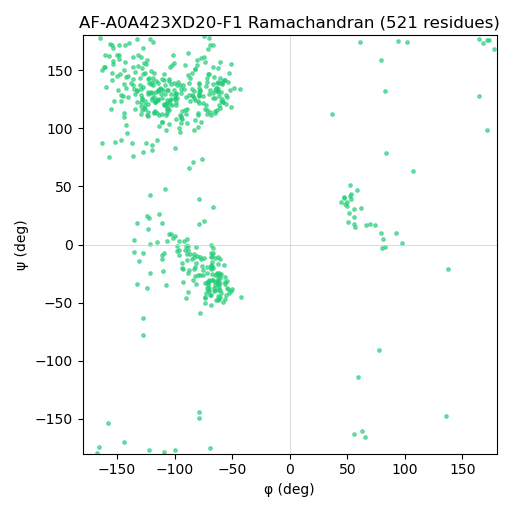 510 ASN A O 1
ATOM 3885 N N . ASN A 1 511 ? 14.046 4.583 10.304 1.00 92.81 511 ASN A N 1
ATOM 3886 C CA . ASN A 1 511 ? 12.733 4.956 10.827 1.00 92.81 511 ASN A CA 1
ATOM 3887 C C . ASN A 1 511 ? 11.737 3.780 10.750 1.00 92.81 511 ASN A C 1
ATOM 3889 O O . ASN A 1 511 ? 10.821 3.809 9.933 1.00 92.81 511 ASN A O 1
ATOM 3893 N N . THR A 1 512 ? 11.907 2.746 11.584 1.00 95.44 512 THR A N 1
ATOM 3894 C CA . THR A 1 512 ? 11.071 1.518 11.580 1.00 95.44 512 THR A CA 1
ATOM 3895 C C . THR A 1 512 ? 10.361 1.213 12.902 1.00 95.44 512 THR A C 1
ATOM 3897 O O . THR A 1 512 ? 9.634 0.228 12.995 1.00 95.44 512 THR A O 1
ATOM 3900 N N . TRP A 1 513 ? 10.518 2.047 13.931 1.00 94.38 513 TRP A N 1
ATOM 3901 C CA . TRP A 1 513 ? 9.925 1.822 15.261 1.00 94.38 513 TRP A CA 1
ATOM 3902 C C . TRP A 1 513 ? 8.381 1.776 15.256 1.00 94.38 513 TRP A C 1
ATOM 3904 O O . TRP A 1 513 ? 7.778 1.151 16.126 1.00 94.38 513 TRP A O 1
ATOM 3914 N N . TRP A 1 514 ? 7.748 2.416 14.267 1.00 96.00 514 TRP A N 1
ATOM 3915 C CA . TRP A 1 514 ? 6.295 2.442 14.046 1.00 96.00 514 TRP A CA 1
ATOM 3916 C C . TRP A 1 514 ? 5.774 1.192 13.312 1.00 96.00 514 TRP A C 1
ATOM 3918 O O . TRP A 1 514 ? 4.574 1.050 13.085 1.00 96.00 514 TRP A O 1
ATOM 3928 N N . ILE A 1 515 ? 6.657 0.271 12.919 1.00 97.12 515 ILE A N 1
ATOM 3929 C CA . ILE A 1 515 ? 6.278 -1.023 12.348 1.00 97.12 515 ILE A CA 1
ATOM 3930 C C . ILE A 1 515 ? 6.005 -2.013 13.492 1.00 97.12 515 ILE A C 1
ATOM 3932 O O . ILE A 1 515 ? 6.611 -1.944 14.564 1.00 97.12 515 ILE A O 1
ATOM 3936 N N . ASP A 1 516 ? 5.078 -2.945 13.283 1.00 96.38 516 ASP A N 1
ATOM 3937 C CA . ASP A 1 516 ? 4.844 -4.054 14.200 1.00 96.38 516 ASP A CA 1
ATOM 3938 C C . ASP A 1 516 ? 6.095 -4.937 14.279 1.00 96.38 516 ASP A C 1
ATOM 3940 O O . ASP A 1 516 ? 6.516 -5.567 13.310 1.00 96.38 516 ASP A O 1
ATOM 3944 N N . GLN A 1 517 ? 6.693 -4.980 15.465 1.00 92.94 517 GLN A N 1
ATOM 3945 C CA . GLN A 1 517 ? 7.932 -5.709 15.704 1.00 92.94 517 GLN A CA 1
ATOM 3946 C C . GLN A 1 517 ? 7.742 -7.229 15.615 1.00 92.94 517 GLN A C 1
ATOM 3948 O O . GLN A 1 517 ? 8.720 -7.942 15.440 1.00 92.94 517 GLN A O 1
ATOM 3953 N N . SER A 1 518 ? 6.505 -7.738 15.693 1.00 93.12 518 SER A N 1
ATOM 3954 C CA . SER A 1 518 ? 6.232 -9.168 15.522 1.00 93.12 518 SER A CA 1
ATOM 3955 C C . SER A 1 518 ? 6.505 -9.671 14.107 1.00 93.12 518 SER A C 1
ATOM 3957 O O . SER A 1 518 ? 6.678 -10.873 13.943 1.00 93.12 518 SER A O 1
ATOM 3959 N N . VAL A 1 519 ? 6.544 -8.785 13.102 1.00 91.19 519 VAL A N 1
ATOM 3960 C CA . VAL A 1 519 ? 6.745 -9.154 11.688 1.00 91.19 519 VAL A CA 1
ATOM 3961 C C . VAL A 1 519 ? 8.084 -8.705 11.114 1.00 91.19 519 VAL A C 1
ATOM 3963 O O . VAL A 1 519 ? 8.445 -9.100 10.005 1.00 91.19 519 VAL A O 1
ATOM 3966 N N . LEU A 1 520 ? 8.830 -7.891 11.859 1.00 83.69 520 LEU A N 1
ATOM 3967 C CA . LEU A 1 520 ? 10.223 -7.626 11.546 1.00 83.69 520 LEU A CA 1
ATOM 3968 C C . LEU A 1 520 ? 11.040 -8.815 12.040 1.00 83.69 520 LEU A C 1
ATOM 3970 O O . LEU A 1 520 ? 11.005 -9.157 13.221 1.00 83.69 520 LEU A O 1
ATOM 3974 N N . VAL A 1 521 ? 11.772 -9.461 11.136 1.00 59.34 521 VAL A N 1
ATOM 3975 C CA . VAL A 1 521 ? 12.734 -10.479 11.557 1.00 59.34 521 VAL A CA 1
ATOM 3976 C C . VAL A 1 521 ? 13.787 -9.779 12.425 1.00 59.34 521 VAL A C 1
ATOM 3978 O O . VAL A 1 521 ? 14.222 -8.688 12.047 1.00 59.34 521 VAL A O 1
ATOM 3981 N N . PRO A 1 522 ? 14.165 -10.333 13.593 1.00 44.16 522 PRO A N 1
ATOM 3982 C CA . PRO A 1 522 ? 15.211 -9.739 14.413 1.00 44.16 522 PRO A CA 1
ATOM 3983 C C . PRO A 1 522 ? 16.487 -9.575 13.581 1.00 44.16 522 PRO A C 1
ATOM 3985 O O . PRO A 1 522 ? 16.996 -10.547 13.024 1.00 44.16 522 PRO A O 1
ATOM 3988 N N . PHE A 1 523 ? 16.930 -8.322 13.476 1.00 38.03 523 PHE A N 1
ATOM 3989 C CA . PHE A 1 523 ? 18.153 -7.906 12.793 1.00 38.03 523 PHE A CA 1
ATOM 3990 C C . PHE A 1 523 ? 19.412 -8.396 13.513 1.00 38.03 523 PHE A C 1
ATOM 3992 O O . PHE A 1 523 ? 19.409 -8.404 14.770 1.00 38.03 523 PHE A O 1
#

Radius of gyration: 28.05 Å; Cα contacts (8 Å, |Δi|>4): 1316; chains: 1; bounding box: 76×74×73 Å

Mean predicted aligned error: 13.86 Å

Solvent-accessible surface area (backbone atoms only — not comparable to full-atom values): 28183 Å² total; per-residue (Å²): 136,85,82,84,79,80,68,94,81,74,80,64,88,84,56,96,74,92,60,62,70,59,57,21,45,58,70,70,81,41,86,54,91,63,96,46,49,44,86,84,86,90,81,88,79,88,82,84,78,95,73,79,73,98,72,86,84,89,56,85,68,62,101,58,92,44,54,41,50,49,69,56,75,58,97,92,43,82,47,78,44,78,52,77,54,95,77,93,73,90,32,76,51,80,46,78,40,75,89,78,51,26,47,40,28,40,79,54,80,88,80,83,84,85,83,86,82,86,82,86,91,86,87,81,72,78,62,68,65,55,54,76,69,50,77,81,63,40,59,53,89,59,20,56,28,16,30,85,54,96,55,63,68,48,69,43,66,90,85,51,43,39,26,21,80,84,48,91,85,34,81,29,63,43,67,48,61,52,56,58,70,69,50,74,51,76,60,79,46,43,36,40,32,44,64,42,81,42,84,47,60,36,74,44,52,26,42,22,33,37,38,43,34,18,28,37,57,40,38,72,66,66,35,52,42,23,79,48,53,40,50,91,34,78,61,79,54,53,13,35,38,31,25,70,31,53,19,39,88,74,66,74,44,100,45,52,51,84,18,27,15,33,38,36,9,47,37,73,76,52,34,42,51,53,60,83,66,76,34,46,83,66,66,87,86,66,66,69,9,16,62,29,26,38,38,31,27,37,25,27,28,7,63,61,51,104,56,73,60,38,40,10,14,11,34,32,33,4,26,20,33,39,28,34,32,39,21,35,34,33,24,22,17,39,13,34,35,29,24,61,64,6,36,38,42,35,35,23,18,34,43,28,18,24,27,28,21,40,24,37,36,14,30,38,41,37,31,49,22,28,41,28,30,61,50,69,35,86,8,44,30,26,24,27,34,69,89,50,90,88,44,86,72,47,44,23,42,36,41,31,49,24,37,41,37,41,48,27,57,70,39,39,71,74,31,57,48,61,27,24,61,17,24,28,54,20,38,37,12,25,34,37,44,28,54,20,41,27,33,50,29,30,16,42,30,37,42,47,55,52,43,100,90,44,49,47,72,50,98,60,39,40,42,34,38,30,76,53,37,56,76,12,51,36,72,69,42,17,61,68,50,84,58,27,41,73,46,54,75,78,70,40,55,72,59,69,46,70,50,56,38,28,51,42,94,86,58,48,72,59,53,47,85,55,45,67,66,72,69,50,66,83,127